Protein AF-A0A1H0EAB7-F1 (afdb_monomer_lite)

pLDDT: mean 71.05, std 22.45, range [26.47, 97.25]

Radius of gyration: 30.69 Å; chains: 1; bounding box: 93×68×78 Å

Foldseek 3Di:
DDPVVVVVVVVVVVPPDPPDDDPPVVVVVVVVVVVVVVVPPPPDDDDDDDDDDDDDPDDPPPPPPPPPQDADVPHPAQAAEADDDDDDAPWDKQKAAWAADNSHIDRQQATEHEYPQWHADPVQCWIDDPPDTGHHGFMKIFIWDKAAQPPDPCVRRPPSSVVRQVSLVVTPNRIYIYGDRVTIDRPPQQKDWVPLEEAQFDKIWIWGPDWAKAFQKKWKAAPVPRFIKIKGWCFVPVPDDIDMDGPPPDDDDQDIDTDTDGTIIGRHPPDDFHKIWMWGPRGPDIRTDIHTYHYDPPPPPPVPPPPDDDDDDDDDDDFDFDFDDDVPDDPDDTGWDWGWDAPDDFDIDIDTDDPDDDDPDWDWGDDPDDDTDTDDDDD

Sequence (379 aa):
MNHDEATRLFDDLGEMVPDRRPAMPDLLAAGKSAARRRSRRTLALSISAVLLVAGAVTAVGNVLTDGRADPVDGVASPVLTLPERDGPWPMALVRGVVSLRGGCLYVGDQAVVWPNGSTWDPAEQAVRYGSLVIPVGDYVRGGGGFYTVGTDSGGDFGDAWPAAEQCARRSAGGGVVVLLPEQVTPADPAMVATPARARPGDVVSLTFPTEQPRGVGFTLTARSDGTRYELTSNATQQDREPTGWTAGRMGWIDIGIMGPGPDEVLIPPPSAPGEYDLCTGNAVDELCVRLTVSAPLSTIGPTLAPSRPCPAIHFEDRRYVLTLRPEGAGPGVGRVLGTGRLIGCDTAVVTVYSVNEQPKGAAITVSDGESVWLYTVSD

Organism: NCBI:txid1005944

Structure (mmCIF, N/CA/C/O backbone):
data_AF-A0A1H0EAB7-F1
#
_entry.id   AF-A0A1H0EAB7-F1
#
loop_
_atom_site.group_PDB
_atom_site.id
_atom_site.type_symbol
_atom_site.label_atom_id
_atom_site.label_alt_id
_atom_site.label_comp_id
_atom_site.label_asym_id
_atom_site.label_entity_id
_atom_site.label_seq_id
_atom_site.pdbx_PDB_ins_code
_atom_site.Cartn_x
_atom_site.Cartn_y
_atom_site.Cartn_z
_atom_site.occupancy
_atom_site.B_iso_or_equiv
_atom_site.auth_seq_id
_atom_site.auth_comp_id
_atom_site.auth_asym_id
_atom_site.auth_atom_id
_atom_site.pdbx_PDB_model_num
ATOM 1 N N . MET A 1 1 ? 41.966 13.722 -0.953 1.00 62.56 1 MET A N 1
ATOM 2 C CA . MET A 1 1 ? 41.714 14.695 0.119 1.00 62.56 1 MET A CA 1
ATOM 3 C C . MET A 1 1 ? 41.992 13.997 1.431 1.00 62.56 1 MET A C 1
ATOM 5 O O . MET A 1 1 ? 41.346 12.990 1.708 1.00 62.56 1 MET A O 1
ATOM 9 N N . ASN A 1 2 ? 43.032 14.412 2.147 1.00 68.75 2 ASN A N 1
ATOM 10 C CA . ASN A 1 2 ? 43.357 13.807 3.441 1.00 68.75 2 ASN A CA 1
ATOM 11 C C . ASN A 1 2 ? 42.498 14.438 4.556 1.00 68.75 2 ASN A C 1
ATOM 13 O O . ASN A 1 2 ? 41.813 15.436 4.333 1.00 68.75 2 ASN A O 1
ATOM 17 N N . HIS A 1 3 ? 42.491 13.823 5.739 1.00 66.31 3 HIS A N 1
ATOM 18 C CA . HIS A 1 3 ? 41.668 14.263 6.872 1.00 66.31 3 HIS A CA 1
ATOM 19 C C . HIS A 1 3 ? 41.937 15.728 7.265 1.00 66.31 3 HIS A C 1
ATOM 21 O O . HIS A 1 3 ? 41.007 16.454 7.603 1.00 66.31 3 HIS A O 1
ATOM 27 N N . ASP A 1 4 ? 43.179 16.192 7.117 1.00 77.25 4 ASP A N 1
ATOM 28 C CA . ASP A 1 4 ? 43.571 17.563 7.455 1.00 77.25 4 ASP A CA 1
ATOM 29 C C . ASP A 1 4 ? 43.050 18.604 6.447 1.00 77.25 4 ASP A C 1
ATOM 31 O O . ASP A 1 4 ? 42.724 19.728 6.832 1.00 77.25 4 ASP A O 1
ATOM 35 N N . GLU A 1 5 ? 42.910 18.244 5.166 1.00 74.69 5 GLU A N 1
ATOM 36 C CA . GLU A 1 5 ? 42.271 19.099 4.153 1.00 74.69 5 GLU A CA 1
ATOM 37 C C . GLU A 1 5 ? 40.758 19.211 4.358 1.00 74.69 5 GLU A C 1
ATOM 39 O O . GLU A 1 5 ? 40.193 20.285 4.156 1.00 74.69 5 GLU A O 1
ATOM 44 N N . ALA A 1 6 ? 40.101 18.129 4.789 1.00 67.50 6 ALA A N 1
ATOM 45 C CA . ALA A 1 6 ? 38.665 18.147 5.055 1.00 67.50 6 ALA A CA 1
ATOM 46 C C . ALA A 1 6 ? 38.331 19.068 6.238 1.00 67.50 6 ALA A C 1
ATOM 48 O O . ALA A 1 6 ? 37.407 19.872 6.146 1.00 67.50 6 ALA A O 1
ATOM 49 N N . THR A 1 7 ? 39.115 19.010 7.317 1.00 78.00 7 THR A N 1
ATOM 50 C CA . THR A 1 7 ? 38.882 19.825 8.519 1.00 78.00 7 THR A CA 1
ATOM 51 C C . THR A 1 7 ? 39.060 21.321 8.246 1.00 78.00 7 THR A C 1
ATOM 53 O O . THR A 1 7 ? 38.223 22.115 8.665 1.00 78.00 7 THR A O 1
ATOM 56 N N . ARG A 1 8 ? 40.064 21.719 7.448 1.00 75.81 8 ARG A N 1
ATOM 57 C CA . ARG A 1 8 ? 40.243 23.133 7.058 1.00 75.81 8 ARG A CA 1
ATOM 58 C C . ARG A 1 8 ? 39.105 23.671 6.195 1.00 75.81 8 ARG A C 1
ATOM 60 O O . ARG A 1 8 ? 38.722 24.822 6.354 1.00 75.81 8 ARG A O 1
ATOM 67 N N . LEU A 1 9 ? 38.543 22.842 5.313 1.00 74.06 9 LEU A N 1
ATOM 68 C CA . LEU A 1 9 ? 37.409 23.251 4.484 1.00 74.06 9 LEU A CA 1
ATOM 69 C C . LEU A 1 9 ? 36.152 23.523 5.331 1.00 74.06 9 LEU A C 1
ATOM 71 O O . LEU A 1 9 ? 35.378 24.422 5.010 1.00 74.06 9 LEU A O 1
ATOM 75 N N . PHE A 1 10 ? 35.950 22.759 6.409 1.00 73.00 10 PHE A N 1
ATOM 76 C CA . PHE A 1 10 ? 34.822 22.961 7.321 1.00 73.00 10 PHE A CA 1
ATOM 77 C C . PHE A 1 10 ? 35.009 24.167 8.248 1.00 73.00 10 PHE A C 1
ATOM 79 O O . PHE A 1 10 ? 34.029 24.871 8.495 1.00 73.00 10 PHE A O 1
ATOM 86 N N . ASP A 1 11 ? 36.235 24.450 8.692 1.00 74.94 11 ASP A N 1
ATOM 87 C CA . ASP A 1 11 ? 36.525 25.654 9.482 1.00 74.94 11 ASP A CA 1
ATOM 88 C C . ASP A 1 11 ? 36.343 26.938 8.647 1.00 74.94 11 ASP A C 1
ATOM 90 O O . ASP A 1 11 ? 35.684 27.874 9.104 1.00 74.94 11 ASP A O 1
ATOM 94 N N . ASP A 1 12 ? 36.794 26.956 7.386 1.00 71.56 12 ASP A N 1
ATOM 95 C CA . ASP A 1 12 ? 36.624 28.114 6.488 1.00 71.56 12 ASP A CA 1
ATOM 96 C C . ASP A 1 12 ? 35.148 28.368 6.113 1.00 71.56 12 ASP A C 1
ATOM 98 O O . ASP A 1 12 ? 34.728 29.512 5.913 1.00 71.56 12 ASP A O 1
ATOM 102 N N . LEU A 1 13 ? 34.320 27.317 6.050 1.00 63.28 13 LEU A N 1
ATOM 103 C CA . LEU A 1 13 ? 32.874 27.452 5.827 1.00 63.28 13 LEU A CA 1
ATOM 104 C C . LEU A 1 13 ? 32.133 27.993 7.061 1.00 63.28 13 LEU A C 1
ATOM 106 O O . LEU A 1 13 ? 31.072 28.603 6.909 1.00 63.28 13 LEU A O 1
ATOM 110 N N . GLY A 1 14 ? 32.692 27.814 8.262 1.00 58.16 14 GLY A N 1
ATOM 111 C CA . GLY A 1 14 ? 32.137 28.334 9.511 1.00 58.16 14 GLY A CA 1
ATOM 112 C C . GLY A 1 14 ? 32.189 29.862 9.620 1.00 58.16 14 GLY A C 1
ATOM 113 O O . GLY A 1 14 ? 31.290 30.459 10.211 1.00 58.16 14 GLY A O 1
ATOM 114 N N . GLU A 1 15 ? 33.180 30.512 9.000 1.00 58.25 15 GLU A N 1
ATOM 115 C CA . GLU A 1 15 ? 33.339 31.976 9.045 1.00 58.25 15 GLU A CA 1
ATOM 116 C C . GLU A 1 15 ? 32.559 32.735 7.953 1.00 58.25 15 GLU A C 1
ATOM 118 O O . GLU A 1 15 ? 32.363 33.947 8.065 1.00 58.25 15 GLU A O 1
ATOM 123 N N . MET A 1 16 ? 32.050 32.057 6.915 1.00 49.75 16 MET A N 1
ATOM 124 C CA . MET A 1 16 ? 31.335 32.714 5.805 1.00 49.75 16 MET A CA 1
ATOM 125 C C . MET A 1 16 ? 29.813 32.828 5.981 1.00 49.75 16 MET A C 1
ATOM 127 O O . MET A 1 16 ? 29.129 33.298 5.068 1.00 49.75 16 MET A O 1
ATOM 131 N N . VAL A 1 17 ? 29.254 32.456 7.136 1.00 54.78 17 VAL A N 1
ATOM 132 C CA . VAL A 1 17 ? 27.819 32.634 7.408 1.00 54.78 17 VAL A CA 1
ATOM 133 C C . VAL A 1 17 ? 27.602 33.954 8.157 1.00 54.78 17 VAL A C 1
ATOM 135 O O . VAL A 1 17 ? 27.846 34.017 9.361 1.00 54.78 17 VAL A O 1
ATOM 138 N N . PRO A 1 18 ? 27.135 35.034 7.499 1.00 51.84 18 PRO A N 1
ATOM 139 C CA . PRO A 1 18 ? 26.811 36.262 8.209 1.00 51.84 18 PRO A CA 1
ATOM 140 C C . PRO A 1 18 ? 25.680 35.992 9.206 1.00 51.84 18 PRO A C 1
ATOM 142 O O . PRO A 1 18 ? 24.580 35.594 8.815 1.00 51.84 18 PRO A O 1
ATOM 145 N N . ASP A 1 19 ? 25.941 36.252 10.488 1.00 50.62 19 ASP A N 1
ATOM 146 C CA . ASP A 1 19 ? 24.970 36.168 11.583 1.00 50.62 19 ASP A CA 1
ATOM 147 C C . ASP A 1 19 ? 23.924 37.289 11.457 1.00 50.62 19 ASP A C 1
ATOM 149 O O . ASP A 1 19 ? 23.929 38.306 12.150 1.00 50.62 19 ASP A O 1
ATOM 153 N N . ARG A 1 20 ? 23.034 37.146 10.475 1.00 45.34 20 ARG A N 1
ATOM 154 C CA . ARG A 1 20 ? 21.856 37.991 10.295 1.00 45.34 20 ARG A CA 1
ATOM 155 C C . ARG A 1 20 ? 20.617 37.143 10.496 1.00 45.34 20 ARG A C 1
ATOM 157 O O . ARG A 1 20 ? 19.926 36.787 9.545 1.00 45.34 20 ARG A O 1
ATOM 164 N N . ARG A 1 21 ? 20.298 36.860 11.757 1.00 51.97 21 ARG A N 1
ATOM 165 C CA . ARG A 1 21 ? 18.929 36.487 12.122 1.00 51.97 21 ARG A CA 1
ATOM 166 C C . ARG A 1 21 ? 18.059 37.738 11.953 1.00 51.97 21 ARG A C 1
ATOM 168 O O . ARG A 1 21 ? 18.300 38.716 12.662 1.00 51.97 21 ARG A O 1
ATOM 175 N N . PRO A 1 22 ? 17.085 37.773 11.024 1.00 57.62 22 PRO A N 1
ATOM 176 C CA . PRO A 1 22 ? 16.148 38.886 10.980 1.00 57.62 22 PRO A CA 1
ATOM 177 C C . PRO A 1 22 ? 15.398 38.934 12.313 1.00 57.62 22 PRO A C 1
ATOM 179 O O . PRO A 1 22 ? 14.989 37.899 12.847 1.00 57.62 22 PRO A O 1
ATOM 182 N N . ALA A 1 23 ? 15.252 40.130 12.878 1.00 62.59 23 ALA A N 1
ATOM 183 C CA . ALA A 1 23 ? 14.541 40.292 14.132 1.00 62.59 23 ALA A CA 1
ATOM 184 C C . ALA A 1 23 ? 13.094 39.798 13.951 1.00 62.59 23 ALA A C 1
ATOM 186 O O . ALA A 1 23 ? 12.421 40.143 12.979 1.00 62.59 23 ALA A O 1
ATOM 187 N N . MET A 1 24 ? 12.596 39.006 14.906 1.00 59.38 24 MET A N 1
ATOM 188 C CA . MET A 1 24 ? 11.235 38.441 14.912 1.00 59.38 24 MET A CA 1
ATOM 189 C C . MET A 1 24 ? 10.103 39.441 14.542 1.00 59.38 24 MET A C 1
ATOM 191 O O . MET A 1 24 ? 9.129 39.022 13.909 1.00 59.38 24 MET A O 1
ATOM 195 N N . PRO A 1 25 ? 10.190 40.753 14.868 1.00 68.75 25 PRO A N 1
ATOM 196 C CA . PRO A 1 25 ? 9.195 41.738 14.439 1.00 68.75 25 PRO A CA 1
ATOM 197 C C . PRO A 1 25 ? 9.067 41.901 12.913 1.00 68.75 25 PRO A C 1
ATOM 199 O O . PRO A 1 25 ? 7.957 42.130 12.425 1.00 68.75 25 PRO A O 1
ATOM 202 N N . ASP A 1 26 ? 10.150 41.723 12.149 1.00 63.88 26 ASP A N 1
ATOM 203 C CA . ASP A 1 26 ? 10.164 41.938 10.693 1.00 63.88 26 ASP A CA 1
ATOM 204 C C . ASP A 1 26 ? 9.448 40.808 9.938 1.00 63.88 26 ASP A C 1
ATOM 206 O O . ASP A 1 26 ? 8.717 41.049 8.970 1.00 63.88 26 ASP A O 1
ATOM 210 N N . LEU A 1 27 ? 9.551 39.572 10.441 1.00 53.91 27 LEU A N 1
ATOM 211 C CA . LEU A 1 27 ? 8.821 38.415 9.908 1.00 53.91 27 LEU A CA 1
ATOM 212 C C . LEU A 1 27 ? 7.304 38.543 10.134 1.00 53.91 27 LEU A C 1
ATOM 214 O O . LEU A 1 27 ? 6.502 38.201 9.260 1.00 53.91 27 LEU A O 1
ATOM 218 N N . LEU A 1 28 ? 6.891 39.118 11.268 1.00 62.72 28 LEU A N 1
ATOM 219 C CA . LEU A 1 28 ? 5.478 39.360 11.574 1.00 62.72 28 LEU A CA 1
ATOM 220 C C . LEU A 1 28 ? 4.880 40.514 10.749 1.00 62.72 28 LEU A C 1
ATOM 222 O O . LEU A 1 28 ? 3.693 40.475 10.403 1.00 62.72 28 LEU A O 1
ATOM 226 N N . ALA A 1 29 ? 5.678 41.522 10.387 1.00 59.88 29 ALA A N 1
ATOM 227 C CA . ALA A 1 29 ? 5.251 42.609 9.505 1.00 59.88 29 ALA A CA 1
ATOM 228 C C . ALA A 1 29 ? 5.093 42.150 8.038 1.00 59.88 29 ALA A C 1
ATOM 230 O O . ALA A 1 29 ? 4.128 42.536 7.361 1.00 59.88 29 ALA A O 1
ATOM 231 N N . ALA A 1 30 ? 5.973 41.261 7.563 1.00 55.47 30 ALA A N 1
ATOM 232 C CA . ALA A 1 30 ? 5.878 40.662 6.231 1.00 55.47 30 ALA A CA 1
ATOM 233 C C . ALA A 1 30 ? 4.627 39.769 6.079 1.00 55.47 30 ALA A C 1
ATOM 235 O O . ALA A 1 30 ? 3.899 39.881 5.086 1.00 55.47 30 ALA A O 1
ATOM 236 N N . GLY A 1 31 ? 4.293 38.968 7.100 1.00 52.28 31 GLY A N 1
ATOM 237 C CA . GLY A 1 31 ? 3.104 38.102 7.093 1.00 52.28 31 GLY A CA 1
ATOM 238 C C . GLY A 1 31 ? 1.772 38.867 7.031 1.00 52.28 31 GLY A C 1
ATOM 239 O O . GLY A 1 31 ? 0.863 38.502 6.279 1.00 52.28 31 GLY A O 1
ATOM 240 N N . LYS A 1 32 ? 1.659 39.994 7.748 1.00 56.50 32 LYS A N 1
ATOM 241 C CA . LYS A 1 32 ? 0.433 40.820 7.756 1.00 56.50 32 LYS A CA 1
ATOM 242 C C . LYS A 1 32 ? 0.175 41.528 6.418 1.00 56.50 32 LYS A C 1
ATOM 244 O O . LYS A 1 32 ? -0.979 41.776 6.060 1.00 56.50 32 LYS A O 1
ATOM 249 N N . SER A 1 33 ? 1.229 41.803 5.653 1.00 50.62 33 SER A N 1
ATOM 250 C CA . SER A 1 33 ? 1.145 42.459 4.343 1.00 50.62 33 SER A CA 1
ATOM 251 C C . SER A 1 33 ? 0.664 41.505 3.238 1.00 50.62 33 SER A C 1
ATOM 253 O O . SER A 1 33 ? -0.091 41.911 2.350 1.00 50.62 33 SER A O 1
ATOM 255 N N . ALA A 1 34 ? 1.012 40.216 3.328 1.00 50.00 34 ALA A N 1
ATOM 256 C CA . ALA A 1 34 ? 0.551 39.181 2.400 1.00 50.00 34 ALA A CA 1
ATOM 257 C C . ALA A 1 34 ? -0.933 38.813 2.613 1.00 50.00 34 ALA A C 1
ATOM 259 O O . ALA A 1 34 ? -1.679 38.646 1.643 1.00 50.00 34 ALA A O 1
ATOM 260 N N . ALA A 1 35 ? -1.400 38.785 3.868 1.00 47.88 35 ALA A N 1
ATOM 261 C CA . ALA A 1 35 ? -2.794 38.473 4.200 1.00 47.88 35 ALA A CA 1
ATOM 262 C C . ALA A 1 35 ? -3.793 39.522 3.662 1.00 47.88 35 ALA A C 1
ATOM 264 O O . ALA A 1 35 ? -4.866 39.171 3.168 1.00 47.88 35 ALA A O 1
ATOM 265 N N . ARG A 1 36 ? -3.425 40.814 3.654 1.00 50.97 36 ARG A N 1
ATOM 266 C CA . ARG A 1 36 ? -4.289 41.887 3.117 1.00 50.97 36 ARG A CA 1
ATOM 267 C C . ARG A 1 36 ? -4.421 41.881 1.589 1.00 50.97 36 ARG A C 1
ATOM 269 O O . ARG A 1 36 ? -5.439 42.348 1.082 1.00 50.97 36 ARG A O 1
ATOM 276 N N . ARG A 1 37 ? -3.453 41.334 0.839 1.00 48.84 37 ARG A N 1
ATOM 277 C CA . ARG A 1 37 ? -3.548 41.240 -0.636 1.00 48.84 37 ARG A CA 1
ATOM 278 C C . ARG A 1 37 ? -4.463 40.112 -1.116 1.00 48.84 37 ARG A C 1
ATOM 280 O O . ARG A 1 37 ? -5.058 40.252 -2.181 1.00 48.84 37 ARG A O 1
ATOM 287 N N . ARG A 1 38 ? -4.629 39.033 -0.341 1.00 47.16 38 ARG A N 1
ATOM 288 C CA . ARG A 1 38 ? -5.475 37.888 -0.734 1.00 47.16 38 ARG A CA 1
ATOM 289 C C . ARG A 1 38 ? -6.975 38.140 -0.532 1.00 47.16 38 ARG A C 1
ATOM 291 O O . ARG A 1 38 ? -7.780 37.605 -1.280 1.00 47.16 38 ARG A O 1
ATOM 298 N N . SER A 1 39 ? -7.347 39.031 0.390 1.00 42.84 39 SER A N 1
ATOM 299 C CA . SER A 1 39 ? -8.749 39.351 0.715 1.00 42.84 39 SER A CA 1
ATOM 300 C C . SER A 1 39 ? -9.471 40.246 -0.309 1.00 42.84 39 SER A C 1
ATOM 302 O O . SER A 1 39 ? -10.690 40.363 -0.241 1.00 42.84 39 SER A O 1
ATOM 304 N N . ARG A 1 40 ? -8.768 40.873 -1.265 1.00 43.12 40 ARG A N 1
ATOM 305 C CA . ARG A 1 40 ? -9.388 41.774 -2.263 1.00 43.12 40 ARG A CA 1
ATOM 306 C C . ARG A 1 40 ? -9.688 41.129 -3.624 1.00 43.12 40 ARG A C 1
ATOM 308 O O . ARG A 1 40 ? -10.157 41.829 -4.511 1.00 43.12 40 ARG A O 1
ATOM 315 N N . ARG A 1 41 ? -9.425 39.829 -3.817 1.00 45.78 41 ARG A N 1
ATOM 316 C CA . ARG A 1 41 ? -9.599 39.150 -5.122 1.00 45.78 41 ARG A CA 1
ATOM 317 C C . ARG A 1 41 ? -10.804 38.202 -5.224 1.00 45.78 41 ARG A C 1
ATOM 319 O O . ARG A 1 41 ? -10.989 37.608 -6.276 1.00 45.78 41 ARG A O 1
ATOM 326 N N . THR A 1 42 ? -11.650 38.095 -4.200 1.00 40.56 42 THR A N 1
ATOM 327 C CA . THR A 1 42 ? -12.787 37.145 -4.157 1.00 40.56 42 THR A CA 1
ATOM 328 C C . THR A 1 42 ? -14.162 37.819 -4.068 1.00 40.56 42 THR A C 1
ATOM 330 O O . THR A 1 42 ? -15.076 37.310 -3.433 1.00 40.56 42 THR A O 1
ATOM 333 N N . LEU A 1 43 ? -14.329 38.974 -4.715 1.00 41.78 43 LEU A N 1
ATOM 334 C CA . LEU A 1 43 ? -15.606 39.700 -4.783 1.00 41.78 43 LEU A CA 1
ATOM 335 C C . LEU A 1 43 ? -15.838 40.256 -6.195 1.00 41.78 43 LEU A C 1
ATOM 337 O O . LEU A 1 43 ? -15.925 41.459 -6.398 1.00 41.78 43 LEU A O 1
ATOM 341 N N . ALA A 1 44 ? -15.865 39.371 -7.188 1.00 41.50 44 ALA A N 1
ATOM 342 C CA . ALA A 1 44 ? -16.458 39.625 -8.501 1.00 41.50 44 ALA A CA 1
ATOM 343 C C . ALA A 1 44 ? -16.488 38.306 -9.276 1.00 41.50 44 ALA A C 1
ATOM 345 O O . ALA A 1 44 ? -15.471 37.933 -9.847 1.00 41.50 44 ALA A O 1
ATOM 346 N N . LEU A 1 45 ? -17.613 37.587 -9.222 1.00 39.22 45 LEU A N 1
ATOM 347 C CA . LEU A 1 45 ? -18.134 36.682 -10.261 1.00 39.22 45 LEU A CA 1
ATOM 348 C C . LEU A 1 45 ? -19.355 35.955 -9.686 1.00 39.22 45 LEU A C 1
ATOM 350 O O . LEU A 1 45 ? -19.319 34.793 -9.296 1.00 39.22 45 LEU A O 1
ATOM 354 N N . SER A 1 46 ? -20.453 36.690 -9.608 1.00 37.78 46 SER A N 1
ATOM 355 C CA . SER A 1 46 ? -21.796 36.139 -9.521 1.00 37.78 46 SER A CA 1
ATOM 356 C C . SER A 1 46 ? -22.631 36.886 -10.552 1.00 37.78 46 SER A C 1
ATOM 358 O O . SER A 1 46 ? -22.630 38.113 -10.540 1.00 37.78 46 SER A O 1
ATOM 360 N N . ILE A 1 47 ? -23.252 36.131 -11.469 1.00 39.94 47 ILE A N 1
ATOM 361 C CA . ILE A 1 47 ? -24.482 36.394 -12.248 1.00 39.94 47 ILE A CA 1
ATOM 362 C C . ILE A 1 47 ? -24.403 35.637 -13.593 1.00 39.94 47 ILE A C 1
ATOM 364 O O . ILE A 1 47 ? -23.497 35.871 -14.389 1.00 39.94 47 ILE A O 1
ATOM 368 N N . SER A 1 48 ? -25.440 34.825 -13.854 1.00 35.88 48 SER A N 1
ATOM 369 C CA . SER A 1 48 ? -25.795 34.093 -15.097 1.00 35.88 48 SER A CA 1
ATOM 370 C C . SER A 1 48 ? -25.249 32.655 -15.181 1.00 35.88 48 SER A C 1
ATOM 372 O O . SER A 1 48 ? -24.054 32.454 -15.055 1.00 35.88 48 SER A O 1
ATOM 374 N N . ALA A 1 49 ? -26.026 31.591 -15.402 1.00 36.16 49 ALA A N 1
ATOM 375 C CA . ALA A 1 49 ? -27.394 31.487 -15.894 1.00 36.16 49 ALA A CA 1
ATOM 376 C C . ALA A 1 49 ? -28.086 30.225 -15.339 1.00 36.16 49 ALA A C 1
ATOM 378 O O . ALA A 1 49 ? -27.556 29.119 -15.393 1.00 36.16 49 ALA A O 1
ATOM 379 N N . VAL A 1 50 ? -29.299 30.433 -14.828 1.00 39.56 50 VAL A N 1
ATOM 380 C CA . VAL A 1 50 ? -30.350 29.429 -14.639 1.00 39.56 50 VAL A CA 1
ATOM 381 C C . VAL A 1 50 ? -31.122 29.345 -15.955 1.00 39.56 50 VAL A C 1
ATOM 383 O O . VAL A 1 50 ? -31.495 30.401 -16.459 1.00 39.56 50 VAL A O 1
ATOM 386 N N . LEU A 1 51 ? -31.364 28.121 -16.449 1.00 36.72 51 LEU A N 1
ATOM 387 C CA . LEU A 1 51 ? -32.344 27.664 -17.463 1.00 36.72 51 LEU A CA 1
ATOM 388 C C . LEU A 1 51 ? -31.687 26.811 -18.557 1.00 36.72 51 LEU A C 1
ATOM 390 O O . LEU A 1 51 ? -31.038 27.352 -19.444 1.00 36.72 51 LEU A O 1
ATOM 394 N N . LEU A 1 52 ? -31.934 25.494 -18.531 1.00 36.81 52 LEU A N 1
ATOM 395 C CA . LEU A 1 52 ? -32.614 24.757 -19.613 1.00 36.81 52 LEU A CA 1
ATOM 396 C C . LEU A 1 52 ? -32.717 23.248 -19.274 1.00 36.81 52 LEU A C 1
ATOM 398 O O . LEU A 1 52 ? -31.713 22.556 -19.183 1.00 36.81 52 LEU A O 1
ATOM 402 N N . VAL A 1 53 ? -33.978 22.792 -19.163 1.00 37.62 53 VAL A N 1
ATOM 403 C CA . VAL A 1 53 ? -34.541 21.541 -19.731 1.00 37.62 53 VAL A CA 1
ATOM 404 C C . VAL A 1 53 ? -34.053 20.228 -19.093 1.00 37.62 53 VAL A C 1
ATOM 406 O O . VAL A 1 53 ? -32.953 19.769 -19.345 1.00 37.62 53 VAL A O 1
ATOM 409 N N . ALA A 1 54 ? -34.793 19.566 -18.196 1.00 39.31 54 ALA A N 1
ATOM 410 C CA . ALA A 1 54 ? -36.119 18.951 -18.373 1.00 39.31 54 ALA A CA 1
ATOM 411 C C . ALA A 1 54 ? -36.237 18.072 -19.635 1.00 39.31 54 ALA A C 1
ATOM 413 O O . ALA A 1 54 ? -36.965 18.411 -20.561 1.00 39.31 54 ALA A O 1
ATOM 414 N N . GLY A 1 55 ? -35.552 16.923 -19.657 1.00 39.22 55 GLY A N 1
ATOM 415 C CA . GLY A 1 55 ? -35.859 15.864 -20.622 1.00 39.22 55 GLY A CA 1
ATOM 416 C C . GLY A 1 55 ? -34.777 14.801 -20.782 1.00 39.22 55 GLY A C 1
ATOM 417 O O . GLY A 1 55 ? -33.962 14.925 -21.683 1.00 39.22 55 GLY A O 1
ATOM 418 N N . ALA A 1 56 ? -34.802 13.757 -19.944 1.00 38.16 56 ALA A N 1
ATOM 419 C CA . ALA A 1 56 ? -34.347 12.397 -20.283 1.00 38.16 56 ALA A CA 1
ATOM 420 C C . ALA A 1 56 ? -34.606 11.440 -19.103 1.00 38.16 56 ALA A C 1
ATOM 422 O O . ALA A 1 56 ? -33.712 11.100 -18.333 1.00 38.16 56 ALA A O 1
ATOM 423 N N . VAL A 1 57 ? -35.859 11.003 -18.956 1.00 46.12 57 VAL A N 1
ATOM 424 C CA . VAL A 1 57 ? -36.179 9.750 -18.259 1.00 46.12 57 VAL A CA 1
ATOM 425 C C . VAL A 1 57 ? -36.086 8.648 -19.309 1.00 46.12 57 VAL A C 1
ATOM 427 O O . VAL A 1 57 ? -37.066 8.366 -19.986 1.00 46.12 57 VAL A O 1
ATOM 430 N N . THR A 1 58 ? -34.907 8.051 -19.470 1.00 43.28 58 THR A N 1
ATOM 431 C CA . THR A 1 58 ? -34.738 6.777 -20.183 1.00 43.28 58 THR A CA 1
ATOM 432 C C . THR A 1 58 ? -33.502 6.052 -19.656 1.00 43.28 58 THR A C 1
ATOM 434 O O . THR A 1 58 ? -32.388 6.538 -19.805 1.00 43.28 58 THR A O 1
ATOM 437 N N . ALA A 1 59 ? -33.744 4.870 -19.084 1.00 41.81 59 ALA A N 1
ATOM 438 C CA . ALA A 1 59 ? -32.791 3.789 -18.832 1.00 41.81 59 ALA A CA 1
ATOM 439 C C . ALA A 1 59 ? -31.642 4.063 -17.839 1.00 41.81 59 ALA A C 1
ATOM 441 O O . ALA A 1 59 ? -30.478 4.166 -18.213 1.00 41.81 59 ALA A O 1
ATOM 442 N N . VAL A 1 60 ? -31.955 3.994 -16.540 1.00 39.31 60 VAL A N 1
ATOM 443 C CA . VAL A 1 60 ? -30.984 3.528 -15.533 1.00 39.31 60 VAL A CA 1
ATOM 444 C C . VAL A 1 60 ? -30.858 2.011 -15.702 1.00 39.31 60 VAL A C 1
ATOM 446 O O . VAL A 1 60 ? -31.462 1.221 -14.980 1.00 39.31 60 VAL A O 1
ATOM 449 N N . GLY A 1 61 ? -30.148 1.597 -16.750 1.00 37.44 61 GLY A N 1
ATOM 450 C CA . GLY A 1 61 ? -29.549 0.274 -16.793 1.00 37.44 61 GLY A CA 1
ATOM 451 C C . GLY A 1 61 ? -28.359 0.302 -15.847 1.00 37.44 61 GLY A C 1
ATOM 452 O O . GLY A 1 61 ? -27.466 1.126 -16.026 1.00 37.44 61 GLY A O 1
ATOM 453 N N . ASN A 1 62 ? -28.378 -0.552 -14.826 1.00 41.62 62 ASN A N 1
ATOM 454 C CA . ASN A 1 62 ? -27.257 -0.791 -13.925 1.00 41.62 62 ASN A CA 1
ATOM 455 C C . ASN A 1 62 ? -26.029 -1.236 -14.733 1.00 41.62 62 ASN A C 1
ATOM 457 O O . ASN A 1 62 ? -25.797 -2.427 -14.923 1.00 41.62 62 ASN A O 1
ATOM 461 N N . VAL A 1 63 ? -25.241 -0.275 -15.204 1.00 39.03 63 VAL A N 1
ATOM 462 C CA . VAL A 1 63 ? -23.856 -0.500 -15.593 1.00 39.03 63 VAL A CA 1
ATOM 463 C C . VAL A 1 63 ? -23.069 -0.487 -14.290 1.00 39.03 63 VAL A C 1
ATOM 465 O O . VAL A 1 63 ? -22.520 0.528 -13.872 1.00 39.03 63 VAL A O 1
ATOM 468 N N . LEU A 1 64 ? -23.065 -1.630 -13.609 1.00 36.16 64 LEU A N 1
ATOM 469 C CA . LEU A 1 64 ? -21.927 -1.984 -12.778 1.00 36.16 64 LEU A CA 1
ATOM 470 C C . LEU A 1 64 ? -20.782 -2.192 -13.769 1.00 36.16 64 LEU A C 1
ATOM 472 O O . LEU A 1 64 ? -20.665 -3.250 -14.381 1.00 36.16 64 LEU A O 1
ATOM 476 N N . THR A 1 65 ? -20.012 -1.134 -14.024 1.00 39.59 65 THR A N 1
ATOM 477 C CA . THR A 1 65 ? -18.707 -1.271 -14.661 1.00 39.59 65 THR A CA 1
ATOM 478 C C . THR A 1 65 ? -17.873 -2.113 -13.708 1.00 39.59 65 THR A C 1
ATOM 480 O O . THR A 1 65 ? -17.320 -1.588 -12.739 1.00 39.59 65 THR A O 1
ATOM 483 N N . ASP A 1 66 ? -17.818 -3.424 -13.949 1.00 39.00 66 ASP A N 1
ATOM 484 C CA . ASP A 1 66 ? -16.681 -4.229 -13.521 1.00 39.00 66 ASP A CA 1
ATOM 485 C C . ASP A 1 66 ? -15.441 -3.409 -13.870 1.00 39.00 66 ASP A C 1
ATOM 487 O O . ASP A 1 66 ? -15.290 -2.986 -15.018 1.00 39.00 66 ASP A O 1
ATOM 491 N N . GLY A 1 67 ? -14.589 -3.126 -12.884 1.00 40.22 67 GLY A N 1
ATOM 492 C CA . GLY A 1 67 ? -13.339 -2.378 -13.039 1.00 40.22 67 GLY A CA 1
ATOM 493 C C . GLY A 1 67 ? -12.298 -3.129 -13.873 1.00 40.22 67 GLY A C 1
ATOM 494 O O . GLY A 1 67 ? -11.121 -3.167 -13.526 1.00 40.22 67 GLY A O 1
ATOM 495 N N . ARG A 1 68 ? -12.729 -3.772 -14.957 1.00 48.25 68 ARG A N 1
ATOM 496 C CA . ARG A 1 68 ? -11.897 -4.331 -16.002 1.00 48.25 68 ARG A CA 1
ATOM 497 C C . ARG A 1 68 ? -11.291 -3.130 -16.715 1.00 48.25 68 ARG A C 1
ATOM 499 O O . ARG A 1 68 ? -11.944 -2.481 -17.521 1.00 48.25 68 ARG A O 1
ATOM 506 N N . ALA A 1 69 ? -10.072 -2.772 -16.325 1.00 50.47 69 ALA A N 1
ATOM 507 C CA . ALA A 1 69 ? -9.312 -1.762 -17.037 1.00 50.47 69 ALA A CA 1
ATOM 508 C C . ALA A 1 69 ? -9.202 -2.211 -18.499 1.00 50.47 69 ALA A C 1
ATOM 510 O O . ALA A 1 69 ? -8.651 -3.283 -18.762 1.00 50.47 69 ALA A O 1
ATOM 511 N N . ASP A 1 70 ? -9.759 -1.424 -19.421 1.00 44.66 70 ASP A N 1
ATOM 512 C CA . ASP A 1 70 ? -9.558 -1.661 -20.845 1.00 44.66 70 ASP A CA 1
ATOM 513 C C . ASP A 1 70 ? -8.046 -1.699 -21.110 1.00 44.66 70 ASP A C 1
ATOM 515 O O . ASP A 1 70 ? -7.313 -0.832 -20.607 1.00 44.66 70 ASP A O 1
ATOM 519 N N . PRO A 1 71 ? -7.546 -2.724 -21.823 1.00 53.50 71 PRO A N 1
ATOM 520 C CA . PRO A 1 71 ? -6.138 -2.798 -22.162 1.00 53.50 71 PRO A CA 1
ATOM 521 C C . PRO A 1 71 ? -5.748 -1.522 -22.906 1.00 53.50 71 PRO A C 1
ATOM 523 O O . PRO A 1 71 ? -6.480 -1.031 -23.763 1.00 53.50 71 PRO A O 1
ATOM 526 N N . VAL A 1 72 ? -4.590 -0.965 -22.559 1.00 56.47 72 VAL A N 1
ATOM 527 C CA . VAL A 1 72 ? -3.985 0.109 -23.347 1.00 56.47 72 VAL A CA 1
ATOM 528 C C . VAL A 1 72 ? -3.836 -0.414 -24.775 1.00 56.47 72 VAL A C 1
ATOM 530 O O . VAL A 1 72 ? -3.290 -1.502 -24.947 1.00 56.47 72 VAL A O 1
ATOM 533 N N . ASP A 1 73 ? -4.347 0.314 -25.774 1.00 51.19 73 ASP A N 1
ATOM 534 C CA . ASP A 1 73 ? -4.321 -0.118 -27.177 1.00 51.19 73 ASP A CA 1
ATOM 535 C C . ASP A 1 73 ? -2.927 -0.642 -27.566 1.00 51.19 73 ASP A C 1
ATOM 537 O O . ASP A 1 73 ? -1.950 0.105 -27.597 1.00 51.19 73 ASP A O 1
ATOM 541 N N . GLY A 1 74 ? -2.839 -1.951 -27.825 1.00 56.44 74 GLY A N 1
ATOM 542 C CA . GLY A 1 74 ? -1.605 -2.639 -28.221 1.00 56.44 74 GLY A CA 1
ATOM 543 C C . GLY A 1 74 ? -0.766 -3.259 -27.094 1.00 56.44 74 GLY A C 1
ATOM 544 O O . GLY A 1 74 ? 0.168 -3.997 -27.397 1.00 56.44 74 GLY A O 1
ATOM 545 N N . VAL A 1 75 ? -1.095 -3.047 -25.817 1.00 58.78 75 VAL A N 1
ATOM 546 C CA . VAL A 1 75 ? -0.397 -3.664 -24.677 1.00 58.78 75 VAL A CA 1
ATOM 547 C C . VAL A 1 75 ? -1.219 -4.847 -24.160 1.00 58.78 75 VAL A C 1
ATOM 549 O O . VAL A 1 75 ? -2.195 -4.689 -23.431 1.00 58.78 75 VAL A O 1
ATOM 552 N N . ALA A 1 76 ? -0.825 -6.062 -24.544 1.00 70.50 76 ALA A N 1
ATOM 553 C CA . ALA A 1 76 ? -1.548 -7.290 -24.195 1.00 70.50 76 ALA A CA 1
ATOM 554 C C . ALA A 1 76 ? -1.458 -7.679 -22.701 1.00 70.50 76 ALA A C 1
ATOM 556 O O . ALA A 1 76 ? -2.185 -8.565 -22.255 1.00 70.50 76 ALA A O 1
ATOM 557 N N . SER A 1 77 ? -0.565 -7.049 -21.930 1.00 80.06 77 SER A N 1
ATOM 558 C CA . SER A 1 77 ? -0.273 -7.394 -20.536 1.00 80.06 77 SER A CA 1
ATOM 559 C C . SER A 1 77 ? 0.152 -6.157 -19.738 1.00 80.06 77 SER A C 1
ATOM 561 O O . SER A 1 77 ? 0.975 -5.391 -20.233 1.00 80.06 77 SER A O 1
ATOM 563 N N . PRO A 1 78 ? -0.315 -5.970 -18.490 1.00 79.88 78 PRO A N 1
ATOM 564 C CA . PRO A 1 78 ? 0.113 -4.850 -17.649 1.00 79.88 78 PRO A CA 1
ATOM 565 C C . PRO A 1 78 ? 1.572 -4.969 -17.172 1.00 79.88 78 PRO A C 1
ATOM 567 O O . PRO A 1 78 ? 2.118 -4.023 -16.600 1.00 79.88 78 PRO A O 1
ATOM 570 N N . VAL A 1 79 ? 2.205 -6.127 -17.388 1.00 84.38 79 VAL A N 1
ATOM 571 C CA . VAL A 1 79 ? 3.618 -6.373 -17.095 1.00 84.38 79 VAL A CA 1
ATOM 572 C C . VAL A 1 79 ? 4.450 -6.007 -18.320 1.00 84.38 79 VAL A C 1
ATOM 574 O O . VAL A 1 79 ? 4.398 -6.689 -19.342 1.00 84.38 79 VAL A O 1
ATOM 577 N N . LEU A 1 80 ? 5.239 -4.943 -18.185 1.00 84.12 80 LEU A N 1
ATOM 578 C CA . LEU A 1 80 ? 6.291 -4.577 -19.127 1.00 84.12 80 LEU A CA 1
ATOM 579 C C . LEU A 1 80 ? 7.587 -5.251 -18.693 1.00 84.12 80 LEU A C 1
ATOM 581 O O . LEU A 1 80 ? 7.943 -5.163 -17.520 1.00 84.12 80 LEU A O 1
ATOM 585 N N . THR A 1 81 ? 8.297 -5.890 -19.616 1.00 85.88 81 THR A N 1
ATOM 586 C CA . THR A 1 81 ? 9.586 -6.532 -19.337 1.00 85.88 81 THR A CA 1
ATOM 587 C C . THR A 1 81 ? 10.670 -6.009 -20.256 1.00 85.88 81 THR A C 1
ATOM 589 O O . THR A 1 81 ? 10.407 -5.675 -21.410 1.00 85.88 81 THR A O 1
ATOM 592 N N . LEU A 1 82 ? 11.900 -5.987 -19.757 1.00 81.38 82 LEU A N 1
ATOM 593 C CA . LEU A 1 82 ? 13.076 -5.666 -20.561 1.00 81.38 82 LEU A CA 1
ATOM 594 C C . LEU A 1 82 ? 13.606 -6.905 -21.281 1.00 81.38 82 LEU A C 1
ATOM 596 O O . LEU A 1 82 ? 13.501 -8.002 -20.730 1.00 81.38 82 LEU A O 1
ATOM 600 N N . PRO A 1 83 ? 14.216 -6.755 -22.469 1.00 78.94 83 PRO A N 1
ATOM 601 C CA . PRO A 1 83 ? 15.066 -7.806 -23.004 1.00 78.94 83 PRO A CA 1
ATOM 602 C C . PRO A 1 83 ? 16.234 -8.071 -22.045 1.00 78.94 83 PRO A C 1
ATOM 604 O O . PRO A 1 83 ? 16.686 -7.182 -21.318 1.00 78.94 83 PRO A O 1
ATOM 607 N N . GLU A 1 84 ? 16.726 -9.308 -22.044 1.00 77.12 84 GLU A N 1
ATOM 608 C CA . GLU A 1 84 ? 17.934 -9.661 -21.303 1.00 77.12 84 GLU A CA 1
ATOM 609 C C . GLU A 1 84 ? 19.114 -8.832 -21.824 1.00 77.12 84 GLU A C 1
ATOM 611 O O . GLU A 1 84 ? 19.284 -8.659 -23.034 1.00 77.12 84 GLU A O 1
ATOM 616 N N . ARG A 1 85 ? 19.896 -8.264 -20.904 1.00 72.62 85 ARG A N 1
ATOM 617 C CA . ARG A 1 85 ? 20.982 -7.346 -21.235 1.00 72.62 85 ARG A CA 1
ATOM 618 C C . ARG A 1 85 ? 22.252 -7.730 -20.501 1.00 72.62 85 ARG A C 1
ATOM 620 O O . ARG A 1 85 ? 22.247 -7.864 -19.280 1.00 72.62 85 ARG A O 1
ATOM 627 N N . ASP A 1 86 ? 23.350 -7.718 -21.245 1.00 66.31 86 ASP A N 1
ATOM 628 C CA . ASP A 1 86 ? 24.698 -7.726 -20.693 1.00 66.31 86 ASP A CA 1
ATOM 629 C C . ASP A 1 86 ? 25.103 -6.302 -20.280 1.00 66.31 86 ASP A C 1
ATOM 631 O O . ASP A 1 86 ? 25.287 -5.410 -21.114 1.00 66.31 86 ASP A O 1
ATOM 635 N N . GLY A 1 87 ? 25.219 -6.054 -18.975 1.00 70.00 87 GLY A N 1
ATOM 636 C CA . GLY A 1 87 ? 25.780 -4.811 -18.447 1.00 70.00 87 GLY A CA 1
ATOM 637 C C . GLY A 1 87 ? 25.189 -4.371 -17.107 1.00 70.00 87 GLY A C 1
ATOM 638 O O . GLY A 1 87 ? 24.095 -4.796 -16.737 1.00 70.00 87 GLY A O 1
ATOM 639 N N . PRO A 1 88 ? 25.906 -3.512 -16.362 1.00 70.25 88 PRO A N 1
ATOM 640 C CA . PRO A 1 88 ? 25.412 -2.990 -15.100 1.00 70.25 88 PRO A CA 1
ATOM 641 C C . PRO A 1 88 ? 24.249 -2.030 -15.355 1.00 70.25 88 PRO A C 1
ATOM 643 O O . PRO A 1 88 ? 24.388 -1.036 -16.069 1.00 70.25 88 PRO A O 1
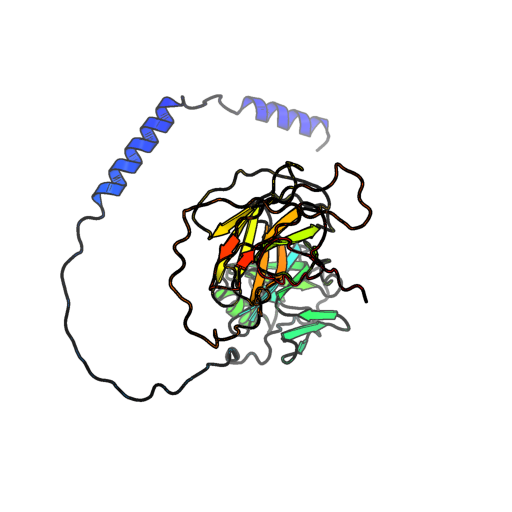ATOM 646 N N . TRP A 1 89 ? 23.106 -2.317 -14.743 1.00 71.31 89 TRP A N 1
ATOM 647 C CA . TRP A 1 89 ? 22.020 -1.352 -14.630 1.00 71.31 89 TRP A CA 1
ATOM 648 C C . TRP A 1 89 ? 22.410 -0.264 -13.622 1.00 71.31 89 TRP A C 1
ATOM 650 O O . TRP A 1 89 ? 23.153 -0.555 -12.675 1.00 71.31 89 TRP A O 1
ATOM 660 N N . PRO A 1 90 ? 21.935 0.987 -13.785 1.00 70.88 90 PRO A N 1
ATOM 661 C CA . PRO A 1 90 ? 22.038 1.968 -12.711 1.00 70.88 90 PRO A CA 1
ATOM 662 C C . PRO A 1 90 ? 21.469 1.338 -11.438 1.00 70.88 90 PRO A C 1
ATOM 664 O O . PRO A 1 90 ? 20.400 0.745 -11.489 1.00 70.88 90 PRO A O 1
ATOM 667 N N . MET A 1 91 ? 22.214 1.401 -10.331 1.00 78.12 91 MET A N 1
ATOM 668 C CA . MET A 1 91 ? 21.820 0.773 -9.069 1.00 78.12 91 MET A CA 1
ATOM 669 C C . MET A 1 91 ? 21.139 1.799 -8.167 1.00 78.12 91 MET A C 1
ATOM 671 O O . MET A 1 91 ? 21.791 2.608 -7.510 1.00 78.12 91 MET A O 1
ATOM 675 N N . ALA A 1 92 ? 19.819 1.744 -8.130 1.00 85.12 92 ALA A N 1
ATOM 676 C CA . ALA A 1 92 ? 18.951 2.465 -7.221 1.00 85.12 92 ALA A CA 1
ATOM 677 C C . ALA A 1 92 ? 18.072 1.467 -6.461 1.00 85.12 92 ALA A C 1
ATOM 679 O O . ALA A 1 92 ? 17.678 0.428 -6.988 1.00 85.12 92 ALA A O 1
ATOM 680 N N . LEU A 1 93 ? 17.755 1.788 -5.209 1.00 85.56 93 LEU A N 1
ATOM 681 C CA . LEU A 1 93 ? 16.754 1.049 -4.450 1.00 85.56 93 LEU A CA 1
ATOM 682 C C . LEU A 1 93 ? 15.361 1.445 -4.952 1.00 85.56 93 LEU A C 1
ATOM 684 O O . LEU A 1 93 ? 14.964 2.602 -4.825 1.00 85.56 93 LEU A O 1
ATOM 688 N N . VAL A 1 94 ? 14.610 0.477 -5.465 1.00 89.12 94 VAL A N 1
ATOM 689 C CA . VAL A 1 94 ? 13.200 0.617 -5.827 1.00 89.12 94 VAL A CA 1
ATOM 690 C C . VAL A 1 94 ? 12.369 -0.056 -4.741 1.00 89.12 94 VAL A C 1
ATOM 692 O O . VAL A 1 94 ? 12.564 -1.228 -4.413 1.00 89.12 94 VAL A O 1
ATOM 695 N N . ARG A 1 95 ? 11.443 0.694 -4.147 1.00 88.69 95 ARG A N 1
ATOM 696 C CA . ARG A 1 95 ? 10.543 0.180 -3.115 1.00 88.69 95 ARG A CA 1
ATOM 697 C C . ARG A 1 95 ? 9.199 0.891 -3.155 1.00 88.69 95 ARG A C 1
ATOM 699 O O . ARG A 1 95 ? 9.148 2.071 -3.496 1.00 88.69 95 ARG A O 1
ATOM 706 N N . GLY A 1 96 ? 8.134 0.192 -2.790 1.00 86.38 96 GLY A N 1
ATOM 707 C CA . GLY A 1 96 ? 6.795 0.770 -2.714 1.00 86.38 96 GLY A CA 1
ATOM 708 C C . GLY A 1 96 ? 5.694 -0.260 -2.918 1.00 86.38 96 GLY A C 1
ATOM 709 O O . GLY A 1 96 ? 5.955 -1.431 -3.180 1.00 86.38 96 GLY A O 1
ATOM 710 N N . VAL A 1 97 ? 4.449 0.196 -2.811 1.00 87.19 97 VAL A N 1
ATOM 711 C CA . VAL A 1 97 ? 3.270 -0.642 -3.043 1.00 87.19 97 VAL A CA 1
ATOM 712 C C . VAL A 1 97 ? 3.021 -0.792 -4.541 1.00 87.19 97 VAL A C 1
ATOM 714 O O . VAL A 1 97 ? 3.031 0.200 -5.278 1.00 87.19 97 VAL A O 1
ATOM 717 N N . VAL A 1 98 ? 2.772 -2.023 -4.981 1.00 92.75 98 VAL A N 1
ATOM 718 C CA . VAL A 1 98 ? 2.381 -2.328 -6.357 1.00 92.75 98 VAL A CA 1
ATOM 719 C C . VAL A 1 98 ? 0.930 -1.925 -6.567 1.00 92.75 98 VAL A C 1
ATOM 721 O O . VAL A 1 98 ? 0.048 -2.342 -5.825 1.00 92.75 98 VAL A O 1
ATOM 724 N N . SER A 1 99 ? 0.648 -1.131 -7.592 1.00 93.38 99 SER A N 1
ATOM 725 C CA . SER A 1 99 ? -0.723 -0.768 -7.962 1.00 93.38 99 SER A CA 1
ATOM 726 C C . SER A 1 99 ? -0.977 -0.993 -9.447 1.00 93.38 99 SER A C 1
ATOM 728 O O . SER A 1 99 ? -0.076 -0.828 -10.265 1.00 93.38 99 SER A O 1
ATOM 730 N N . LEU A 1 100 ? -2.211 -1.361 -9.800 1.00 94.88 100 LEU A N 1
ATOM 731 C CA . LEU A 1 100 ? -2.676 -1.465 -11.182 1.00 94.88 100 LEU A CA 1
ATOM 732 C C . LEU A 1 100 ? -3.615 -0.292 -11.475 1.00 94.88 100 LEU A C 1
ATOM 734 O O . LEU A 1 100 ? -4.663 -0.165 -10.844 1.00 94.88 100 LEU A O 1
ATOM 738 N N . ARG A 1 101 ? -3.247 0.581 -12.419 1.00 93.38 101 ARG A N 1
ATOM 739 C CA . ARG A 1 101 ? -4.066 1.741 -12.821 1.00 93.38 101 ARG A CA 1
ATOM 740 C C . ARG A 1 101 ? -4.058 1.902 -14.338 1.00 93.38 101 ARG A C 1
ATOM 742 O O . ARG A 1 101 ? -3.000 2.032 -14.947 1.00 93.38 101 ARG A O 1
ATOM 749 N N . GLY A 1 102 ? -5.240 1.904 -14.958 1.00 89.69 102 GLY A N 1
ATOM 750 C CA . GLY A 1 102 ? -5.383 2.124 -16.404 1.00 89.69 102 GLY A CA 1
ATOM 751 C C . GLY A 1 102 ? -4.562 1.155 -17.265 1.00 89.69 102 GLY A C 1
ATOM 752 O O . GLY A 1 102 ? -3.948 1.595 -18.234 1.00 89.69 102 GLY A O 1
ATOM 753 N N . GLY A 1 103 ? -4.498 -0.119 -16.858 1.00 92.88 103 GLY A N 1
ATOM 754 C CA . GLY A 1 103 ? -3.755 -1.176 -17.553 1.00 92.88 103 GLY A CA 1
ATOM 755 C C . GLY A 1 103 ? -2.241 -1.186 -17.312 1.00 92.88 103 GLY A C 1
ATOM 756 O O . GLY A 1 103 ? -1.555 -2.007 -17.904 1.00 92.88 103 GLY A O 1
ATOM 757 N N . CYS A 1 104 ? -1.717 -0.314 -16.448 1.00 96.00 104 CYS A N 1
ATOM 758 C CA . CYS A 1 104 ? -0.291 -0.221 -16.136 1.00 96.00 104 CYS A CA 1
ATOM 759 C C . CYS A 1 104 ? -0.020 -0.589 -14.677 1.00 96.00 104 CYS A C 1
ATOM 761 O O . CYS A 1 104 ? -0.801 -0.226 -13.789 1.00 96.00 104 CYS A O 1
ATOM 763 N N . LEU A 1 105 ? 1.106 -1.253 -14.425 1.00 96.25 105 LEU A N 1
ATOM 764 C CA . LEU A 1 105 ? 1.615 -1.461 -13.074 1.00 96.25 105 LEU A CA 1
ATOM 765 C C . LEU A 1 105 ? 2.500 -0.295 -12.636 1.00 96.25 105 LEU A C 1
ATOM 767 O O . LEU A 1 105 ? 3.273 0.258 -13.422 1.00 96.25 105 LEU A O 1
ATOM 771 N N . TYR A 1 106 ? 2.413 0.037 -11.353 1.00 95.44 106 TYR A N 1
ATOM 772 C CA . TYR A 1 106 ? 3.212 1.078 -10.718 1.00 95.44 106 TYR A CA 1
ATOM 773 C C . TYR A 1 106 ? 3.793 0.579 -9.404 1.00 95.44 106 TYR A C 1
ATOM 775 O O . TYR A 1 106 ? 3.155 -0.217 -8.719 1.00 95.44 106 TYR A O 1
ATOM 783 N N . VAL A 1 107 ? 4.953 1.112 -9.028 1.00 93.44 107 VAL A N 1
ATOM 784 C CA . VAL A 1 107 ? 5.483 1.049 -7.662 1.00 93.44 107 VAL A CA 1
ATOM 785 C C . VAL A 1 107 ? 5.460 2.472 -7.114 1.00 93.44 107 VAL A C 1
ATOM 787 O O . VAL A 1 107 ? 6.154 3.355 -7.624 1.00 93.44 107 VAL A O 1
ATOM 790 N N . GLY A 1 108 ? 4.592 2.720 -6.129 1.00 90.19 108 GLY A N 1
ATOM 791 C CA . GLY A 1 108 ? 4.220 4.089 -5.761 1.00 90.19 108 GLY A CA 1
ATOM 792 C C . GLY A 1 108 ? 3.596 4.823 -6.956 1.00 90.19 108 GLY A C 1
ATOM 793 O O . GLY A 1 108 ? 2.648 4.332 -7.571 1.00 90.19 108 GLY A O 1
ATOM 794 N N . ASP A 1 109 ? 4.157 5.977 -7.323 1.00 92.00 109 ASP A N 1
ATOM 795 C CA . ASP A 1 109 ? 3.698 6.787 -8.462 1.00 92.00 109 ASP A CA 1
ATOM 796 C C . ASP A 1 109 ? 4.555 6.663 -9.724 1.00 92.00 109 ASP A C 1
ATOM 798 O O . ASP A 1 109 ? 4.405 7.453 -10.656 1.00 92.00 109 ASP A O 1
ATOM 802 N N . GLN A 1 110 ? 5.432 5.664 -9.789 1.00 95.31 110 GLN A N 1
ATOM 803 C CA . GLN A 1 110 ? 6.301 5.429 -10.942 1.00 95.31 110 GLN A CA 1
ATOM 804 C C . GLN A 1 110 ? 5.843 4.191 -11.705 1.00 95.31 110 GLN A C 1
ATOM 806 O O . GLN A 1 110 ? 5.515 3.175 -11.089 1.00 95.31 110 GLN A O 1
ATOM 811 N N . ALA A 1 111 ? 5.793 4.269 -13.037 1.00 95.50 111 ALA A N 1
ATOM 812 C CA . ALA A 1 111 ? 5.483 3.100 -13.858 1.00 95.50 111 ALA A CA 1
ATOM 813 C C . ALA A 1 111 ? 6.607 2.073 -13.697 1.00 95.50 111 ALA A C 1
ATOM 815 O O . ALA A 1 111 ? 7.776 2.452 -13.719 1.00 95.50 111 ALA A O 1
ATOM 816 N N . VAL A 1 112 ? 6.276 0.796 -13.512 1.00 95.44 112 VAL A N 1
ATOM 817 C CA . VAL A 1 112 ? 7.292 -0.236 -13.267 1.00 95.44 112 VAL A CA 1
ATOM 818 C C . VAL A 1 112 ? 7.499 -1.129 -14.481 1.00 95.44 112 VAL A C 1
ATOM 820 O O . VAL A 1 112 ? 6.548 -1.622 -15.089 1.00 95.44 112 VAL A O 1
ATOM 823 N N . VAL A 1 113 ? 8.767 -1.357 -14.801 1.00 94.31 113 VAL A N 1
ATOM 824 C CA . VAL A 1 113 ? 9.215 -2.374 -15.743 1.00 94.31 113 VAL A CA 1
ATOM 825 C C . VAL A 1 113 ? 9.855 -3.508 -14.951 1.00 94.31 113 VAL A C 1
ATOM 827 O O . VAL A 1 113 ? 10.758 -3.303 -14.138 1.00 94.31 113 VAL A O 1
ATOM 830 N N . TRP A 1 114 ? 9.332 -4.705 -15.166 1.00 94.06 114 TRP A N 1
ATOM 831 C CA . TRP A 1 114 ? 9.672 -5.914 -14.440 1.00 94.06 114 TRP A CA 1
ATOM 832 C C . TRP A 1 114 ? 10.822 -6.673 -15.107 1.00 94.06 114 TRP A C 1
ATOM 834 O O . TRP A 1 114 ? 11.091 -6.483 -16.300 1.00 94.06 114 TRP A O 1
ATOM 844 N N . PRO A 1 115 ? 11.486 -7.574 -14.366 1.00 90.75 115 PRO A N 1
ATOM 845 C CA . PRO A 1 115 ? 12.491 -8.453 -14.941 1.00 90.75 115 PRO A CA 1
ATOM 846 C C . PRO A 1 115 ? 11.969 -9.265 -16.131 1.00 90.75 115 PRO A C 1
ATOM 848 O O . PRO A 1 115 ? 10.799 -9.664 -16.153 1.00 90.75 115 PRO A O 1
ATOM 851 N N . ASN A 1 116 ? 12.853 -9.564 -17.086 1.00 90.56 116 ASN A N 1
ATOM 852 C CA . ASN A 1 116 ? 12.550 -10.475 -18.191 1.00 90.56 116 ASN A CA 1
ATOM 853 C C . ASN A 1 116 ? 12.008 -11.815 -17.671 1.00 90.56 116 ASN A C 1
ATOM 855 O O . ASN A 1 116 ? 12.517 -12.336 -16.687 1.00 90.56 116 ASN A O 1
ATOM 859 N N . GLY A 1 117 ? 10.992 -12.378 -18.324 1.00 90.81 117 GLY A N 1
ATOM 860 C CA . GLY A 1 117 ? 10.330 -13.612 -17.880 1.00 90.81 117 GLY A CA 1
ATOM 861 C C . GLY A 1 117 ? 9.239 -13.412 -16.822 1.00 90.81 117 GLY A C 1
ATOM 862 O O . GLY A 1 117 ? 8.597 -14.384 -16.423 1.00 90.81 117 GLY A O 1
ATOM 863 N N . SER A 1 118 ? 8.988 -12.172 -16.387 1.00 94.50 118 SER A N 1
ATOM 864 C CA . SER A 1 118 ? 7.815 -11.862 -15.568 1.00 94.50 118 SER A CA 1
ATOM 865 C C . SER A 1 118 ? 6.525 -12.040 -16.373 1.00 94.50 118 SER A C 1
ATOM 867 O O . SER A 1 118 ? 6.457 -11.704 -17.554 1.00 94.50 118 SER A O 1
ATOM 869 N N . THR A 1 119 ? 5.478 -12.543 -15.726 1.00 95.81 119 THR A N 1
ATOM 870 C CA . THR A 1 119 ? 4.154 -12.752 -16.329 1.00 95.81 119 THR A CA 1
ATOM 871 C C . THR A 1 119 ? 3.062 -12.127 -15.468 1.00 95.81 119 THR A C 1
ATOM 873 O O . THR A 1 119 ? 3.249 -11.905 -14.272 1.00 95.81 119 THR A O 1
ATOM 876 N N . TRP A 1 120 ? 1.922 -11.813 -16.085 1.00 96.38 120 TRP A N 1
ATOM 877 C CA . TRP A 1 120 ? 0.740 -11.321 -15.382 1.00 96.38 120 TRP A CA 1
ATOM 878 C C . TRP A 1 120 ? -0.250 -12.457 -15.132 1.00 96.38 120 TRP A C 1
ATOM 880 O O . TRP A 1 120 ? -0.659 -13.136 -16.074 1.00 96.38 120 TRP A O 1
ATOM 890 N N . ASP A 1 121 ? -0.671 -12.620 -13.882 1.00 95.88 121 ASP A N 1
ATOM 891 C CA . ASP A 1 121 ? -1.781 -13.482 -13.496 1.00 95.88 121 ASP A CA 1
ATOM 892 C C . ASP A 1 121 ? -3.046 -12.631 -13.280 1.00 95.88 121 ASP A C 1
ATOM 894 O O . ASP A 1 121 ? -3.159 -11.929 -12.268 1.00 95.88 121 ASP A O 1
ATOM 898 N N . PRO A 1 122 ? -4.019 -12.662 -14.209 1.00 93.38 122 PRO A N 1
ATOM 899 C CA . PRO A 1 122 ? -5.220 -11.845 -14.092 1.00 93.38 122 PRO A CA 1
ATOM 900 C C . PRO A 1 122 ? -6.180 -12.323 -12.996 1.00 93.38 122 PRO A C 1
ATOM 902 O O . PRO A 1 122 ? -6.983 -11.511 -12.530 1.00 93.38 122 PRO A O 1
ATOM 905 N N . ALA A 1 123 ? -6.125 -13.602 -12.605 1.00 91.31 123 ALA A N 1
ATOM 906 C CA . ALA A 1 123 ? -7.016 -14.172 -11.598 1.00 91.31 123 ALA A CA 1
ATOM 907 C C . ALA A 1 123 ? -6.591 -13.752 -10.188 1.00 91.31 123 ALA A C 1
ATOM 909 O O . ALA A 1 123 ? -7.435 -13.378 -9.377 1.00 91.31 123 ALA A O 1
ATOM 910 N N . GLU A 1 124 ? -5.285 -13.757 -9.925 1.00 90.75 124 GLU A N 1
ATOM 911 C CA . GLU A 1 124 ? -4.716 -13.315 -8.646 1.00 90.75 124 GLU A CA 1
ATOM 912 C C . GLU A 1 124 ? -4.394 -11.814 -8.613 1.00 90.75 124 GLU A C 1
ATOM 914 O O . GLU A 1 124 ? -4.040 -11.292 -7.558 1.00 90.75 124 GLU A O 1
ATOM 919 N N . GLN A 1 125 ? -4.527 -11.112 -9.748 1.00 94.88 125 GLN A N 1
ATOM 920 C CA . GLN A 1 125 ? -4.076 -9.726 -9.912 1.00 94.88 125 GLN A CA 1
ATOM 921 C C . GLN A 1 125 ? -2.613 -9.577 -9.467 1.00 94.88 125 GLN A C 1
ATOM 923 O O . GLN A 1 125 ? -2.288 -8.711 -8.655 1.00 94.88 125 GLN A O 1
ATOM 928 N N . ALA A 1 126 ? -1.736 -10.451 -9.964 1.00 95.31 126 ALA A N 1
ATOM 929 C CA . ALA A 1 126 ? -0.370 -10.578 -9.468 1.00 95.31 126 ALA A CA 1
ATOM 930 C C . ALA A 1 126 ? 0.666 -10.675 -10.590 1.00 95.31 126 ALA A C 1
ATOM 932 O O . ALA A 1 126 ? 0.420 -11.248 -11.652 1.00 95.31 126 ALA A O 1
ATOM 933 N N . VAL A 1 127 ? 1.864 -10.154 -10.328 1.00 95.12 127 VAL A N 1
ATOM 934 C CA . VAL A 1 127 ? 3.047 -10.398 -11.159 1.00 95.12 127 VAL A CA 1
ATOM 935 C C . VAL A 1 127 ? 3.726 -11.675 -10.688 1.00 95.12 127 VAL A C 1
ATOM 937 O O . VAL A 1 127 ? 3.990 -11.834 -9.497 1.00 95.12 127 VAL A O 1
ATOM 940 N N . ARG A 1 128 ? 4.034 -12.581 -11.617 1.00 94.94 128 ARG A N 1
ATOM 941 C CA . ARG A 1 128 ? 4.785 -13.809 -11.343 1.00 94.94 128 ARG A CA 1
ATOM 942 C C . ARG A 1 128 ? 6.169 -13.739 -11.971 1.00 94.94 128 ARG A C 1
ATOM 944 O O . ARG A 1 128 ? 6.278 -13.441 -13.158 1.00 94.94 128 ARG A O 1
ATOM 951 N N . TYR A 1 129 ? 7.201 -14.074 -11.204 1.00 92.62 129 TYR A N 1
ATOM 952 C CA . TYR A 1 129 ? 8.580 -14.181 -11.682 1.00 92.62 129 TYR A CA 1
ATOM 953 C C . TYR A 1 129 ? 9.258 -15.413 -11.062 1.00 92.62 129 TYR A C 1
ATOM 955 O O . TYR A 1 129 ? 9.590 -15.433 -9.879 1.00 92.62 129 TYR A O 1
ATOM 963 N N . GLY A 1 130 ? 9.420 -16.489 -11.836 1.00 91.12 130 GLY A N 1
ATOM 964 C CA . GLY A 1 130 ? 9.832 -17.781 -11.276 1.00 91.12 130 GLY A CA 1
ATOM 965 C C . GLY A 1 130 ? 8.827 -18.280 -10.227 1.00 91.12 130 GLY A C 1
ATOM 966 O O . GLY A 1 130 ? 7.647 -18.438 -10.531 1.00 91.12 130 GLY A O 1
ATOM 967 N N . SER A 1 131 ? 9.280 -18.516 -8.991 1.00 90.25 131 SER A N 1
ATOM 968 C CA . SER A 1 131 ? 8.415 -18.869 -7.850 1.00 90.25 131 SER A CA 1
ATOM 969 C C . SER A 1 131 ? 7.860 -17.660 -7.090 1.00 90.25 131 SER A C 1
ATOM 971 O O . SER A 1 131 ? 7.066 -17.833 -6.168 1.00 90.25 131 SER A O 1
ATOM 973 N N . LEU A 1 132 ? 8.307 -16.448 -7.424 1.00 89.81 132 LEU A N 1
ATOM 974 C CA . LEU A 1 132 ? 7.874 -15.221 -6.775 1.00 89.81 132 LEU A CA 1
ATOM 975 C C . LEU A 1 132 ? 6.495 -14.810 -7.295 1.00 89.81 132 LEU A C 1
ATOM 977 O O . LEU A 1 132 ? 6.261 -14.794 -8.505 1.00 89.81 132 LEU A O 1
ATOM 981 N N . VAL A 1 133 ? 5.605 -14.445 -6.375 1.00 92.19 133 VAL A N 1
ATOM 982 C CA . VAL A 1 133 ? 4.269 -13.918 -6.669 1.00 92.19 133 VAL A CA 1
ATOM 983 C C . VAL A 1 133 ? 4.124 -12.587 -5.951 1.00 92.19 133 VAL A C 1
ATOM 985 O O . VAL A 1 133 ? 4.350 -12.516 -4.746 1.00 92.19 133 VAL A O 1
ATOM 988 N N . ILE A 1 134 ? 3.774 -11.542 -6.696 1.00 92.31 134 ILE A N 1
ATOM 989 C CA . ILE A 1 134 ? 3.633 -10.176 -6.193 1.00 92.31 134 ILE A CA 1
ATOM 990 C C . ILE A 1 134 ? 2.231 -9.670 -6.541 1.00 92.31 134 ILE A C 1
ATOM 992 O O . ILE A 1 134 ? 2.009 -9.170 -7.650 1.00 92.31 134 ILE A O 1
ATOM 996 N N . PRO A 1 135 ? 1.273 -9.819 -5.619 1.00 93.06 135 PRO A N 1
ATOM 997 C CA . PRO A 1 135 ? -0.068 -9.272 -5.756 1.00 93.06 135 PRO A CA 1
ATOM 998 C C . PRO A 1 135 ? -0.088 -7.746 -5.886 1.00 93.06 135 PRO A C 1
ATOM 1000 O O . PRO A 1 135 ? 0.725 -7.021 -5.309 1.00 93.06 135 PRO A O 1
ATOM 1003 N N . VAL A 1 136 ? -1.093 -7.228 -6.589 1.00 90.94 136 VAL A N 1
ATOM 1004 C CA . VAL A 1 136 ? -1.452 -5.812 -6.508 1.00 90.94 136 VAL A CA 1
ATOM 1005 C C . VAL A 1 136 ? -1.839 -5.465 -5.067 1.00 90.94 136 VAL A C 1
ATOM 1007 O O . VAL A 1 136 ? -2.683 -6.098 -4.433 1.00 90.94 136 VAL A O 1
ATOM 1010 N N . GLY A 1 137 ? -1.241 -4.390 -4.568 1.00 85.62 137 GLY A N 1
ATOM 1011 C CA . GLY A 1 137 ? -1.383 -3.892 -3.209 1.00 85.62 137 GLY A CA 1
ATOM 1012 C C . GLY A 1 137 ? -0.315 -4.399 -2.243 1.00 85.62 137 GLY A C 1
ATOM 1013 O O . GLY A 1 137 ? -0.314 -3.927 -1.107 1.00 85.62 137 GLY A O 1
ATOM 1014 N N . ASP A 1 138 ? 0.580 -5.288 -2.676 1.00 86.38 138 ASP A N 1
ATOM 1015 C CA . ASP A 1 138 ? 1.723 -5.717 -1.873 1.00 86.38 138 ASP A CA 1
ATOM 1016 C C . ASP A 1 138 ? 2.899 -4.755 -2.023 1.00 86.38 138 ASP A C 1
ATOM 1018 O O . ASP A 1 138 ? 3.047 -4.046 -3.024 1.00 86.38 138 ASP A O 1
ATOM 1022 N N . TYR A 1 139 ? 3.747 -4.725 -0.998 1.00 84.19 139 TYR A N 1
ATOM 1023 C CA . TYR A 1 139 ? 4.960 -3.924 -0.994 1.00 84.19 139 TYR A CA 1
ATOM 1024 C C . TYR A 1 139 ? 6.112 -4.710 -1.617 1.00 84.19 139 TYR A C 1
ATOM 1026 O O . TYR A 1 139 ? 6.429 -5.825 -1.199 1.00 84.19 139 TYR A O 1
ATOM 1034 N N . VAL A 1 140 ? 6.784 -4.100 -2.587 1.00 89.50 140 VAL A N 1
ATOM 1035 C CA . VAL A 1 140 ? 7.984 -4.662 -3.206 1.00 89.50 140 VAL A CA 1
ATOM 1036 C C . VAL A 1 140 ? 9.213 -3.885 -2.805 1.00 89.50 140 VAL A C 1
ATOM 1038 O O . VAL A 1 140 ? 9.167 -2.675 -2.571 1.00 89.50 140 VAL A O 1
ATOM 1041 N N . ARG A 1 141 ? 10.336 -4.593 -2.774 1.00 87.19 141 ARG A N 1
ATOM 1042 C CA . ARG A 1 141 ? 11.662 -4.013 -2.636 1.00 87.19 141 ARG A CA 1
ATOM 1043 C C . ARG A 1 141 ? 12.612 -4.753 -3.563 1.00 87.19 141 ARG A C 1
ATOM 1045 O O . ARG A 1 141 ? 12.597 -5.977 -3.610 1.00 87.19 141 ARG A O 1
ATOM 1052 N N . GLY A 1 142 ? 13.456 -4.000 -4.251 1.00 87.69 142 GLY A N 1
ATOM 1053 C CA . GLY A 1 142 ? 14.601 -4.534 -4.969 1.00 87.69 142 GLY A CA 1
ATOM 1054 C C . GLY A 1 142 ? 15.499 -3.433 -5.486 1.00 87.69 142 GLY A C 1
ATOM 1055 O O . GLY A 1 142 ? 15.174 -2.254 -5.358 1.00 87.69 142 GLY A O 1
ATOM 1056 N N . GLY A 1 143 ? 16.659 -3.784 -6.025 1.00 86.50 143 GLY A N 1
ATOM 1057 C CA . GLY A 1 143 ? 17.421 -2.814 -6.798 1.00 86.50 143 GLY A CA 1
ATOM 1058 C C . GLY A 1 143 ? 16.964 -2.773 -8.243 1.00 86.50 143 GLY A C 1
ATOM 1059 O O . GLY A 1 143 ? 16.166 -3.591 -8.714 1.00 86.50 143 GLY A O 1
ATOM 1060 N N . GLY A 1 144 ? 17.431 -1.739 -8.918 1.00 88.00 144 GLY A N 1
ATOM 1061 C CA . GLY A 1 144 ? 16.748 -1.249 -10.089 1.00 88.00 144 GLY A CA 1
ATOM 1062 C C . GLY A 1 144 ? 17.279 0.079 -10.573 1.00 88.00 144 GLY A C 1
ATOM 1063 O O . GLY A 1 144 ? 18.208 0.616 -9.992 1.00 88.00 144 GLY A O 1
ATOM 1064 N N . GLY A 1 145 ? 16.645 0.633 -11.598 1.00 88.56 145 GLY A N 1
ATOM 1065 C CA . GLY A 1 145 ? 16.949 1.960 -12.131 1.00 88.56 145 GLY A CA 1
ATOM 1066 C C . GLY A 1 145 ? 15.754 2.900 -12.027 1.00 88.56 145 GLY A C 1
ATOM 1067 O O . GLY A 1 145 ? 14.615 2.447 -11.922 1.00 88.56 145 GLY A O 1
ATOM 1068 N N . PHE A 1 146 ? 16.011 4.204 -12.095 1.00 90.94 146 PHE A N 1
ATOM 1069 C CA . PHE A 1 146 ? 14.983 5.228 -12.276 1.00 90.94 146 PHE A CA 1
ATOM 1070 C C . PHE A 1 146 ? 15.295 6.033 -13.533 1.00 90.94 146 PHE A C 1
ATOM 1072 O O . PHE A 1 146 ? 16.432 6.464 -13.717 1.00 90.94 146 PHE A O 1
ATOM 1079 N N . TYR A 1 147 ? 14.277 6.236 -14.362 1.00 91.19 147 TYR A N 1
ATOM 1080 C CA . TYR A 1 147 ? 14.356 6.979 -15.610 1.00 91.19 147 TYR A CA 1
ATOM 1081 C C . TYR A 1 147 ? 13.258 8.038 -15.633 1.00 91.19 147 TYR A C 1
ATOM 1083 O O . TYR A 1 147 ? 12.093 7.761 -15.341 1.00 91.19 147 TYR A O 1
ATOM 1091 N N . THR A 1 148 ? 13.622 9.259 -15.994 1.00 90.44 148 THR A N 1
ATOM 1092 C CA . THR A 1 148 ? 12.698 10.384 -16.114 1.00 90.44 148 THR A CA 1
ATOM 1093 C C . THR A 1 148 ? 12.223 10.503 -17.558 1.00 90.44 148 THR A C 1
ATOM 1095 O O . THR A 1 148 ? 13.020 10.648 -18.490 1.00 90.44 148 THR A O 1
ATOM 1098 N N . VAL A 1 149 ? 10.903 10.465 -17.761 1.00 89.62 149 VAL A N 1
ATOM 1099 C CA . VAL A 1 149 ? 10.325 10.603 -19.101 1.00 89.62 149 VAL A CA 1
ATOM 1100 C C . VAL A 1 149 ? 10.639 11.982 -19.676 1.00 89.62 149 VAL A C 1
ATOM 1102 O O . VAL A 1 149 ? 10.390 13.011 -19.051 1.00 89.62 149 VAL A O 1
ATOM 1105 N N . GLY A 1 150 ? 11.146 12.004 -20.909 1.00 87.56 150 GLY A N 1
ATOM 1106 C CA . GLY A 1 150 ? 11.440 13.225 -21.660 1.00 87.56 150 GLY A CA 1
ATOM 1107 C C . GLY A 1 150 ? 12.866 13.752 -21.493 1.00 87.56 150 GLY A C 1
ATOM 1108 O O . GLY A 1 150 ? 13.304 14.522 -22.345 1.00 87.56 150 GLY A O 1
ATOM 1109 N N . THR A 1 151 ? 13.600 13.328 -20.461 1.00 85.50 151 THR A N 1
ATOM 1110 C CA . THR A 1 151 ? 15.042 13.608 -20.336 1.00 85.50 151 THR A CA 1
ATOM 1111 C C . THR A 1 151 ? 15.886 12.409 -20.738 1.00 85.50 151 THR A C 1
ATOM 1113 O O . THR A 1 151 ? 16.907 12.585 -21.399 1.00 85.50 151 THR A O 1
ATOM 1116 N N . ASP A 1 152 ? 15.447 11.200 -20.383 1.00 83.38 152 ASP A N 1
ATOM 1117 C CA . ASP A 1 152 ? 16.149 9.971 -20.731 1.00 83.38 152 ASP A CA 1
ATOM 1118 C C . ASP A 1 152 ? 15.649 9.427 -22.069 1.00 83.38 152 ASP A C 1
ATOM 1120 O O . ASP A 1 152 ? 14.457 9.463 -22.377 1.00 83.38 152 ASP A O 1
ATOM 1124 N N . SER A 1 153 ? 16.575 8.921 -22.886 1.00 75.62 153 SER A N 1
ATOM 1125 C CA . SER A 1 153 ? 16.275 8.471 -24.249 1.00 75.62 153 SER A CA 1
ATOM 1126 C C . SER A 1 153 ? 15.626 7.089 -24.318 1.00 75.62 153 SER A C 1
ATOM 1128 O O . SER A 1 153 ? 15.292 6.644 -25.413 1.00 75.62 153 SER A O 1
ATOM 1130 N N . GLY A 1 154 ? 15.478 6.389 -23.187 1.00 77.44 154 GLY A N 1
ATOM 1131 C CA . GLY A 1 154 ? 14.823 5.082 -23.131 1.00 77.44 154 GLY A CA 1
ATOM 1132 C C . GLY A 1 154 ? 15.491 3.978 -23.950 1.00 77.44 154 GLY A C 1
ATOM 1133 O O . GLY A 1 154 ? 14.959 2.876 -24.016 1.00 77.44 154 GLY A O 1
ATOM 1134 N N . GLY A 1 155 ? 16.643 4.241 -24.581 1.00 82.31 155 GLY A N 1
ATOM 1135 C CA . GLY A 1 155 ? 17.260 3.326 -25.548 1.00 82.31 155 GLY A CA 1
ATOM 1136 C C . GLY A 1 155 ? 17.561 1.947 -24.962 1.00 82.31 155 GLY A C 1
ATOM 1137 O O . GLY A 1 155 ? 17.482 0.943 -25.662 1.00 82.31 155 GLY A O 1
ATOM 1138 N N . ASP A 1 156 ? 17.807 1.896 -23.654 1.00 81.56 156 ASP A N 1
ATOM 1139 C CA . ASP A 1 156 ? 18.047 0.672 -22.892 1.00 81.56 156 ASP A CA 1
ATOM 1140 C C . ASP A 1 156 ? 16.821 -0.254 -22.794 1.00 81.56 156 ASP A C 1
ATOM 1142 O O . ASP A 1 156 ? 16.971 -1.426 -22.455 1.00 81.56 156 ASP A O 1
ATOM 1146 N N . PHE A 1 157 ? 15.620 0.255 -23.082 1.00 81.75 157 PHE A N 1
ATOM 1147 C CA . PHE A 1 157 ? 14.355 -0.467 -22.939 1.00 81.75 157 PHE A CA 1
ATOM 1148 C C . PHE A 1 157 ? 13.871 -1.123 -24.235 1.00 81.75 157 PHE A C 1
ATOM 1150 O O . PHE A 1 157 ? 12.931 -1.921 -24.197 1.00 81.75 157 PHE A O 1
ATOM 1157 N N . GLY A 1 158 ? 14.486 -0.796 -25.376 1.00 87.38 158 GLY A N 1
ATOM 1158 C CA . GLY A 1 158 ? 14.052 -1.281 -26.685 1.00 87.38 158 GLY A CA 1
ATOM 1159 C C . GLY A 1 158 ? 12.549 -1.074 -26.906 1.00 87.38 158 GLY A C 1
ATOM 1160 O O . GLY A 1 158 ? 12.008 0.002 -26.644 1.00 87.38 158 GLY A O 1
ATOM 1161 N N . ASP A 1 159 ? 11.864 -2.134 -27.333 1.00 87.06 159 ASP A N 1
ATOM 1162 C CA . ASP A 1 159 ? 10.435 -2.104 -27.667 1.00 87.06 159 ASP A CA 1
ATOM 1163 C C . ASP A 1 159 ? 9.513 -1.884 -26.454 1.00 87.06 159 ASP A C 1
ATOM 1165 O O . ASP A 1 159 ? 8.345 -1.534 -26.625 1.00 87.06 159 ASP A O 1
ATOM 1169 N N . ALA A 1 160 ? 10.012 -2.045 -25.222 1.00 88.12 160 ALA A N 1
ATOM 1170 C CA . ALA A 1 160 ? 9.227 -1.785 -24.017 1.00 88.12 160 ALA A CA 1
ATOM 1171 C C . ALA A 1 160 ? 9.090 -0.282 -23.713 1.00 88.12 160 ALA A C 1
ATOM 1173 O O . ALA A 1 160 ? 8.167 0.112 -22.993 1.00 88.12 160 ALA A O 1
ATOM 1174 N N . TRP A 1 161 ? 9.977 0.567 -24.257 1.00 92.12 161 TRP A N 1
ATOM 1175 C CA . TRP A 1 161 ? 10.006 1.993 -23.920 1.00 92.12 161 TRP A CA 1
ATOM 1176 C C . TRP A 1 161 ? 8.702 2.732 -24.233 1.00 92.12 161 TRP A C 1
ATOM 1178 O O . TRP A 1 161 ? 8.200 3.401 -23.332 1.00 92.12 161 TRP A O 1
ATOM 1188 N N . PRO A 1 162 ? 8.094 2.616 -25.433 1.00 92.31 162 PRO A N 1
ATOM 1189 C CA . PRO A 1 162 ? 6.894 3.390 -25.752 1.00 92.31 162 PRO A CA 1
ATOM 1190 C C . PRO A 1 162 ? 5.732 3.104 -24.792 1.00 92.31 162 PRO A C 1
ATOM 1192 O O . PRO A 1 162 ? 5.015 4.022 -24.392 1.00 92.31 162 PRO A O 1
ATOM 1195 N N . ALA A 1 163 ? 5.576 1.844 -24.375 1.00 92.38 163 ALA A N 1
ATOM 1196 C CA . ALA A 1 163 ? 4.558 1.449 -23.408 1.00 92.38 163 ALA A CA 1
ATOM 1197 C C . ALA A 1 163 ? 4.890 1.952 -21.992 1.00 92.38 163 ALA A C 1
ATOM 1199 O O . ALA A 1 163 ? 4.020 2.506 -21.317 1.00 92.38 163 ALA A O 1
ATOM 1200 N N . ALA A 1 164 ? 6.150 1.827 -21.555 1.00 92.31 164 ALA A N 1
ATOM 1201 C CA . ALA A 1 164 ? 6.597 2.329 -20.254 1.00 92.31 164 ALA A CA 1
ATOM 1202 C C . ALA A 1 164 ? 6.431 3.851 -20.150 1.00 92.31 164 ALA A C 1
ATOM 1204 O O . ALA A 1 164 ? 5.893 4.358 -19.165 1.00 92.31 164 ALA A O 1
ATOM 1205 N N . GLU A 1 165 ? 6.813 4.571 -21.202 1.00 93.50 165 GLU A N 1
ATOM 1206 C CA . GLU A 1 165 ? 6.655 6.014 -21.321 1.00 93.50 165 GLU A CA 1
ATOM 1207 C C . GLU A 1 165 ? 5.177 6.416 -21.266 1.00 93.50 165 GLU A C 1
ATOM 1209 O O . GLU A 1 165 ? 4.809 7.350 -20.551 1.00 93.50 165 GLU A O 1
ATOM 1214 N N . GLN A 1 166 ? 4.303 5.695 -21.972 1.00 93.75 166 GLN A N 1
ATOM 1215 C CA . GLN A 1 166 ? 2.868 5.957 -21.938 1.00 93.75 166 GLN A CA 1
ATOM 1216 C C . GLN A 1 166 ? 2.278 5.759 -20.535 1.00 93.75 166 GLN A C 1
ATOM 1218 O O . GLN A 1 166 ? 1.472 6.584 -20.098 1.00 93.75 166 GLN A O 1
ATOM 1223 N N . CYS A 1 167 ? 2.682 4.706 -19.821 1.00 94.88 167 CYS A N 1
ATOM 1224 C CA . CYS A 1 167 ? 2.279 4.480 -18.434 1.00 94.88 167 CYS A CA 1
ATOM 1225 C C . CYS A 1 167 ? 2.796 5.593 -17.509 1.00 94.88 167 CYS A C 1
ATOM 1227 O O . CYS A 1 167 ? 2.029 6.168 -16.738 1.00 94.88 167 CYS A O 1
ATOM 1229 N N . ALA A 1 168 ? 4.070 5.964 -17.624 1.00 94.44 168 ALA A N 1
ATOM 1230 C CA . ALA A 1 168 ? 4.674 7.017 -16.813 1.00 94.44 168 ALA A CA 1
ATOM 1231 C C . ALA A 1 168 ? 4.043 8.398 -17.064 1.00 94.44 168 ALA A C 1
ATOM 1233 O O . ALA A 1 168 ? 3.817 9.148 -16.121 1.00 94.44 168 ALA A O 1
ATOM 1234 N N . ARG A 1 169 ? 3.649 8.722 -18.304 1.00 93.75 169 ARG A N 1
ATOM 1235 C CA . ARG A 1 169 ? 2.921 9.968 -18.623 1.00 93.75 169 ARG A CA 1
ATOM 1236 C C . ARG A 1 169 ? 1.538 10.060 -17.970 1.00 93.75 169 ARG A C 1
ATOM 1238 O O . ARG A 1 169 ? 1.004 11.159 -17.848 1.00 93.75 169 ARG A O 1
ATOM 1245 N N . ARG A 1 170 ? 0.945 8.927 -17.583 1.00 91.75 170 ARG A N 1
ATOM 1246 C CA . ARG A 1 170 ? -0.327 8.869 -16.841 1.00 91.75 170 ARG A CA 1
ATOM 1247 C C . ARG A 1 170 ? -0.123 8.908 -15.327 1.00 91.75 170 ARG A C 1
ATOM 1249 O O . ARG A 1 170 ? -1.099 9.058 -14.594 1.00 91.75 170 ARG A O 1
ATOM 1256 N N . SER A 1 171 ? 1.110 8.742 -14.859 1.00 90.19 171 SER A N 1
ATOM 1257 C CA . SER A 1 171 ? 1.443 8.740 -13.442 1.00 90.19 171 SER A CA 1
ATOM 1258 C C . SER A 1 171 ? 1.675 10.164 -12.935 1.00 90.19 171 SER A C 1
ATOM 1260 O O . SER A 1 171 ? 2.070 11.056 -13.684 1.00 90.19 171 SER A O 1
ATOM 1262 N N . ALA A 1 172 ? 1.446 10.390 -11.640 1.00 85.94 172 ALA A N 1
ATOM 1263 C CA . ALA A 1 172 ? 1.788 11.665 -11.009 1.00 85.94 172 ALA A CA 1
ATOM 1264 C C . ALA A 1 172 ? 3.312 11.871 -10.902 1.00 85.94 172 ALA A C 1
ATOM 1266 O O . ALA A 1 172 ? 3.779 13.005 -10.834 1.00 85.94 172 ALA A O 1
ATOM 1267 N N . GLY A 1 173 ? 4.076 10.773 -10.887 1.00 84.88 173 GLY A N 1
ATOM 1268 C CA . GLY A 1 173 ? 5.526 10.772 -10.722 1.00 84.88 173 GLY A CA 1
ATOM 1269 C C . GLY A 1 173 ? 6.320 11.041 -12.002 1.00 84.88 173 GLY A C 1
ATOM 1270 O O . GLY A 1 173 ? 7.465 11.473 -11.904 1.00 84.88 173 GLY A O 1
ATOM 1271 N N . GLY A 1 174 ? 5.736 10.804 -13.183 1.00 88.38 174 GLY A N 1
ATOM 1272 C CA . GLY A 1 174 ? 6.347 11.109 -14.483 1.00 88.38 174 GLY A CA 1
ATOM 1273 C C . GLY A 1 174 ? 7.594 10.289 -14.842 1.00 88.38 174 GLY A C 1
ATOM 1274 O O . GLY A 1 174 ? 8.292 10.637 -15.795 1.00 88.38 174 GLY A O 1
ATOM 1275 N N . GLY A 1 175 ? 7.901 9.223 -14.103 1.00 92.56 175 GLY A N 1
ATOM 1276 C CA . GLY A 1 175 ? 9.082 8.392 -14.306 1.00 92.56 175 GLY A CA 1
ATOM 1277 C C . GLY A 1 175 ? 8.774 6.901 -14.428 1.00 92.56 175 GLY A C 1
ATOM 1278 O O . GLY A 1 175 ? 7.660 6.423 -14.183 1.00 92.56 175 GLY A O 1
ATOM 1279 N N . VAL A 1 176 ? 9.809 6.172 -14.836 1.00 92.31 176 VAL A N 1
ATOM 1280 C CA . VAL A 1 176 ? 9.831 4.720 -14.995 1.00 92.31 176 VAL A CA 1
ATOM 1281 C C . VAL A 1 176 ? 10.856 4.148 -14.024 1.00 92.31 176 VAL A C 1
ATOM 1283 O O . VAL A 1 176 ? 12.006 4.587 -13.996 1.00 92.31 176 VAL A O 1
ATOM 1286 N N . VAL A 1 177 ? 10.456 3.153 -13.240 1.00 93.06 177 VAL A N 1
ATOM 1287 C CA . VAL A 1 177 ? 11.366 2.347 -12.424 1.00 93.06 177 VAL A CA 1
ATOM 1288 C C . VAL A 1 177 ? 11.563 0.977 -13.057 1.00 93.06 177 VAL A C 1
ATOM 1290 O O . VAL A 1 177 ? 10.624 0.381 -13.577 1.00 93.06 177 VAL A O 1
ATOM 1293 N N . VAL A 1 178 ? 12.786 0.467 -13.001 1.00 91.12 178 VAL A N 1
ATOM 1294 C CA . VAL A 1 178 ? 13.134 -0.889 -13.447 1.00 91.12 178 VAL A CA 1
ATOM 1295 C C . VAL A 1 178 ? 13.416 -1.727 -12.218 1.00 91.12 178 VAL A C 1
ATOM 1297 O O . VAL A 1 178 ? 14.196 -1.284 -11.388 1.00 91.12 178 VAL A O 1
ATOM 1300 N N . LEU A 1 179 ? 12.835 -2.918 -12.099 1.00 89.81 179 LEU A N 1
ATOM 1301 C CA . LEU A 1 179 ? 13.193 -3.888 -11.061 1.00 89.81 179 LEU A CA 1
ATOM 1302 C C . LEU A 1 179 ? 14.126 -4.962 -11.629 1.00 89.81 179 LEU A C 1
ATOM 1304 O O . LEU A 1 179 ? 13.868 -5.495 -12.707 1.00 89.81 179 LEU A O 1
ATOM 1308 N N . LEU A 1 180 ? 15.192 -5.297 -10.896 1.00 85.31 180 LEU A N 1
ATOM 1309 C CA . LEU A 1 180 ? 16.146 -6.337 -11.288 1.00 85.31 180 LEU A CA 1
ATOM 1310 C C . LEU A 1 180 ? 15.811 -7.695 -10.657 1.00 85.31 180 LEU A C 1
ATOM 1312 O O . LEU A 1 180 ? 15.530 -7.756 -9.459 1.00 85.31 180 LEU A O 1
ATOM 1316 N N . PRO A 1 181 ? 15.906 -8.793 -11.429 1.00 74.00 181 PRO A N 1
ATOM 1317 C CA . PRO A 1 181 ? 15.398 -10.113 -11.049 1.00 74.00 181 PRO A CA 1
ATOM 1318 C C . PRO A 1 181 ? 15.983 -10.670 -9.755 1.00 74.00 181 PRO A C 1
ATOM 1320 O O . PRO A 1 181 ? 15.264 -11.268 -8.963 1.00 74.00 181 PRO A O 1
ATOM 1323 N N . GLU A 1 182 ? 17.278 -10.462 -9.529 1.00 73.62 182 GLU A N 1
ATOM 1324 C CA . GLU A 1 182 ? 18.007 -11.032 -8.389 1.00 73.62 182 GLU A CA 1
ATOM 1325 C C . GLU A 1 182 ? 17.739 -10.297 -7.072 1.00 73.62 182 GLU A C 1
ATOM 1327 O O . GLU A 1 182 ? 18.207 -10.713 -6.015 1.00 73.62 182 GLU A O 1
ATOM 1332 N N . GLN A 1 183 ? 17.009 -9.182 -7.129 1.00 72.25 183 GLN A N 1
ATOM 1333 C CA . GLN A 1 183 ? 16.808 -8.306 -5.983 1.00 72.25 183 GLN A CA 1
ATOM 1334 C C . GLN A 1 183 ? 15.336 -8.067 -5.675 1.00 72.25 183 GLN A C 1
ATOM 1336 O O . GLN A 1 183 ? 15.054 -7.405 -4.684 1.00 72.25 183 GLN A O 1
ATOM 1341 N N . VAL A 1 184 ? 14.400 -8.604 -6.468 1.00 74.06 184 VAL A N 1
ATOM 1342 C CA . VAL A 1 184 ? 12.981 -8.530 -6.117 1.00 74.06 184 VAL A CA 1
ATOM 1343 C C . VAL A 1 184 ? 12.688 -9.576 -5.055 1.00 74.06 184 VAL A C 1
ATOM 1345 O O . VAL A 1 184 ? 12.610 -10.770 -5.335 1.00 74.06 184 VAL A O 1
ATOM 1348 N N . THR A 1 185 ? 12.495 -9.126 -3.825 1.00 69.81 185 THR A N 1
ATOM 1349 C CA . THR A 1 185 ? 11.899 -9.948 -2.775 1.00 69.81 185 THR A CA 1
ATOM 1350 C C . THR A 1 185 ? 10.529 -9.369 -2.434 1.00 69.81 185 THR A C 1
ATOM 1352 O O . THR A 1 185 ? 10.357 -8.143 -2.510 1.00 69.81 185 THR A O 1
ATOM 1355 N N . PRO A 1 186 ? 9.547 -10.193 -2.016 1.00 65.06 186 PRO A N 1
ATOM 1356 C CA . PRO A 1 186 ? 8.461 -9.656 -1.210 1.00 65.06 186 PRO A CA 1
ATOM 1357 C C . PRO A 1 186 ? 9.149 -8.927 -0.061 1.00 65.06 186 PRO A C 1
ATOM 1359 O O . PRO A 1 186 ? 10.044 -9.495 0.575 1.00 65.06 186 PRO A O 1
ATOM 1362 N N . ALA A 1 187 ? 8.857 -7.646 0.137 1.00 65.19 187 ALA A N 1
ATOM 1363 C CA . ALA A 1 187 ? 9.408 -7.013 1.317 1.00 65.19 187 ALA A CA 1
ATOM 1364 C C . ALA A 1 187 ? 8.757 -7.688 2.522 1.00 65.19 187 ALA A C 1
ATOM 1366 O O . ALA A 1 187 ? 7.539 -7.888 2.520 1.00 65.19 187 ALA A O 1
ATOM 1367 N N . ASP A 1 188 ? 9.546 -8.002 3.551 1.00 74.31 188 ASP A N 1
ATOM 1368 C CA . ASP A 1 188 ? 8.951 -8.191 4.867 1.00 74.31 188 ASP A CA 1
ATOM 1369 C C . ASP A 1 188 ? 8.033 -6.987 5.117 1.00 74.31 188 ASP A C 1
ATOM 1371 O O . ASP A 1 188 ? 8.440 -5.847 4.836 1.00 74.31 188 ASP A O 1
ATOM 1375 N N . PRO A 1 189 ? 6.785 -7.209 5.558 1.00 79.06 189 PRO A N 1
ATOM 1376 C CA . PRO A 1 189 ? 5.847 -6.120 5.750 1.00 79.06 189 PRO A CA 1
ATOM 1377 C C . PRO A 1 189 ? 6.496 -5.081 6.662 1.00 79.06 189 PRO A C 1
ATOM 1379 O O . PRO A 1 189 ? 6.898 -5.387 7.783 1.00 79.06 189 PRO A O 1
ATOM 1382 N N . ALA A 1 190 ? 6.621 -3.844 6.175 1.00 84.69 190 ALA A N 1
ATOM 1383 C CA . ALA A 1 190 ? 7.247 -2.771 6.947 1.00 84.69 190 ALA A CA 1
ATOM 1384 C C . ALA A 1 190 ? 6.474 -2.474 8.245 1.00 84.69 190 ALA A C 1
ATOM 1386 O O . ALA A 1 190 ? 7.038 -1.939 9.197 1.00 84.69 190 ALA A O 1
ATOM 1387 N N . MET A 1 191 ? 5.194 -2.855 8.273 1.00 92.06 191 MET A N 1
ATOM 1388 C CA . MET A 1 191 ? 4.304 -2.794 9.418 1.00 92.06 191 MET A CA 1
ATOM 1389 C C . MET A 1 191 ? 3.368 -4.009 9.414 1.00 92.06 191 MET A C 1
ATOM 1391 O O . MET A 1 191 ? 2.830 -4.380 8.371 1.00 92.06 191 MET A O 1
ATOM 1395 N N . VAL A 1 192 ? 3.150 -4.614 10.580 1.00 94.00 192 VAL A N 1
ATOM 1396 C CA . VAL A 1 192 ? 2.262 -5.769 10.777 1.00 94.00 192 VAL A CA 1
ATOM 1397 C C . VAL A 1 192 ? 1.191 -5.420 11.801 1.00 94.00 192 VAL A C 1
ATOM 1399 O O . VAL A 1 192 ? 1.521 -4.991 12.904 1.00 94.00 192 VAL A O 1
ATOM 1402 N N . ALA A 1 193 ? -0.078 -5.652 11.457 1.00 96.19 193 ALA A N 1
ATOM 1403 C CA . ALA A 1 193 ? -1.227 -5.463 12.340 1.00 96.19 193 ALA A CA 1
ATOM 1404 C C . ALA A 1 193 ? -1.688 -6.788 12.961 1.00 96.19 193 ALA A C 1
ATOM 1406 O O . ALA A 1 193 ? -1.970 -7.754 12.250 1.00 96.19 193 ALA A O 1
ATOM 1407 N N . THR A 1 194 ? -1.811 -6.813 14.289 1.00 97.12 194 THR A N 1
ATOM 1408 C CA . THR A 1 194 ? -2.319 -7.957 15.053 1.00 97.12 194 THR A CA 1
ATOM 1409 C C . THR A 1 194 ? -3.460 -7.519 15.981 1.00 97.12 194 THR A C 1
ATOM 1411 O O . THR A 1 194 ? -3.221 -6.741 16.903 1.00 97.12 194 THR A O 1
ATOM 1414 N N . PRO A 1 195 ? -4.692 -8.023 15.788 1.00 97.25 195 PRO A N 1
ATOM 1415 C CA . PRO A 1 195 ? -5.115 -8.888 14.685 1.00 97.25 195 PRO A CA 1
ATOM 1416 C C . PRO A 1 195 ? -5.198 -8.127 13.347 1.00 97.25 195 PRO A C 1
ATOM 1418 O O . PRO A 1 195 ? -5.497 -6.938 13.318 1.00 97.25 195 PRO A O 1
ATOM 1421 N N . ALA A 1 196 ? -5.027 -8.830 12.221 1.00 95.56 196 ALA A N 1
ATOM 1422 C CA . ALA A 1 196 ? -5.245 -8.270 10.875 1.00 95.56 196 ALA A CA 1
ATOM 1423 C C . ALA A 1 196 ? -6.741 -8.075 10.530 1.00 95.56 196 ALA A C 1
ATOM 1425 O O . ALA A 1 196 ? -7.097 -7.509 9.495 1.00 95.56 196 ALA A O 1
ATOM 1426 N N . ARG A 1 197 ? -7.632 -8.560 11.404 1.00 96.44 197 ARG A N 1
ATOM 1427 C CA . ARG A 1 197 ? -9.078 -8.366 11.336 1.00 96.44 197 ARG A CA 1
ATOM 1428 C C . ARG A 1 197 ? -9.579 -7.858 12.680 1.00 96.44 197 ARG A C 1
ATOM 1430 O O . ARG A 1 197 ? -9.390 -8.530 13.689 1.00 96.44 197 ARG A O 1
ATOM 1437 N N . ALA A 1 198 ? -10.255 -6.719 12.668 1.00 96.69 198 ALA A N 1
ATOM 1438 C CA . ALA A 1 198 ? -10.731 -6.031 13.864 1.00 96.69 198 ALA A CA 1
ATOM 1439 C C . ALA A 1 198 ? -12.170 -5.532 13.669 1.00 96.69 198 ALA A C 1
ATOM 1441 O O . ALA A 1 198 ? -12.711 -5.570 12.564 1.00 96.69 198 ALA A O 1
ATOM 1442 N N . ARG A 1 199 ? -12.816 -5.075 14.735 1.00 95.81 199 ARG A N 1
ATOM 1443 C CA . ARG A 1 199 ? -14.122 -4.402 14.722 1.00 95.81 199 ARG A CA 1
ATOM 1444 C C . ARG A 1 199 ? -13.968 -2.950 15.174 1.00 95.81 199 ARG A C 1
ATOM 1446 O O . ARG A 1 199 ? -12.978 -2.612 15.819 1.00 95.81 199 ARG A O 1
ATOM 1453 N N . PRO A 1 200 ? -14.952 -2.080 14.895 1.00 95.25 200 PRO A N 1
ATOM 1454 C CA . PRO A 1 200 ? -15.003 -0.769 15.530 1.00 95.25 200 PRO A CA 1
ATOM 1455 C C . PRO A 1 200 ? -14.979 -0.905 17.059 1.00 95.25 200 PRO A C 1
ATOM 1457 O O . PRO A 1 200 ? -15.800 -1.625 17.626 1.00 95.25 200 PRO A O 1
ATOM 1460 N N . GLY A 1 201 ? -14.052 -0.205 17.707 1.00 93.69 201 GLY A N 1
ATOM 1461 C CA . GLY A 1 201 ? -13.787 -0.268 19.145 1.00 93.69 201 GLY A CA 1
ATOM 1462 C C . GLY A 1 201 ? -12.681 -1.244 19.558 1.00 93.69 201 GLY A C 1
ATOM 1463 O O . GLY A 1 201 ? -12.244 -1.175 20.703 1.00 93.69 201 GLY A O 1
ATOM 1464 N N . ASP A 1 202 ? -12.203 -2.112 18.664 1.00 95.44 202 ASP A N 1
ATOM 1465 C CA . ASP A 1 202 ? -11.080 -3.002 18.972 1.00 95.44 202 ASP A CA 1
ATOM 1466 C C . ASP A 1 202 ? -9.749 -2.235 18.956 1.00 95.44 202 ASP A C 1
ATOM 1468 O O . ASP A 1 202 ? -9.572 -1.263 18.213 1.00 95.44 202 ASP A O 1
ATOM 1472 N N . VAL A 1 203 ? -8.792 -2.718 19.749 1.00 95.88 203 VAL A N 1
ATOM 1473 C CA . VAL A 1 203 ? -7.395 -2.276 19.714 1.00 95.88 203 VAL A CA 1
ATOM 1474 C C . VAL A 1 203 ? -6.593 -3.214 18.813 1.00 95.88 203 VAL A C 1
ATOM 1476 O O . VAL A 1 203 ? -6.686 -4.436 18.931 1.00 95.88 203 VAL A O 1
ATOM 1479 N N . VAL A 1 204 ? -5.799 -2.638 17.915 1.00 97.12 204 VAL A N 1
ATOM 1480 C CA . VAL A 1 204 ? -4.877 -3.346 17.024 1.00 97.12 204 VAL A CA 1
ATOM 1481 C C . VAL A 1 204 ? -3.448 -3.013 17.427 1.00 97.12 204 VAL A C 1
ATOM 1483 O O . VAL A 1 204 ? -3.092 -1.847 17.574 1.00 97.12 204 VAL A O 1
ATOM 1486 N N . SER A 1 205 ? -2.625 -4.046 17.582 1.00 97.06 205 SER A N 1
ATOM 1487 C CA . SER A 1 205 ? -1.197 -3.937 17.862 1.00 97.06 205 SER A CA 1
ATOM 1488 C C . SER A 1 205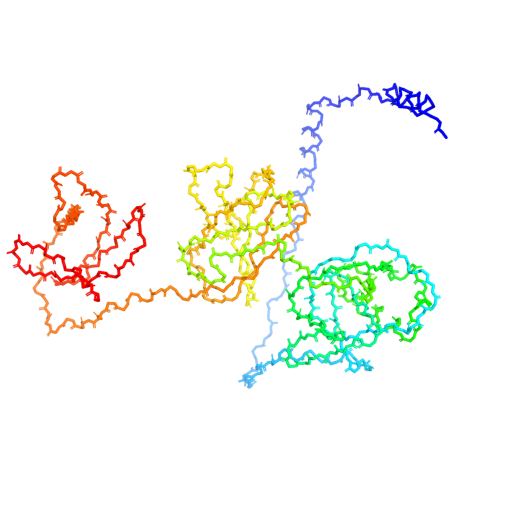 ? -0.405 -3.861 16.557 1.00 97.06 205 SER A C 1
ATOM 1490 O O . SER A 1 205 ? -0.542 -4.736 15.698 1.00 97.06 205 SER A O 1
ATOM 1492 N N . LEU A 1 206 ? 0.413 -2.822 16.396 1.00 96.12 206 LEU A N 1
ATOM 1493 C CA . LEU A 1 206 ? 1.259 -2.598 15.226 1.00 96.12 206 LEU A CA 1
ATOM 1494 C C . LEU A 1 206 ? 2.719 -2.871 15.567 1.00 96.12 206 LEU A C 1
ATOM 1496 O O . LEU A 1 206 ? 3.260 -2.301 16.512 1.00 96.12 206 LEU A O 1
ATOM 1500 N N . THR A 1 207 ? 3.371 -3.720 14.780 1.00 95.19 207 THR A N 1
ATOM 1501 C CA . THR A 1 207 ? 4.805 -4.015 14.918 1.00 95.19 207 THR A CA 1
ATOM 1502 C C . THR A 1 207 ? 5.557 -3.685 13.637 1.00 95.19 207 THR A C 1
ATOM 1504 O O . THR A 1 207 ? 4.985 -3.713 12.548 1.00 95.19 207 THR A O 1
ATOM 1507 N N . PHE A 1 208 ? 6.841 -3.359 13.775 1.00 92.75 208 PHE A N 1
ATOM 1508 C CA . PHE A 1 208 ? 7.706 -2.851 12.710 1.00 92.75 208 PHE A CA 1
ATOM 1509 C C . PHE A 1 208 ? 8.954 -3.737 12.631 1.00 92.75 208 PHE A C 1
ATOM 1511 O O . PHE A 1 208 ? 9.915 -3.502 13.366 1.00 92.75 208 PHE A O 1
ATOM 1518 N N . PRO A 1 209 ? 8.945 -4.792 11.791 1.00 85.25 209 PRO A N 1
ATOM 1519 C CA . PRO A 1 209 ? 10.018 -5.791 11.759 1.00 85.25 209 PRO A CA 1
ATOM 1520 C C . PRO A 1 209 ? 11.394 -5.203 11.445 1.00 85.25 209 PRO A C 1
ATOM 1522 O O . PRO A 1 209 ? 12.412 -5.672 11.944 1.00 85.25 209 PRO A O 1
ATOM 1525 N N . THR A 1 210 ? 11.423 -4.155 10.623 1.00 81.44 210 THR A N 1
ATOM 1526 C CA . THR A 1 210 ? 12.617 -3.335 10.430 1.00 81.44 210 THR A CA 1
ATOM 1527 C C . THR A 1 210 ? 12.498 -2.112 11.329 1.00 81.44 210 THR A C 1
ATOM 1529 O O . THR A 1 210 ? 11.494 -1.404 11.249 1.00 81.44 210 THR A O 1
ATOM 1532 N N . GLU A 1 211 ? 13.512 -1.837 12.152 1.00 79.31 211 GLU A N 1
ATOM 1533 C CA . GLU A 1 211 ? 13.555 -0.608 12.946 1.00 79.31 211 GLU A CA 1
ATOM 1534 C C . GLU A 1 211 ? 13.533 0.608 12.017 1.00 79.31 211 GLU A C 1
ATOM 1536 O O . GLU A 1 211 ? 14.518 0.921 11.346 1.00 79.31 211 GLU A O 1
ATOM 1541 N N . GLN A 1 212 ? 12.387 1.280 11.956 1.00 81.12 212 GLN A N 1
ATOM 1542 C CA . GLN A 1 212 ? 12.196 2.470 11.139 1.00 81.12 212 GLN A CA 1
ATOM 1543 C C . GLN A 1 212 ? 11.676 3.618 12.007 1.00 81.12 212 GLN A C 1
ATOM 1545 O O . GLN A 1 212 ? 10.812 3.389 12.864 1.00 81.12 212 GLN A O 1
ATOM 1550 N N . PRO A 1 213 ? 12.188 4.846 11.796 1.00 86.81 213 PRO A N 1
ATOM 1551 C CA . PRO A 1 213 ? 11.621 6.027 12.419 1.00 86.81 213 PRO A CA 1
ATOM 1552 C C . PRO A 1 213 ? 10.190 6.197 11.931 1.00 86.81 213 PRO A C 1
ATOM 1554 O O . PRO A 1 213 ? 9.917 6.248 10.733 1.00 86.81 213 PRO A O 1
ATOM 1557 N N . ARG A 1 214 ? 9.276 6.306 12.882 1.00 91.50 214 ARG A N 1
ATOM 1558 C CA . ARG A 1 214 ? 7.868 6.616 12.640 1.00 91.50 214 ARG A CA 1
ATOM 1559 C C . ARG A 1 214 ? 7.414 7.600 13.694 1.00 91.50 214 ARG A C 1
ATOM 1561 O O . ARG A 1 214 ? 8.160 7.880 14.629 1.00 91.50 214 ARG A O 1
ATOM 1568 N N . GLY A 1 215 ? 6.190 8.082 13.590 1.00 91.69 215 GLY A N 1
ATOM 1569 C CA . GLY A 1 215 ? 5.591 8.778 14.710 1.00 91.69 215 GLY A CA 1
ATOM 1570 C C . GLY A 1 215 ? 4.391 8.070 15.301 1.00 91.69 215 GLY A C 1
ATOM 1571 O O . GLY A 1 215 ? 4.053 6.953 14.923 1.00 91.69 215 GLY A O 1
ATOM 1572 N N . VAL A 1 216 ? 3.776 8.735 16.275 1.00 93.25 216 VAL A N 1
ATOM 1573 C CA . VAL A 1 216 ? 2.618 8.215 17.018 1.00 93.25 216 VAL A CA 1
ATOM 1574 C C . VAL A 1 216 ? 1.289 8.395 16.289 1.00 93.25 216 VAL A C 1
ATOM 1576 O O . VAL A 1 216 ? 0.257 7.951 16.791 1.00 93.25 216 VAL A O 1
ATOM 1579 N N . GLY A 1 217 ? 1.288 9.097 15.155 1.00 93.56 217 GLY A N 1
ATOM 1580 C CA . GLY A 1 217 ? 0.097 9.336 14.359 1.00 93.56 217 GLY A CA 1
ATOM 1581 C C . GLY A 1 217 ? -0.069 8.301 13.263 1.00 93.56 217 GLY A C 1
ATOM 1582 O O . GLY A 1 217 ? 0.887 7.935 12.585 1.00 93.56 217 GLY A O 1
ATOM 1583 N N . PHE A 1 218 ? -1.307 7.874 13.059 1.00 94.94 218 PHE A N 1
ATOM 1584 C CA . PHE A 1 218 ? -1.708 6.885 12.070 1.00 94.94 218 PHE A CA 1
ATOM 1585 C C . PHE A 1 218 ? -2.964 7.343 11.335 1.00 94.94 218 PHE A C 1
ATOM 1587 O O . PHE A 1 218 ? -3.740 8.176 11.810 1.00 94.94 218 PHE A O 1
ATOM 1594 N N . THR A 1 219 ? -3.169 6.790 10.150 1.00 95.12 219 THR A N 1
ATOM 1595 C CA . THR A 1 219 ? -4.333 7.026 9.308 1.00 95.12 219 THR A CA 1
ATOM 1596 C C . THR A 1 219 ? -4.979 5.690 8.994 1.00 95.12 219 THR A C 1
ATOM 1598 O O . THR A 1 219 ? -4.297 4.704 8.754 1.00 95.12 219 THR A O 1
ATOM 1601 N N . LEU A 1 220 ? -6.304 5.644 9.007 1.00 96.31 220 LEU A N 1
ATOM 1602 C CA . LEU A 1 220 ? -7.064 4.465 8.607 1.00 96.31 220 LEU A CA 1
ATOM 1603 C C . LEU A 1 220 ? -7.985 4.885 7.468 1.00 96.31 220 LEU A C 1
ATOM 1605 O O . LEU A 1 220 ? -8.900 5.678 7.687 1.00 96.31 220 LEU A O 1
ATOM 1609 N N . THR A 1 221 ? -7.724 4.402 6.256 1.00 95.44 221 THR A N 1
ATOM 1610 C CA . THR A 1 221 ? -8.431 4.839 5.043 1.00 95.44 221 THR A CA 1
ATOM 1611 C C . THR A 1 221 ? -9.208 3.682 4.432 1.00 95.44 221 THR A C 1
ATOM 1613 O O . THR A 1 221 ? -8.631 2.652 4.092 1.00 95.44 221 THR A O 1
ATOM 1616 N N . ALA A 1 222 ? -10.523 3.842 4.301 1.00 95.12 222 ALA A N 1
ATOM 1617 C CA . ALA A 1 222 ? -11.398 2.867 3.667 1.00 95.12 222 ALA A CA 1
ATOM 1618 C C . ALA A 1 222 ? -11.086 2.783 2.172 1.00 95.12 222 ALA A C 1
ATOM 1620 O O . ALA A 1 222 ? -11.090 3.794 1.468 1.00 95.12 222 ALA A O 1
ATOM 1621 N N . ARG A 1 223 ? -10.870 1.572 1.658 1.00 93.12 223 ARG A N 1
ATOM 1622 C CA . ARG A 1 223 ? -10.541 1.368 0.238 1.00 93.12 223 ARG A CA 1
ATOM 1623 C C . ARG A 1 223 ? -11.743 1.520 -0.690 1.00 93.12 223 ARG A C 1
ATOM 1625 O O . ARG A 1 223 ? -11.565 1.733 -1.884 1.00 93.12 223 ARG A O 1
ATOM 1632 N N . SER A 1 224 ? -12.954 1.385 -0.157 1.00 92.00 224 SER A N 1
ATOM 1633 C CA . SER A 1 224 ? -14.196 1.471 -0.927 1.00 92.00 224 SER A CA 1
ATOM 1634 C C . SER A 1 224 ? -14.525 2.893 -1.373 1.00 92.00 224 SER A C 1
ATOM 1636 O O . SER A 1 224 ? -14.982 3.087 -2.494 1.00 92.00 224 SER A O 1
ATOM 1638 N N . ASP A 1 225 ? -14.332 3.876 -0.493 1.00 92.75 225 ASP A N 1
ATOM 1639 C CA . ASP A 1 225 ? -14.799 5.252 -0.698 1.00 92.75 225 ASP A CA 1
ATOM 1640 C C . ASP A 1 225 ? -13.784 6.329 -0.277 1.00 92.75 225 ASP A C 1
ATOM 1642 O O . ASP A 1 225 ? -14.059 7.521 -0.412 1.00 92.75 225 ASP A O 1
ATOM 1646 N N . GLY A 1 226 ? -12.606 5.934 0.216 1.00 92.44 226 GLY A N 1
ATOM 1647 C CA . GLY A 1 226 ? -11.573 6.858 0.676 1.00 92.44 226 GLY A CA 1
ATOM 1648 C C . GLY A 1 226 ? -11.874 7.518 2.024 1.00 92.44 226 GLY A C 1
ATOM 1649 O O . GLY A 1 226 ? -11.153 8.441 2.409 1.00 92.44 226 GLY A O 1
ATOM 1650 N N . THR A 1 227 ? -12.909 7.083 2.755 1.00 93.62 227 THR A N 1
ATOM 1651 C CA . THR A 1 227 ? -13.204 7.598 4.098 1.00 93.62 227 THR A CA 1
ATOM 1652 C C . THR A 1 227 ? -11.986 7.425 4.996 1.00 93.62 227 THR A C 1
ATOM 1654 O O . THR A 1 227 ? -11.497 6.313 5.183 1.00 93.62 227 THR A O 1
ATOM 1657 N N . ARG A 1 228 ? -11.502 8.527 5.574 1.00 94.75 228 ARG A N 1
ATOM 1658 C CA . ARG A 1 228 ? -10.253 8.565 6.339 1.00 94.75 228 ARG A CA 1
ATOM 1659 C C . ARG A 1 228 ? -10.490 8.893 7.809 1.00 94.75 228 ARG A C 1
ATOM 1661 O O . ARG A 1 228 ? -11.198 9.845 8.152 1.00 94.75 228 ARG A O 1
ATOM 1668 N N . TYR A 1 229 ? -9.811 8.146 8.667 1.00 94.62 229 TYR A N 1
ATOM 1669 C CA . TYR A 1 229 ? -9.704 8.384 10.098 1.00 94.62 229 TYR A CA 1
ATOM 1670 C C . TYR A 1 229 ? -8.253 8.674 10.485 1.00 94.62 229 TYR A C 1
ATOM 1672 O O . TYR A 1 229 ? -7.312 8.302 9.786 1.00 94.62 229 TYR A O 1
ATOM 1680 N N . GLU A 1 230 ? -8.098 9.361 11.603 1.00 94.12 230 GLU A N 1
ATOM 1681 C CA . GLU A 1 230 ? -6.849 9.789 12.222 1.00 94.12 230 GLU A CA 1
ATOM 1682 C C . GLU A 1 230 ? -6.749 9.097 13.592 1.00 94.12 230 GLU A C 1
ATOM 1684 O O . GLU A 1 230 ? -7.682 9.220 14.387 1.00 94.12 230 GLU A O 1
ATOM 1689 N N . LEU A 1 231 ? -5.678 8.329 13.850 1.00 93.94 231 LEU A N 1
ATOM 1690 C CA . LEU A 1 231 ? -5.494 7.495 15.054 1.00 93.94 231 LEU A CA 1
ATOM 1691 C C . LEU A 1 231 ? -4.169 7.786 15.769 1.00 93.94 231 LEU A C 1
ATOM 1693 O O . LEU A 1 231 ? -3.138 7.902 15.117 1.00 93.94 231 LEU A O 1
ATOM 1697 N N . THR A 1 232 ? -4.170 7.904 17.095 1.00 93.38 232 THR A N 1
ATOM 1698 C CA . THR A 1 232 ? -2.940 8.073 17.892 1.00 93.38 232 THR A CA 1
ATOM 1699 C C . THR A 1 232 ? -2.616 6.778 18.619 1.00 93.38 232 THR A C 1
ATOM 1701 O O . THR A 1 232 ? -3.519 6.214 19.244 1.00 93.38 232 THR A O 1
ATOM 1704 N N . SER A 1 233 ? -1.353 6.346 18.591 1.00 94.00 233 SER A N 1
ATOM 1705 C CA . SER A 1 233 ? -0.897 5.207 19.390 1.00 94.00 233 SER A CA 1
ATOM 1706 C C . SER A 1 233 ? -0.491 5.583 20.816 1.00 94.00 233 SER A C 1
ATOM 1708 O O . SER A 1 233 ? -0.246 6.749 21.138 1.00 94.00 233 SER A O 1
ATOM 1710 N N . ASN A 1 234 ? -0.376 4.575 21.679 1.00 91.31 234 ASN A N 1
ATOM 1711 C CA . ASN A 1 234 ? 0.121 4.708 23.053 1.00 91.31 234 ASN A CA 1
ATOM 1712 C C . ASN A 1 234 ? 1.657 4.623 23.185 1.00 91.31 234 ASN A C 1
ATOM 1714 O O . ASN A 1 234 ? 2.188 4.657 24.293 1.00 91.31 234 ASN A O 1
ATOM 1718 N N . ALA A 1 235 ? 2.399 4.563 22.075 1.00 87.56 235 ALA A N 1
ATOM 1719 C CA . ALA A 1 235 ? 3.829 4.236 22.075 1.00 87.56 235 ALA A CA 1
ATOM 1720 C C . ALA A 1 235 ? 4.730 5.207 22.871 1.00 87.56 235 ALA A C 1
ATOM 1722 O O . ALA A 1 235 ? 5.812 4.829 23.313 1.00 87.56 235 ALA A O 1
ATOM 1723 N N . THR A 1 236 ? 4.308 6.461 23.074 1.00 81.62 236 THR A N 1
ATOM 1724 C CA . THR A 1 236 ? 5.091 7.465 23.832 1.00 81.62 236 THR A CA 1
ATOM 1725 C C . THR A 1 236 ? 4.644 7.641 25.279 1.00 81.62 236 THR A C 1
ATOM 1727 O O . THR A 1 236 ? 5.358 8.266 26.062 1.00 81.62 236 THR A O 1
ATOM 1730 N N . GLN A 1 237 ? 3.467 7.132 25.646 1.00 77.94 237 GLN A N 1
ATOM 1731 C CA . GLN A 1 237 ? 2.882 7.279 26.977 1.00 77.94 237 GLN A CA 1
ATOM 1732 C C . GLN A 1 237 ? 2.060 6.026 27.273 1.00 77.94 237 GLN A C 1
ATOM 1734 O O . GLN A 1 237 ? 0.905 5.949 26.862 1.00 77.94 237 GLN A O 1
ATOM 1739 N N . GLN A 1 238 ? 2.650 5.067 27.993 1.00 63.19 238 GLN A N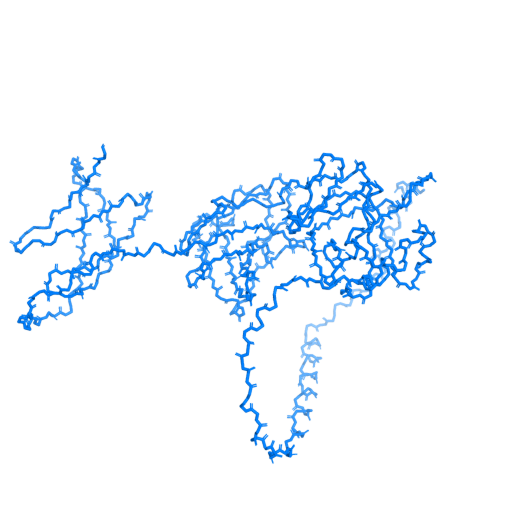 1
ATOM 1740 C CA . GLN A 1 238 ? 1.999 3.786 28.313 1.00 63.19 238 GLN A CA 1
ATOM 1741 C C . GLN A 1 238 ? 0.633 3.958 29.006 1.00 63.19 238 GLN A C 1
ATOM 1743 O O . GLN A 1 238 ? -0.239 3.116 28.833 1.00 63.19 238 GLN A O 1
ATOM 1748 N N . ASP A 1 239 ? 0.417 5.074 29.711 1.00 67.56 239 ASP A N 1
ATOM 1749 C CA . ASP A 1 239 ? -0.839 5.368 30.417 1.00 67.56 239 ASP A CA 1
ATOM 1750 C C . ASP A 1 239 ? -1.900 6.071 29.551 1.00 67.56 239 ASP A C 1
ATOM 1752 O O . ASP A 1 239 ? -3.004 6.355 30.024 1.00 67.56 239 ASP A O 1
ATOM 1756 N N . ARG A 1 240 ? -1.585 6.419 28.297 1.00 79.75 240 ARG A N 1
ATOM 1757 C CA . ARG A 1 240 ? -2.518 7.124 27.418 1.00 79.75 240 ARG A CA 1
ATOM 1758 C C . ARG A 1 240 ? -3.246 6.126 26.530 1.00 79.75 240 ARG A C 1
ATOM 1760 O O . ARG A 1 240 ? -2.633 5.463 25.701 1.00 79.75 240 ARG A O 1
ATOM 1767 N N . GLU A 1 241 ? -4.566 6.070 26.672 1.00 85.88 241 GLU A N 1
ATOM 1768 C CA . GLU A 1 241 ? -5.410 5.250 25.803 1.00 85.88 241 GLU A CA 1
ATOM 1769 C C . GLU A 1 241 ? -5.256 5.679 24.330 1.00 85.88 241 GLU A C 1
ATOM 1771 O O . GLU A 1 241 ? -5.229 6.886 24.039 1.00 85.88 241 GLU A O 1
ATOM 1776 N N . PRO A 1 242 ? -5.163 4.723 23.387 1.00 85.56 242 PRO A N 1
ATOM 1777 C CA . PRO A 1 242 ? -5.177 5.042 21.970 1.00 85.56 242 PRO A CA 1
ATOM 1778 C C . PRO A 1 242 ? -6.507 5.695 21.594 1.00 85.56 242 PRO A C 1
ATOM 1780 O O . PRO A 1 242 ? -7.575 5.338 22.089 1.00 85.56 242 PRO A O 1
ATOM 1783 N N . THR A 1 243 ? -6.452 6.676 20.699 1.00 88.25 243 THR A N 1
ATOM 1784 C CA . THR A 1 243 ? -7.630 7.468 20.310 1.00 88.25 243 THR A CA 1
ATOM 1785 C C . THR A 1 243 ? -7.764 7.516 18.799 1.00 88.25 243 THR A C 1
ATOM 1787 O O . THR A 1 243 ? -6.767 7.436 18.088 1.00 88.25 243 THR A O 1
ATOM 1790 N N . GLY A 1 244 ? -8.994 7.659 18.304 1.00 86.31 244 GLY A N 1
ATOM 1791 C CA . GLY A 1 244 ? -9.270 7.779 16.875 1.00 86.31 244 GLY A CA 1
ATOM 1792 C C . GLY A 1 244 ? -10.436 8.722 16.589 1.00 86.31 244 GLY A C 1
ATOM 1793 O O . GLY A 1 244 ? -11.394 8.789 17.360 1.00 86.31 244 GLY A O 1
ATOM 1794 N N . TRP A 1 245 ? -10.359 9.467 15.488 1.00 89.31 245 TRP A N 1
ATOM 1795 C CA . TRP A 1 245 ? -11.404 10.393 15.040 1.00 89.31 245 TRP A CA 1
ATOM 1796 C C . TRP A 1 245 ? -11.453 10.502 13.510 1.00 89.31 245 TRP A C 1
ATOM 1798 O O . TRP A 1 245 ? -10.574 10.028 12.799 1.00 89.31 245 TRP A O 1
ATOM 1808 N N . THR A 1 246 ? -12.509 11.114 12.973 1.00 88.50 246 THR A N 1
ATOM 1809 C CA . THR A 1 246 ? -12.642 11.376 11.529 1.00 88.50 246 THR A CA 1
ATOM 1810 C C . THR A 1 246 ? -11.665 12.463 11.087 1.00 88.50 246 THR A C 1
ATOM 1812 O O . THR A 1 246 ? -11.580 13.499 11.751 1.00 88.50 246 THR A O 1
ATOM 1815 N N . ALA A 1 247 ? -10.965 12.244 9.970 1.00 85.38 247 ALA A N 1
ATOM 1816 C CA . ALA A 1 247 ? -9.909 13.133 9.493 1.00 85.38 247 ALA A CA 1
ATOM 1817 C C . ALA A 1 247 ? -10.364 14.591 9.286 1.00 85.38 247 ALA A C 1
ATOM 1819 O O . ALA A 1 247 ? -11.540 14.871 9.036 1.00 85.38 247 ALA A O 1
ATOM 1820 N N . GLY A 1 248 ? -9.411 15.527 9.376 1.00 81.62 248 GLY A N 1
ATOM 1821 C CA . GLY A 1 248 ? -9.650 16.960 9.146 1.00 81.62 248 GLY A CA 1
ATOM 1822 C C . GLY A 1 248 ? -10.105 17.752 10.377 1.00 81.62 248 GLY A C 1
ATOM 1823 O O . GLY A 1 248 ? -10.501 18.911 10.247 1.00 81.62 248 GLY A O 1
ATOM 1824 N N . ARG A 1 249 ? -10.051 17.154 11.574 1.00 69.81 249 ARG A N 1
ATOM 1825 C CA . ARG A 1 249 ? -10.401 17.835 12.832 1.00 69.81 249 ARG A CA 1
ATOM 1826 C C . ARG A 1 249 ? -9.202 18.396 13.591 1.00 69.81 249 ARG A C 1
ATOM 1828 O O . ARG A 1 249 ? -9.375 19.404 14.274 1.00 69.81 249 ARG A O 1
ATOM 1835 N N . MET A 1 250 ? -8.021 17.778 13.506 1.00 68.94 250 MET A N 1
ATOM 1836 C CA . MET A 1 250 ? -6.854 18.169 14.304 1.00 68.94 250 MET A CA 1
ATOM 1837 C C . MET A 1 250 ? -5.538 17.952 13.548 1.00 68.94 250 MET A C 1
ATOM 1839 O O . MET A 1 250 ? -5.436 17.085 12.690 1.00 68.94 250 MET A O 1
ATOM 1843 N N . GLY A 1 251 ? -4.531 18.770 13.860 1.00 69.75 251 GLY A N 1
ATOM 1844 C CA . GLY A 1 251 ? -3.148 18.519 13.452 1.00 69.75 251 GLY A CA 1
ATOM 1845 C C . GLY A 1 251 ? -2.444 17.596 14.448 1.00 69.75 251 GLY A C 1
ATOM 1846 O O . GLY A 1 251 ? -2.822 17.538 15.618 1.00 69.75 251 GLY A O 1
ATOM 1847 N N . TRP A 1 252 ? -1.409 16.901 13.987 1.00 72.00 252 TRP A N 1
ATOM 1848 C CA . TRP A 1 252 ? -0.594 16.005 14.806 1.00 72.00 252 TRP A CA 1
ATOM 1849 C C . TRP A 1 252 ? 0.559 16.756 15.462 1.00 72.00 252 TRP A C 1
ATOM 1851 O O . TRP A 1 252 ? 1.153 17.646 14.851 1.00 72.00 252 TRP A O 1
ATOM 1861 N N . ILE A 1 253 ? 0.908 16.371 16.690 1.00 71.19 253 ILE A N 1
ATOM 1862 C CA . ILE A 1 253 ? 2.240 16.678 17.213 1.00 71.19 253 ILE A CA 1
ATOM 1863 C C . ILE A 1 253 ? 3.176 15.641 16.605 1.00 71.19 253 ILE A C 1
ATOM 1865 O O . ILE A 1 253 ? 2.965 14.441 16.777 1.00 71.19 253 ILE A O 1
ATOM 1869 N N . ASP A 1 254 ? 4.184 16.118 15.885 1.00 79.81 254 ASP A N 1
ATOM 1870 C CA . ASP A 1 254 ? 5.184 15.260 15.271 1.00 79.81 254 ASP A CA 1
ATOM 1871 C C . ASP A 1 254 ? 6.152 14.740 16.341 1.00 79.81 254 ASP A C 1
ATOM 1873 O O . ASP A 1 254 ? 7.101 15.419 16.736 1.00 79.81 254 ASP A O 1
ATOM 1877 N N . ILE A 1 255 ? 5.841 13.564 16.889 1.00 87.06 255 ILE A N 1
ATOM 1878 C CA . ILE A 1 255 ? 6.686 12.872 17.863 1.00 87.06 255 ILE A CA 1
ATOM 1879 C C . ILE A 1 255 ? 7.234 11.623 17.194 1.00 87.06 255 ILE A C 1
ATOM 1881 O O . ILE A 1 255 ? 6.475 10.689 16.936 1.00 87.06 255 ILE A O 1
ATOM 1885 N N . GLY A 1 256 ? 8.541 11.624 16.936 1.00 88.88 256 GLY A N 1
ATOM 1886 C CA . GLY A 1 256 ? 9.265 10.479 16.401 1.00 88.88 256 GLY A CA 1
ATOM 1887 C C . GLY A 1 256 ? 9.550 9.424 17.471 1.00 88.88 256 GLY A C 1
ATOM 1888 O O . GLY A 1 256 ? 9.968 9.747 18.583 1.00 88.88 256 GLY A O 1
ATOM 1889 N N . ILE A 1 257 ? 9.355 8.162 17.111 1.00 91.19 257 ILE A N 1
ATOM 1890 C CA . ILE A 1 257 ? 9.674 6.972 17.897 1.00 91.19 257 ILE A CA 1
ATOM 1891 C C . ILE A 1 257 ? 10.461 5.975 17.043 1.00 91.19 257 ILE A C 1
ATOM 1893 O O . ILE A 1 257 ? 10.379 5.969 15.813 1.00 91.19 257 ILE A O 1
ATOM 1897 N N . MET A 1 258 ? 11.233 5.130 17.720 1.00 90.06 258 MET A N 1
ATOM 1898 C CA . MET A 1 258 ? 12.082 4.096 17.130 1.00 90.06 258 MET A CA 1
ATOM 1899 C C . MET A 1 258 ? 11.807 2.751 17.805 1.00 90.06 258 MET A C 1
ATOM 1901 O O . MET A 1 258 ? 11.311 2.703 18.930 1.00 90.06 258 MET A O 1
ATOM 1905 N N . GLY A 1 259 ? 12.183 1.664 17.133 1.00 90.69 259 GLY A N 1
ATOM 1906 C CA . GLY A 1 259 ? 12.080 0.300 17.653 1.00 90.69 259 GLY A CA 1
ATOM 1907 C C . GLY A 1 259 ? 10.896 -0.482 17.077 1.00 90.69 259 GLY A C 1
ATOM 1908 O O . GLY A 1 259 ? 10.107 0.062 16.304 1.00 90.69 259 GLY A O 1
ATOM 1909 N N . PRO A 1 260 ? 10.751 -1.763 17.439 1.00 93.31 260 PRO A N 1
ATOM 1910 C CA . PRO A 1 260 ? 9.850 -2.687 16.748 1.00 93.31 260 PRO A CA 1
ATOM 1911 C C . PRO A 1 260 ? 8.365 -2.560 17.134 1.00 93.31 260 PRO A C 1
ATOM 1913 O O . PRO A 1 260 ? 7.533 -3.251 16.547 1.00 93.31 260 PRO A O 1
ATOM 1916 N N . GLY A 1 261 ? 8.014 -1.702 18.100 1.00 91.50 261 GLY A N 1
ATOM 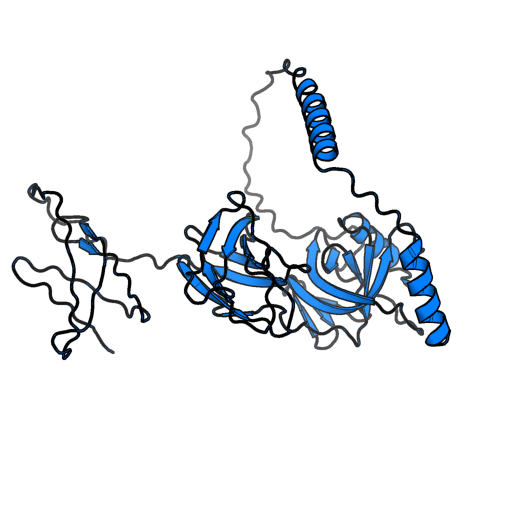1917 C CA . GLY A 1 261 ? 6.676 -1.658 18.711 1.00 91.50 261 GLY A CA 1
ATOM 1918 C C . GLY A 1 261 ? 6.563 -2.595 19.932 1.00 91.50 261 GLY A C 1
ATOM 1919 O O . GLY A 1 261 ? 7.597 -2.956 20.502 1.00 91.50 261 GLY A O 1
ATOM 1920 N N . PRO A 1 262 ? 5.346 -2.999 20.349 1.00 94.75 262 PRO A N 1
ATOM 1921 C CA . PRO A 1 262 ? 4.076 -2.720 19.686 1.00 94.75 262 PRO A CA 1
ATOM 1922 C C . PRO A 1 262 ? 3.580 -1.285 19.893 1.00 94.75 262 PRO A C 1
ATOM 1924 O O . PRO A 1 262 ? 3.728 -0.717 20.972 1.00 94.75 262 PRO A O 1
ATOM 1927 N N . ASP A 1 263 ? 2.917 -0.754 18.872 1.00 94.88 263 ASP A N 1
ATOM 1928 C CA . ASP A 1 263 ? 2.122 0.466 18.957 1.00 94.88 263 ASP A CA 1
ATOM 1929 C C . ASP A 1 263 ? 0.647 0.074 18.924 1.00 94.88 263 ASP A C 1
ATOM 1931 O O . ASP A 1 263 ? 0.186 -0.522 17.951 1.00 94.88 263 ASP A O 1
ATOM 1935 N N . GLU A 1 264 ? -0.113 0.389 19.966 1.00 96.44 264 GLU A N 1
ATOM 1936 C CA . GLU A 1 264 ? -1.536 0.053 19.995 1.00 96.44 264 GLU A CA 1
ATOM 1937 C C . GLU A 1 264 ? -2.367 1.193 19.417 1.00 96.44 264 GLU A C 1
ATOM 1939 O O . GLU A 1 264 ? -2.190 2.346 19.804 1.00 96.44 264 GLU A O 1
ATOM 1944 N N . VAL A 1 265 ? -3.291 0.882 18.507 1.00 95.81 265 VAL A N 1
ATOM 1945 C CA . VAL A 1 265 ? -4.228 1.846 17.911 1.00 95.81 265 VAL A CA 1
ATOM 1946 C C . VAL A 1 265 ? -5.670 1.368 18.057 1.00 95.81 265 VAL A C 1
ATOM 1948 O O . VAL A 1 265 ? -5.954 0.179 17.952 1.00 95.81 265 VAL A O 1
ATOM 1951 N N . LEU A 1 266 ? -6.599 2.298 18.283 1.00 95.75 266 LEU A N 1
ATOM 1952 C CA . LEU A 1 266 ? -8.028 2.011 18.429 1.00 95.75 266 LEU A CA 1
ATOM 1953 C C . LEU A 1 266 ? -8.741 2.170 17.082 1.00 95.75 266 LEU A C 1
ATOM 1955 O O . LEU A 1 266 ? -8.667 3.238 16.473 1.00 95.75 266 LEU A O 1
ATOM 1959 N N . ILE A 1 267 ? -9.493 1.159 16.645 1.00 96.50 267 ILE A N 1
ATOM 1960 C CA . ILE A 1 267 ? -10.338 1.270 15.450 1.00 96.50 267 ILE A CA 1
ATOM 1961 C C . ILE A 1 267 ? -11.567 2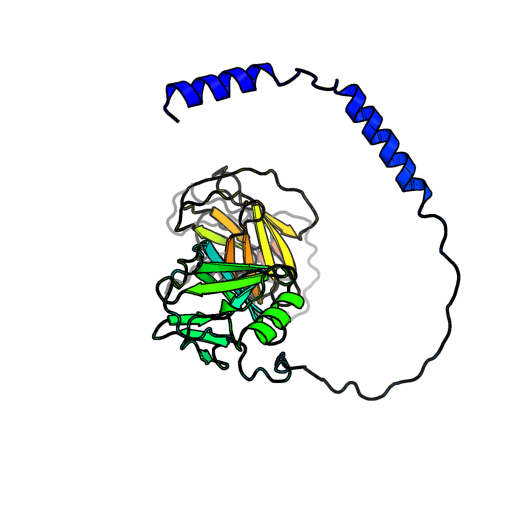.127 15.789 1.00 96.50 267 ILE A C 1
ATOM 1963 O O . ILE A 1 267 ? -12.387 1.727 16.617 1.00 96.50 267 ILE A O 1
ATOM 1967 N N . PRO A 1 268 ? -11.746 3.310 15.182 1.00 92.44 268 PRO A N 1
ATOM 1968 C CA . PRO A 1 268 ? -12.734 4.270 15.650 1.00 92.44 268 PRO A CA 1
ATOM 1969 C C . PRO A 1 268 ? -14.162 3.835 15.283 1.00 92.44 268 PRO A C 1
ATOM 1971 O O . PRO A 1 268 ? -14.419 3.444 14.142 1.00 92.44 268 PRO A O 1
ATOM 1974 N N . PRO A 1 269 ? -15.150 3.959 16.182 1.00 91.12 269 PRO A N 1
ATOM 1975 C CA . PRO A 1 269 ? -16.556 3.999 15.791 1.00 91.12 269 PRO A CA 1
ATOM 1976 C C . PRO A 1 269 ? -16.873 5.371 15.153 1.00 91.12 269 PRO A C 1
ATOM 1978 O O . PRO A 1 269 ? -16.455 6.389 15.706 1.00 91.12 269 PRO A O 1
ATOM 1981 N N . PRO A 1 270 ? -17.623 5.464 14.034 1.00 82.38 270 PRO A N 1
ATOM 1982 C CA . PRO A 1 270 ? -18.368 4.411 13.341 1.00 82.38 270 PRO A CA 1
ATOM 1983 C C . PRO A 1 270 ? -17.673 3.928 12.050 1.00 82.38 270 PRO A C 1
ATOM 1985 O O . PRO A 1 270 ? -18.176 4.176 10.955 1.00 82.38 270 PRO A O 1
ATOM 1988 N N . SER A 1 271 ? -16.526 3.248 12.140 1.00 88.44 271 SER A N 1
ATOM 1989 C CA . SER A 1 271 ? -15.924 2.627 10.947 1.00 88.44 271 SER A CA 1
ATOM 1990 C C . SER A 1 271 ? -16.878 1.597 10.340 1.00 88.44 271 SER A C 1
ATOM 1992 O O . SER A 1 271 ? -17.382 0.715 11.040 1.00 88.44 271 SER A O 1
ATOM 1994 N N . ALA A 1 272 ? -17.157 1.732 9.045 1.00 94.31 272 ALA A N 1
ATOM 1995 C CA . ALA A 1 272 ? -17.956 0.765 8.310 1.00 94.31 272 ALA A CA 1
ATOM 1996 C C . ALA A 1 272 ? -17.184 -0.562 8.151 1.00 94.31 272 ALA A C 1
ATOM 1998 O O . ALA A 1 272 ? -15.955 -0.577 8.206 1.00 94.31 272 ALA A O 1
ATOM 1999 N N . PRO A 1 273 ? -17.870 -1.697 7.948 1.00 96.44 273 PRO A N 1
ATOM 2000 C CA . PRO A 1 273 ? -17.195 -2.936 7.584 1.00 96.44 273 PRO A CA 1
ATOM 2001 C C . PRO A 1 273 ? -16.532 -2.802 6.206 1.00 96.44 273 PRO A C 1
ATOM 2003 O O . PRO A 1 273 ? -17.149 -2.268 5.285 1.00 96.44 273 PRO A O 1
ATOM 2006 N N . GLY A 1 274 ? -15.320 -3.326 6.038 1.00 96.06 274 GLY A N 1
ATOM 2007 C CA . GLY A 1 274 ? -14.612 -3.295 4.761 1.00 96.06 274 GLY A CA 1
ATOM 2008 C C . GLY A 1 274 ? -13.103 -3.475 4.883 1.00 96.06 274 GLY A C 1
ATOM 2009 O O . GLY A 1 274 ? -12.576 -3.782 5.950 1.00 96.06 274 GLY A O 1
ATOM 2010 N N . GLU A 1 275 ? -12.416 -3.274 3.763 1.00 96.25 275 GLU A N 1
ATOM 2011 C CA . GLU A 1 275 ? -10.956 -3.283 3.684 1.00 96.25 275 GLU A CA 1
ATOM 2012 C C . GLU A 1 275 ? -10.407 -1.869 3.866 1.00 96.25 275 GLU A C 1
ATOM 2014 O O . GLU A 1 275 ? -10.879 -0.915 3.236 1.00 96.25 275 GLU A O 1
ATOM 2019 N N . TYR A 1 276 ? -9.388 -1.755 4.707 1.00 96.44 276 TYR A N 1
ATOM 2020 C CA . TYR A 1 276 ? -8.743 -0.501 5.053 1.00 96.44 276 TYR A CA 1
ATOM 2021 C C . TYR A 1 276 ? -7.235 -0.591 4.849 1.00 96.44 276 TYR A C 1
ATOM 2023 O O . TYR A 1 276 ? -6.623 -1.631 5.097 1.00 96.44 276 TYR A O 1
ATOM 2031 N N . ASP A 1 277 ? -6.644 0.532 4.456 1.00 95.12 277 ASP A N 1
ATOM 2032 C CA . ASP A 1 277 ? -5.206 0.750 4.551 1.00 95.12 277 ASP A CA 1
ATOM 2033 C C . ASP A 1 277 ? -4.939 1.534 5.848 1.00 95.12 277 ASP A C 1
ATOM 2035 O O . ASP A 1 277 ? -5.442 2.648 6.034 1.00 95.12 277 ASP A O 1
ATOM 2039 N N . LEU A 1 278 ? -4.210 0.915 6.780 1.00 95.88 278 LEU A N 1
ATOM 2040 C CA . LEU A 1 278 ? -3.755 1.522 8.029 1.00 95.88 278 LEU A CA 1
ATOM 2041 C C . LEU A 1 278 ? -2.304 1.954 7.839 1.00 95.88 278 LEU A C 1
ATOM 2043 O O . LEU A 1 278 ? -1.449 1.094 7.644 1.00 95.88 278 LEU A O 1
ATOM 2047 N N . CYS A 1 279 ? -2.031 3.256 7.881 1.00 94.62 279 CYS A N 1
ATOM 2048 C CA . CYS A 1 279 ? -0.724 3.818 7.558 1.00 94.62 279 CYS A CA 1
ATOM 2049 C C . CYS A 1 279 ? -0.175 4.724 8.665 1.00 94.62 279 CYS A C 1
ATOM 2051 O O . CYS A 1 279 ? -0.930 5.294 9.449 1.00 94.62 279 CYS A O 1
ATOM 2053 N N . THR A 1 280 ? 1.144 4.896 8.734 1.00 93.81 280 THR A N 1
ATOM 2054 C CA . THR A 1 280 ? 1.776 5.928 9.572 1.00 93.81 280 THR A CA 1
ATOM 2055 C C . THR A 1 280 ? 1.440 7.321 9.031 1.00 93.81 280 THR A C 1
ATOM 2057 O O . THR A 1 280 ? 1.713 7.614 7.873 1.00 93.81 280 THR A O 1
ATOM 2060 N N . GLY A 1 281 ? 0.890 8.206 9.857 1.00 89.81 281 GLY A N 1
ATOM 2061 C CA . GLY A 1 281 ? 0.441 9.543 9.456 1.00 89.81 281 GLY A CA 1
ATOM 2062 C C . GLY A 1 281 ? 1.506 10.642 9.526 1.00 89.81 281 GLY A C 1
ATOM 2063 O O . GLY A 1 281 ? 1.301 11.709 8.949 1.00 89.81 281 GLY A O 1
ATOM 2064 N N . ASN A 1 282 ? 2.619 10.413 10.231 1.00 80.50 282 ASN A N 1
ATOM 2065 C CA . ASN A 1 282 ? 3.694 11.397 10.419 1.00 80.50 282 ASN A CA 1
ATOM 2066 C C . ASN A 1 282 ? 5.109 10.800 10.299 1.00 80.50 282 ASN A C 1
ATOM 2068 O O . ASN A 1 282 ? 6.024 11.197 11.011 1.00 80.50 282 ASN A O 1
ATOM 2072 N N . ALA A 1 283 ? 5.291 9.824 9.414 1.00 73.88 283 ALA A N 1
ATOM 2073 C CA . ALA A 1 283 ? 6.610 9.292 9.084 1.00 73.88 283 ALA A CA 1
ATOM 2074 C C . ALA A 1 283 ? 7.153 9.933 7.794 1.00 73.88 283 ALA A C 1
ATOM 2076 O O . ALA A 1 283 ? 6.383 10.414 6.963 1.00 73.88 283 ALA A O 1
ATOM 2077 N N . VAL A 1 284 ? 8.483 9.936 7.632 1.00 70.62 284 VAL A N 1
ATOM 2078 C CA . VAL A 1 284 ? 9.139 10.389 6.387 1.00 70.62 284 VAL A CA 1
ATOM 2079 C C . VAL A 1 284 ? 8.687 9.528 5.206 1.00 70.62 284 VAL A C 1
ATOM 2081 O O . VAL A 1 284 ? 8.393 10.055 4.136 1.00 70.62 284 VAL A O 1
ATOM 2084 N N . ASP A 1 285 ? 8.594 8.218 5.435 1.00 79.62 285 ASP A N 1
ATOM 2085 C CA . ASP A 1 285 ? 8.010 7.248 4.517 1.00 79.62 285 ASP A CA 1
ATOM 2086 C C . ASP A 1 285 ? 6.683 6.754 5.102 1.00 79.62 285 ASP A C 1
ATOM 2088 O O . ASP A 1 285 ? 6.644 6.295 6.244 1.00 79.62 285 ASP A O 1
ATOM 2092 N N . GLU A 1 286 ? 5.596 6.816 4.333 1.00 85.44 286 GLU A N 1
ATOM 2093 C CA . GLU A 1 286 ? 4.312 6.259 4.762 1.00 85.44 286 GLU A CA 1
ATOM 2094 C C . GLU A 1 286 ? 4.378 4.723 4.726 1.00 85.44 286 GLU A C 1
ATOM 2096 O O . GLU A 1 286 ? 4.476 4.105 3.663 1.00 85.44 286 GLU A O 1
ATOM 2101 N N . LEU A 1 287 ? 4.361 4.098 5.905 1.00 89.50 287 LEU A N 1
ATOM 2102 C CA . LEU A 1 287 ? 4.308 2.646 6.055 1.00 89.50 287 LEU A CA 1
ATOM 2103 C C . LEU A 1 287 ? 2.855 2.228 6.235 1.00 89.50 287 LEU A C 1
ATOM 2105 O O . LEU A 1 287 ? 2.192 2.739 7.133 1.00 89.50 287 LEU A O 1
ATOM 2109 N N . CYS A 1 288 ? 2.380 1.286 5.422 1.00 91.69 288 CYS A N 1
ATOM 2110 C CA . CYS A 1 288 ? 0.992 0.833 5.433 1.00 91.69 288 CYS A CA 1
ATOM 2111 C C . CYS A 1 288 ? 0.876 -0.676 5.661 1.00 91.69 288 CYS A C 1
ATOM 2113 O O . CYS A 1 288 ? 1.732 -1.451 5.234 1.00 91.69 288 CYS A O 1
ATOM 2115 N N . VAL A 1 289 ? -0.233 -1.089 6.273 1.00 92.94 289 VAL A N 1
ATOM 2116 C CA . VAL A 1 289 ? -0.676 -2.482 6.385 1.00 92.94 289 VAL A CA 1
ATOM 2117 C C . VAL A 1 289 ? -2.166 -2.572 6.066 1.00 92.94 289 VAL A C 1
ATOM 2119 O O . VAL A 1 289 ? -2.930 -1.649 6.354 1.00 92.94 289 VAL A O 1
ATOM 2122 N N . ARG A 1 290 ? -2.594 -3.686 5.466 1.00 93.81 290 ARG A N 1
ATOM 2123 C CA . ARG A 1 290 ? -4.013 -3.940 5.200 1.00 93.81 290 ARG A CA 1
ATOM 2124 C C . ARG A 1 290 ? -4.707 -4.444 6.462 1.00 93.81 290 ARG A C 1
ATOM 2126 O O . ARG A 1 290 ? -4.182 -5.316 7.153 1.00 93.81 290 ARG A O 1
ATOM 2133 N N . LEU A 1 291 ? -5.898 -3.918 6.729 1.00 96.19 291 LEU A N 1
ATOM 2134 C CA . LEU A 1 291 ? -6.744 -4.313 7.849 1.00 96.19 291 LEU A CA 1
ATOM 2135 C C . LEU A 1 291 ? -8.175 -4.565 7.361 1.00 96.19 291 LEU A C 1
ATOM 2137 O O . LEU A 1 291 ? -8.783 -3.698 6.734 1.00 96.19 291 LEU A O 1
ATOM 2141 N N . THR A 1 292 ? -8.750 -5.714 7.714 1.00 97.00 292 THR A N 1
ATOM 2142 C CA . THR A 1 292 ? -10.181 -5.970 7.498 1.00 97.00 292 THR A CA 1
ATOM 2143 C C . THR A 1 292 ? -10.975 -5.511 8.720 1.00 97.00 292 THR A C 1
ATOM 2145 O O . THR A 1 292 ? -10.871 -6.107 9.796 1.00 97.00 292 THR A O 1
ATOM 2148 N N . VAL A 1 293 ? -11.834 -4.507 8.564 1.00 97.06 293 VAL A N 1
ATOM 2149 C CA . VAL A 1 293 ? -12.798 -4.115 9.598 1.00 97.06 293 VAL A CA 1
ATOM 2150 C C . VAL A 1 293 ? -14.084 -4.910 9.397 1.00 97.06 293 VAL A C 1
ATOM 2152 O O . VAL A 1 293 ? -14.735 -4.841 8.359 1.00 97.06 293 VAL A O 1
ATOM 2155 N N . SER A 1 294 ? -14.458 -5.712 10.388 1.00 96.56 294 SER A N 1
ATOM 2156 C CA . SER A 1 294 ? -15.704 -6.481 10.382 1.00 96.56 294 SER A CA 1
ATOM 2157 C C . SER A 1 294 ? -16.851 -5.669 10.968 1.00 96.56 294 SER A C 1
ATOM 2159 O O . SER A 1 294 ? -16.638 -4.726 11.730 1.00 96.56 294 SER A O 1
ATOM 2161 N N . ALA A 1 295 ? -18.087 -6.073 10.664 1.00 91.19 295 ALA A N 1
ATOM 2162 C CA . ALA A 1 295 ? -19.246 -5.497 11.328 1.00 91.19 295 ALA A CA 1
ATOM 2163 C C . ALA A 1 295 ? -19.116 -5.609 12.853 1.00 91.19 295 ALA A C 1
ATOM 2165 O O . ALA A 1 295 ? -18.622 -6.635 13.348 1.00 91.19 295 ALA A O 1
ATOM 2166 N N . PRO A 1 296 ? -19.556 -4.577 13.602 1.00 85.31 296 PRO A N 1
ATOM 2167 C CA . PRO A 1 296 ? -19.711 -4.725 15.037 1.00 85.31 296 PRO A CA 1
ATOM 2168 C C . PRO A 1 296 ? -20.589 -5.950 15.279 1.00 85.31 296 PRO A C 1
ATOM 2170 O O . PRO A 1 296 ? -21.498 -6.226 14.485 1.00 85.31 296 PRO A O 1
ATOM 2173 N N . LEU A 1 297 ? -20.309 -6.703 16.348 1.00 79.69 297 LEU A N 1
ATOM 2174 C CA . LEU A 1 297 ? -21.236 -7.747 16.766 1.00 79.69 297 LEU A CA 1
ATOM 2175 C C . LEU A 1 297 ? -22.590 -7.074 16.892 1.00 79.69 297 LEU A C 1
ATOM 2177 O O . LEU A 1 297 ? -22.773 -6.190 17.728 1.00 79.69 297 LEU A O 1
ATOM 2181 N N . SER A 1 298 ? -23.516 -7.454 16.015 1.00 73.38 298 SER A N 1
ATOM 2182 C CA . SER A 1 298 ? -24.904 -7.120 16.249 1.00 73.38 298 SER A CA 1
ATOM 2183 C C . SER A 1 298 ? -25.188 -7.705 17.615 1.00 73.38 298 SER A C 1
ATOM 2185 O O . SER A 1 298 ? -25.009 -8.908 17.816 1.00 73.38 298 SER A O 1
ATOM 2187 N N . THR A 1 299 ? -25.534 -6.859 18.577 1.00 59.66 299 THR A N 1
ATOM 2188 C CA . THR A 1 299 ? -26.082 -7.331 19.835 1.00 59.66 299 THR A CA 1
ATOM 2189 C C . THR A 1 299 ? -27.406 -7.975 19.453 1.00 59.66 299 THR A C 1
ATOM 2191 O O . THR A 1 299 ? -28.444 -7.320 19.433 1.00 59.66 299 THR A O 1
ATOM 2194 N N . ILE A 1 300 ? -27.369 -9.246 19.046 1.00 48.94 300 ILE A N 1
ATOM 2195 C CA . ILE A 1 300 ? -28.552 -10.074 18.858 1.00 48.94 300 ILE A CA 1
ATOM 2196 C C . ILE A 1 300 ? -29.017 -10.399 20.276 1.00 48.94 300 ILE A C 1
ATOM 2198 O O . ILE A 1 300 ? -28.895 -11.514 20.767 1.00 48.94 300 ILE A O 1
ATOM 2202 N N . GLY A 1 301 ? -29.495 -9.376 20.980 1.00 54.16 301 GLY A N 1
ATOM 2203 C CA . GLY A 1 301 ? -30.493 -9.603 21.998 1.00 54.16 301 GLY A CA 1
ATOM 2204 C C . GLY A 1 301 ? -31.737 -10.063 21.244 1.00 54.16 301 GLY A C 1
ATOM 2205 O O . GLY A 1 301 ? -32.087 -9.431 20.239 1.00 54.16 301 GLY A O 1
ATOM 2206 N N . PRO A 1 302 ? -32.396 -11.159 21.652 1.00 48.94 302 PRO A N 1
ATOM 2207 C CA . PRO A 1 302 ? -33.689 -11.489 21.087 1.00 48.94 302 PRO A CA 1
ATOM 2208 C C . PRO A 1 302 ? -34.567 -10.256 21.277 1.00 48.94 302 PRO A C 1
ATOM 2210 O O . PRO A 1 302 ? -34.844 -9.841 22.402 1.00 48.94 302 PRO A O 1
ATOM 2213 N N . THR A 1 303 ? -34.970 -9.629 20.174 1.00 48.97 303 THR A N 1
ATOM 2214 C CA . THR A 1 303 ? -36.044 -8.643 20.219 1.00 48.97 303 THR A CA 1
ATOM 2215 C C . THR A 1 303 ? -37.311 -9.453 20.454 1.00 48.97 303 THR A C 1
ATOM 2217 O O . THR A 1 303 ? -38.041 -9.779 19.522 1.00 48.97 303 THR A O 1
ATOM 2220 N N . LEU A 1 304 ? -37.518 -9.896 21.695 1.00 49.84 304 LEU A N 1
ATOM 2221 C CA . LEU A 1 304 ? -38.803 -10.407 22.129 1.00 49.84 304 LEU A CA 1
ATOM 2222 C C . LEU A 1 304 ? -39.751 -9.225 21.984 1.00 49.84 304 LEU A C 1
ATOM 2224 O O . LEU A 1 304 ? -39.687 -8.265 22.750 1.00 49.84 304 LEU A O 1
ATOM 2228 N N . ALA A 1 305 ? -40.581 -9.262 20.943 1.00 51.09 305 ALA A N 1
ATOM 2229 C CA . ALA A 1 305 ? -41.709 -8.359 20.847 1.00 51.09 305 ALA A CA 1
ATOM 2230 C C . ALA A 1 305 ? -42.477 -8.481 22.175 1.00 51.09 305 ALA A C 1
ATOM 2232 O O . ALA A 1 305 ? -42.837 -9.607 22.540 1.00 51.09 305 ALA A O 1
ATOM 2233 N N . PRO A 1 306 ? -42.683 -7.385 22.927 1.00 48.16 306 PRO A N 1
ATOM 2234 C CA . PRO A 1 306 ? -43.400 -7.459 24.188 1.00 48.16 306 PRO A CA 1
ATOM 2235 C C . PRO A 1 306 ? -44.795 -8.004 23.886 1.00 48.16 306 PRO A C 1
ATOM 2237 O O . PRO A 1 306 ? -45.598 -7.365 23.208 1.00 48.16 306 PRO A O 1
ATOM 2240 N N . SER A 1 307 ? -45.074 -9.225 24.340 1.00 50.97 307 SER A N 1
ATOM 2241 C CA . SER A 1 307 ? -46.328 -9.925 24.044 1.00 50.97 307 SER A CA 1
ATOM 2242 C C . SER A 1 307 ? -47.517 -9.350 24.821 1.00 50.97 307 SER A C 1
ATOM 2244 O O . SER A 1 307 ? -48.646 -9.813 24.651 1.00 50.97 307 SER A O 1
ATOM 2246 N N . ARG A 1 308 ? -47.296 -8.323 25.657 1.00 51.97 308 ARG A N 1
ATOM 2247 C CA . ARG A 1 308 ? -48.335 -7.611 26.405 1.00 51.97 308 ARG A CA 1
ATOM 2248 C C . ARG A 1 308 ? -48.040 -6.106 26.506 1.00 51.97 308 ARG A C 1
ATOM 2250 O O . ARG A 1 308 ? -46.891 -5.735 26.739 1.00 51.97 308 ARG A O 1
ATOM 2257 N N . PRO A 1 309 ? -49.060 -5.233 26.367 1.00 50.16 309 PRO A N 1
ATOM 2258 C CA . PRO A 1 309 ? -48.926 -3.812 26.668 1.00 50.16 309 PRO A CA 1
ATOM 2259 C C . PRO A 1 309 ? -48.689 -3.642 28.169 1.00 50.16 309 PRO A C 1
ATOM 2261 O O . PRO A 1 309 ? -49.474 -4.122 28.988 1.00 50.16 309 PRO A O 1
ATOM 2264 N N . CYS A 1 310 ? -47.602 -2.977 28.537 1.00 45.94 310 CYS A N 1
ATOM 2265 C CA . CYS A 1 310 ? -47.298 -2.752 29.939 1.00 45.94 310 CYS A CA 1
ATOM 2266 C C . CYS A 1 310 ? -48.157 -1.633 30.532 1.00 45.94 310 CYS A C 1
ATOM 2268 O O . CYS A 1 310 ? -48.391 -0.625 29.857 1.00 45.94 310 CYS A O 1
ATOM 2270 N N . PRO A 1 311 ? -48.567 -1.743 31.806 1.00 46.34 311 PRO A N 1
ATOM 2271 C CA . PRO A 1 311 ? -49.031 -0.582 32.547 1.00 46.34 311 PRO A CA 1
ATOM 2272 C C . PRO A 1 311 ? -47.897 0.450 32.627 1.00 46.34 311 PRO A C 1
ATOM 2274 O O . PRO A 1 311 ? -46.730 0.094 32.777 1.00 46.34 311 PRO A O 1
ATOM 2277 N N . ALA A 1 312 ? -48.234 1.732 32.490 1.00 40.88 312 ALA A N 1
ATOM 2278 C CA . ALA A 1 312 ? -47.277 2.828 32.567 1.00 40.88 312 ALA A CA 1
ATOM 2279 C C . ALA A 1 312 ? -46.640 2.877 33.965 1.00 40.88 312 ALA A C 1
ATOM 2281 O O . ALA A 1 312 ? -47.228 3.407 34.906 1.00 40.88 312 ALA A O 1
ATOM 2282 N N . ILE A 1 313 ? -45.443 2.312 34.110 1.00 43.97 313 ILE A N 1
ATOM 2283 C CA . ILE A 1 313 ? -44.635 2.479 35.316 1.00 43.97 313 ILE A CA 1
ATOM 2284 C C . ILE A 1 313 ? -43.805 3.751 35.122 1.00 43.97 313 ILE A C 1
ATOM 2286 O O . ILE A 1 313 ? -42.924 3.816 34.266 1.00 43.97 313 ILE A O 1
ATOM 2290 N N . HIS A 1 314 ? -44.124 4.789 35.895 1.00 38.53 314 HIS A N 1
ATOM 2291 C CA . HIS A 1 314 ? -43.301 5.990 36.007 1.00 38.53 314 HIS A CA 1
ATOM 2292 C C . HIS A 1 314 ? -42.032 5.643 36.793 1.00 38.53 314 HIS A C 1
ATOM 2294 O O . HIS A 1 314 ? -42.103 5.366 37.988 1.00 38.53 314 HIS A O 1
ATOM 2300 N N . PHE A 1 315 ? -40.875 5.682 36.136 1.00 43.00 315 PHE A N 1
ATOM 2301 C CA . PHE A 1 315 ? -39.583 5.607 36.811 1.00 43.00 315 PHE A CA 1
ATOM 2302 C C . PHE A 1 315 ? -38.990 7.015 36.922 1.00 43.00 315 PHE A C 1
ATOM 2304 O O . PHE A 1 315 ? -38.868 7.727 35.927 1.00 43.00 315 PHE A O 1
ATOM 2311 N N . GLU A 1 316 ? -38.648 7.425 38.141 1.00 38.72 316 GLU A N 1
ATOM 2312 C CA . GLU A 1 316 ? -37.822 8.609 38.395 1.00 38.72 316 GLU A CA 1
ATOM 2313 C C . GLU A 1 316 ? -36.383 8.344 37.918 1.00 38.72 316 GLU A C 1
ATOM 2315 O O . GLU A 1 316 ? -35.888 7.227 38.073 1.00 38.72 316 GLU A O 1
ATOM 2320 N N . ASP A 1 317 ? -35.703 9.362 37.377 1.00 41.03 317 ASP A N 1
ATOM 2321 C CA . ASP A 1 317 ? -34.292 9.332 36.952 1.00 41.03 317 ASP A CA 1
ATOM 2322 C C . ASP A 1 317 ? -33.358 8.859 38.086 1.00 41.03 317 ASP A C 1
ATOM 2324 O O . ASP A 1 317 ? -32.809 9.652 38.856 1.00 41.03 317 ASP A O 1
ATOM 2328 N N . ARG A 1 318 ? -33.147 7.546 38.209 1.00 40.72 318 ARG A N 1
ATOM 2329 C CA . ARG A 1 318 ? -32.195 6.962 39.160 1.00 40.72 318 ARG A CA 1
ATOM 2330 C C . ARG A 1 318 ? -31.033 6.328 38.411 1.00 40.72 318 ARG A C 1
ATOM 2332 O O . ARG A 1 318 ? -31.207 5.530 37.495 1.00 40.72 318 ARG A O 1
ATOM 2339 N N . ARG A 1 319 ? -29.815 6.687 38.822 1.00 42.06 319 ARG A N 1
ATOM 2340 C CA . ARG A 1 319 ? -28.585 6.002 38.410 1.00 42.06 319 ARG A CA 1
ATOM 2341 C C . ARG A 1 319 ? -28.476 4.697 39.190 1.00 42.06 319 ARG A C 1
ATOM 2343 O O . ARG A 1 319 ? -28.504 4.720 40.418 1.00 42.06 319 ARG A O 1
ATOM 2350 N N . TYR A 1 320 ? -28.304 3.587 38.487 1.00 43.62 320 TYR A N 1
ATOM 2351 C CA . TYR A 1 320 ? -28.024 2.289 39.096 1.00 43.62 320 TYR A CA 1
ATOM 2352 C C . TYR A 1 320 ? -26.519 2.017 39.046 1.00 43.62 320 TYR A C 1
ATOM 2354 O O . TYR A 1 320 ? -25.863 2.322 38.052 1.00 43.62 320 TYR A O 1
ATOM 2362 N N . VAL A 1 321 ? -25.972 1.447 40.120 1.00 43.09 321 VAL A N 1
ATOM 2363 C CA . VAL A 1 321 ? -24.600 0.927 40.167 1.00 43.09 321 VAL A CA 1
ATOM 2364 C C . VAL A 1 321 ? -24.712 -0.591 40.227 1.00 43.09 321 VAL A C 1
ATOM 2366 O O . VAL A 1 321 ? -25.246 -1.121 41.199 1.00 43.09 321 VAL A O 1
ATOM 2369 N N . LEU A 1 322 ? -24.251 -1.287 39.186 1.00 44.47 322 LEU A N 1
ATOM 2370 C CA . LEU A 1 322 ? -24.169 -2.748 39.187 1.00 44.47 322 LEU A CA 1
ATOM 2371 C C . LEU A 1 322 ? -22.829 -3.184 39.784 1.00 44.47 322 LEU A C 1
ATOM 2373 O O . LEU A 1 322 ? -21.772 -2.803 39.288 1.00 44.47 322 LEU A O 1
ATOM 2377 N N . THR A 1 323 ? -22.876 -4.025 40.814 1.00 43.06 323 THR A N 1
ATOM 2378 C CA . THR A 1 323 ? -21.686 -4.668 41.383 1.00 43.06 323 THR A CA 1
ATOM 2379 C C . THR A 1 323 ? -21.747 -6.152 41.052 1.00 43.06 323 THR A C 1
ATOM 2381 O O . THR A 1 323 ? -22.632 -6.851 41.540 1.00 43.06 323 THR A O 1
ATOM 2384 N N . LEU A 1 324 ? -20.823 -6.639 40.223 1.00 43.25 324 LEU A N 1
ATOM 2385 C CA . LEU A 1 324 ? -20.672 -8.071 39.967 1.00 43.25 324 LEU A CA 1
ATOM 2386 C C . LEU A 1 324 ? -19.766 -8.673 41.044 1.00 43.25 324 LEU A C 1
ATOM 2388 O O . LEU A 1 324 ? -18.668 -8.171 41.275 1.00 43.25 324 LEU A O 1
ATOM 2392 N N . ARG A 1 325 ? -20.222 -9.747 41.692 1.00 43.91 325 ARG A N 1
ATOM 2393 C CA . ARG A 1 325 ? -19.388 -10.580 42.564 1.00 43.91 325 ARG A CA 1
ATOM 2394 C C . ARG A 1 325 ? -19.095 -11.894 41.844 1.00 43.91 325 ARG A C 1
ATOM 2396 O O . ARG A 1 325 ? -20.047 -12.619 41.565 1.00 43.91 325 ARG A O 1
ATOM 2403 N N . PRO A 1 326 ? -17.825 -12.218 41.561 1.00 45.56 326 PRO A N 1
ATOM 2404 C CA . PRO A 1 326 ? -17.463 -13.562 41.141 1.00 45.56 326 PRO A CA 1
ATOM 2405 C C . PRO A 1 326 ? -17.838 -14.566 42.236 1.00 45.56 326 PRO A C 1
ATOM 2407 O O . PRO A 1 326 ? -17.672 -14.285 43.429 1.00 45.56 326 PRO A O 1
ATOM 2410 N N . GLU A 1 327 ? -18.323 -15.736 41.838 1.00 39.12 327 GLU A N 1
ATOM 2411 C CA . GLU A 1 327 ? -18.584 -16.833 42.765 1.00 39.12 327 GLU A CA 1
ATOM 2412 C C . GLU A 1 327 ? -17.262 -17.241 43.446 1.00 39.12 327 GLU A C 1
ATOM 2414 O O . GLU A 1 327 ? -16.256 -17.486 42.785 1.00 39.12 327 GLU A O 1
ATOM 2419 N N . GLY A 1 328 ? -17.227 -17.221 44.782 1.00 44.06 328 GLY A N 1
ATOM 2420 C CA . GLY A 1 328 ? -16.020 -17.519 45.568 1.00 44.06 328 GLY A CA 1
ATOM 2421 C C . GLY A 1 328 ? -15.073 -16.339 45.841 1.00 44.06 328 GLY A C 1
ATOM 2422 O O . GLY A 1 328 ? -14.103 -16.511 46.580 1.00 44.06 328 GLY A O 1
ATOM 2423 N N . ALA A 1 329 ? -15.341 -15.132 45.331 1.00 48.91 329 ALA A N 1
ATOM 2424 C CA . ALA A 1 329 ? -14.536 -13.959 45.675 1.00 48.91 329 ALA A CA 1
ATOM 2425 C C . ALA A 1 329 ? -14.865 -13.449 47.091 1.00 48.91 329 ALA A C 1
ATOM 2427 O O . ALA A 1 329 ? -16.009 -13.108 47.407 1.00 48.91 329 ALA A O 1
ATOM 2428 N N . GLY A 1 330 ? -13.842 -13.359 47.947 1.00 46.72 330 GLY A N 1
ATOM 2429 C CA . GLY A 1 330 ? -13.945 -12.709 49.254 1.00 46.72 330 GLY A CA 1
ATOM 2430 C C . GLY A 1 330 ? -14.372 -11.233 49.145 1.00 46.72 330 GLY A C 1
ATOM 2431 O O . GLY A 1 330 ? -14.314 -10.634 48.067 1.00 46.72 330 GLY A O 1
ATOM 2432 N N . PRO A 1 331 ? -14.821 -10.607 50.248 1.00 40.12 331 PRO A N 1
ATOM 2433 C CA . PRO A 1 331 ? -15.244 -9.210 50.237 1.00 40.12 331 PRO A CA 1
ATOM 2434 C C . PRO A 1 331 ? -14.078 -8.296 49.818 1.00 40.12 331 PRO A C 1
ATOM 2436 O O . PRO A 1 331 ? -13.164 -8.075 50.603 1.00 40.12 331 PRO A O 1
ATOM 2439 N N . GLY A 1 332 ? -14.111 -7.761 48.589 1.00 40.72 332 GLY A N 1
ATOM 2440 C CA . GLY A 1 332 ? -13.150 -6.737 48.153 1.00 40.72 332 GLY A CA 1
ATOM 2441 C C . GLY A 1 332 ? -12.803 -6.648 46.663 1.00 40.72 332 GLY A C 1
ATOM 2442 O O . GLY A 1 332 ? -12.119 -5.699 46.295 1.00 40.72 332 GLY A O 1
ATOM 2443 N N . VAL A 1 333 ? -13.246 -7.564 45.791 1.00 39.88 333 VAL A N 1
ATOM 2444 C CA . VAL A 1 333 ? -12.782 -7.584 44.387 1.00 39.88 333 VAL A CA 1
ATOM 2445 C C . VAL A 1 333 ? -13.920 -7.323 43.397 1.00 39.88 333 VAL A C 1
ATOM 2447 O O . VAL A 1 333 ? -14.886 -8.078 43.345 1.00 39.88 333 VAL A O 1
ATOM 2450 N N . GLY A 1 334 ? -13.761 -6.256 42.602 1.00 39.06 334 GLY A N 1
ATOM 2451 C CA . GLY A 1 334 ? -14.548 -5.955 41.402 1.00 39.06 334 GLY A CA 1
ATOM 2452 C C . GLY A 1 334 ? -15.442 -4.719 41.521 1.00 39.06 334 GLY A C 1
ATOM 2453 O O . GLY A 1 334 ? -16.518 -4.771 42.110 1.00 39.06 334 GLY A O 1
ATOM 2454 N N . ARG A 1 335 ? -15.026 -3.600 40.912 1.00 39.22 335 ARG A N 1
ATOM 2455 C CA . ARG A 1 335 ? -15.888 -2.432 40.680 1.00 39.22 335 ARG A CA 1
ATOM 2456 C C . ARG A 1 335 ? -16.120 -2.318 39.178 1.00 39.22 335 ARG A C 1
ATOM 2458 O O . ARG A 1 335 ? -15.196 -2.005 38.438 1.00 39.22 335 ARG A O 1
ATOM 2465 N N . VAL A 1 336 ? -17.341 -2.599 38.741 1.00 46.41 336 VAL A N 1
ATOM 2466 C CA . VAL A 1 336 ? -17.770 -2.424 37.350 1.00 46.41 336 VAL A CA 1
ATOM 2467 C C . VAL A 1 336 ? -18.583 -1.137 37.287 1.00 46.41 336 VAL A C 1
ATOM 2469 O O . VAL A 1 336 ? -19.494 -0.935 38.087 1.00 46.41 336 VAL A O 1
ATOM 2472 N N . LEU A 1 337 ? -18.229 -0.234 36.376 1.00 41.22 337 LEU A N 1
ATOM 2473 C CA . LEU A 1 337 ? -18.979 0.994 36.127 1.00 41.22 337 LEU A CA 1
ATOM 2474 C C . LEU A 1 337 ? -19.621 0.871 34.746 1.00 41.22 337 LEU A C 1
ATOM 2476 O O . LEU A 1 337 ? -18.930 0.848 33.733 1.00 41.22 337 LEU A O 1
ATOM 2480 N N . GLY A 1 338 ? -20.945 0.769 34.716 1.00 44.75 338 GLY A N 1
ATOM 2481 C CA . GLY A 1 338 ? -21.731 0.767 33.487 1.00 44.75 338 GLY A CA 1
ATOM 2482 C C . GLY A 1 338 ? -22.901 1.734 33.605 1.00 44.75 338 GLY A C 1
ATOM 2483 O O . GLY A 1 338 ? -23.396 2.000 34.702 1.00 44.75 338 GLY A O 1
ATOM 2484 N N . THR A 1 339 ? -23.346 2.264 32.472 1.00 39.84 339 THR A N 1
ATOM 2485 C CA . THR A 1 339 ? -24.616 2.980 32.349 1.00 39.84 339 THR A CA 1
ATOM 2486 C C . THR A 1 339 ? -25.556 2.119 31.511 1.00 39.84 339 THR A C 1
ATOM 2488 O O . THR A 1 339 ? -25.176 1.583 30.472 1.00 39.84 339 THR A O 1
ATOM 2491 N N . GLY A 1 340 ? -26.779 1.924 31.997 1.00 43.91 340 GLY A N 1
ATOM 2492 C CA . GLY A 1 340 ? -27.812 1.158 31.304 1.00 43.91 340 GLY A CA 1
ATOM 2493 C C . GLY A 1 340 ? -29.008 2.038 30.971 1.00 43.91 340 GLY A C 1
ATOM 2494 O O . GLY A 1 340 ? -29.275 3.021 31.664 1.00 43.91 340 GLY A O 1
ATOM 2495 N N . ARG A 1 341 ? -29.743 1.666 29.922 1.00 41.44 341 ARG A N 1
ATOM 2496 C CA . ARG A 1 341 ? -31.057 2.231 29.599 1.00 41.44 341 ARG A CA 1
ATOM 2497 C C . ARG A 1 341 ? -32.042 1.075 29.458 1.00 41.44 341 ARG A C 1
ATOM 2499 O O . ARG A 1 341 ? -31.777 0.110 28.745 1.00 41.44 341 ARG A O 1
ATOM 2506 N N . LEU A 1 342 ? -33.170 1.161 30.157 1.00 45.50 342 LEU A N 1
ATOM 2507 C CA . LEU A 1 342 ? -34.254 0.189 30.023 1.00 45.50 342 LEU A CA 1
ATOM 2508 C C . LEU A 1 342 ? -34.934 0.361 28.660 1.00 45.50 342 LEU A C 1
ATOM 2510 O O . LEU A 1 342 ? -35.257 1.483 28.261 1.00 45.50 342 LEU A O 1
ATOM 2514 N N . ILE A 1 343 ? -35.132 -0.750 27.951 1.00 44.38 343 ILE A N 1
ATOM 2515 C CA . ILE A 1 343 ? -35.833 -0.807 26.664 1.00 44.38 343 ILE A CA 1
ATOM 2516 C C . ILE A 1 343 ? -37.023 -1.752 26.845 1.00 44.38 343 ILE A C 1
ATOM 2518 O O . ILE A 1 343 ? -37.047 -2.862 26.328 1.00 44.38 343 ILE A O 1
ATOM 2522 N N . GLY A 1 344 ? -37.996 -1.324 27.646 1.00 46.78 344 GLY A N 1
ATOM 2523 C CA . GLY A 1 344 ? -39.193 -2.106 27.956 1.00 46.78 344 GLY A CA 1
ATOM 2524 C C . GLY A 1 344 ? -39.328 -2.433 29.439 1.00 46.78 344 GLY A C 1
ATOM 2525 O O . GLY A 1 344 ? -38.546 -1.975 30.269 1.00 46.78 344 GLY A O 1
ATOM 2526 N N . CYS A 1 345 ? -40.373 -3.190 29.758 1.00 45.06 345 CYS A N 1
ATOM 2527 C CA . CYS A 1 345 ? -40.838 -3.409 31.132 1.00 45.06 345 CYS A CA 1
ATOM 2528 C C . CYS A 1 345 ? -40.043 -4.494 31.852 1.00 45.06 345 CYS A C 1
ATOM 2530 O O . CYS A 1 345 ? -39.900 -4.436 33.067 1.00 45.06 345 CYS A O 1
ATOM 2532 N N . ASP A 1 346 ? -39.442 -5.396 31.072 1.00 44.50 346 ASP A N 1
ATOM 2533 C CA . ASP A 1 346 ? -38.784 -6.596 31.585 1.00 44.50 346 ASP A CA 1
ATOM 2534 C C . ASP A 1 346 ? -37.339 -6.707 31.050 1.00 44.50 346 ASP A C 1
ATOM 2536 O O . ASP A 1 346 ? -36.655 -7.707 31.252 1.00 44.50 346 ASP A O 1
ATOM 2540 N N . THR A 1 347 ? -36.856 -5.703 30.301 1.00 41.81 347 THR A N 1
ATOM 2541 C CA . THR A 1 347 ? -35.575 -5.782 29.578 1.00 41.81 347 THR A CA 1
ATOM 2542 C C . THR A 1 347 ? -34.737 -4.521 29.764 1.00 41.81 347 THR A C 1
ATOM 2544 O O . THR A 1 347 ? -35.030 -3.448 29.230 1.00 41.81 347 THR A O 1
ATOM 2547 N N . ALA A 1 348 ? -33.644 -4.662 30.513 1.00 47.16 348 ALA A N 1
ATOM 2548 C CA . ALA A 1 348 ? -32.589 -3.662 30.598 1.00 47.16 348 ALA A CA 1
ATOM 2549 C C . ALA A 1 348 ? -31.485 -3.997 29.597 1.00 47.16 348 ALA A C 1
ATOM 2551 O O . ALA A 1 348 ? -30.950 -5.103 29.617 1.00 47.16 348 ALA A O 1
ATOM 2552 N N . VAL A 1 349 ? -31.100 -3.029 28.763 1.00 44.06 349 VAL A N 1
ATOM 2553 C CA . VAL A 1 349 ? -29.831 -3.118 28.040 1.00 44.06 349 VAL A CA 1
ATOM 2554 C C . VAL A 1 349 ? -28.781 -2.445 28.909 1.00 44.06 349 VAL A C 1
ATOM 2556 O O . VAL A 1 349 ? -28.804 -1.230 29.124 1.00 44.06 349 VAL A O 1
ATOM 2559 N N . VAL A 1 350 ? -27.886 -3.260 29.459 1.00 44.56 350 VAL A N 1
ATOM 2560 C CA . VAL A 1 350 ? -26.743 -2.798 30.245 1.00 44.56 350 VAL A CA 1
ATOM 2561 C C . VAL A 1 350 ? -25.498 -2.984 29.395 1.00 44.56 350 VAL A C 1
ATOM 2563 O O . VAL A 1 350 ? -25.146 -4.109 29.048 1.00 44.56 350 VAL A O 1
ATOM 2566 N N . THR A 1 351 ? -24.822 -1.886 29.071 1.00 42.41 351 THR A N 1
ATOM 2567 C CA . THR A 1 351 ? -23.491 -1.960 28.472 1.00 42.41 351 THR A CA 1
ATOM 2568 C C . THR A 1 351 ? -22.482 -2.122 29.601 1.00 42.41 351 THR A C 1
ATOM 2570 O O . THR A 1 351 ? -22.323 -1.231 30.438 1.00 42.41 351 THR A O 1
ATOM 2573 N N . VAL A 1 352 ? -21.836 -3.285 29.655 1.00 42.41 352 VAL A N 1
ATOM 2574 C CA . VAL A 1 352 ? -20.810 -3.597 30.651 1.00 42.41 352 VAL A CA 1
ATOM 2575 C C . VAL A 1 352 ? -19.442 -3.434 30.002 1.00 42.41 352 VAL A C 1
ATOM 2577 O O . VAL A 1 352 ? -19.140 -4.110 29.024 1.00 42.41 352 VAL A O 1
ATOM 2580 N N . TYR A 1 353 ? -18.613 -2.556 30.561 1.00 40.59 353 TYR A N 1
ATOM 2581 C CA . TYR A 1 353 ? -17.209 -2.426 30.180 1.00 40.59 353 TYR A CA 1
ATOM 2582 C C . TYR A 1 353 ? -16.363 -3.187 31.209 1.00 40.59 353 TYR A C 1
ATOM 2584 O O . TYR A 1 353 ? -16.421 -2.893 32.405 1.00 40.59 353 TYR A O 1
ATOM 2592 N N . SER A 1 354 ? -15.624 -4.204 30.759 1.00 40.06 354 SER A N 1
ATOM 2593 C CA . SER A 1 354 ? -14.598 -4.876 31.567 1.00 40.06 354 SER A CA 1
ATOM 2594 C C . SER A 1 354 ? -13.312 -4.067 31.468 1.00 40.06 354 SER A C 1
ATOM 2596 O O . SER A 1 354 ? -12.900 -3.716 30.367 1.00 40.06 354 SER A O 1
ATOM 2598 N N . VAL A 1 355 ? -12.689 -3.763 32.607 1.00 39.69 355 VAL A N 1
ATOM 2599 C CA . VAL A 1 355 ? -11.479 -2.929 32.641 1.00 39.69 355 VAL A CA 1
ATOM 2600 C C . VAL A 1 355 ? -10.208 -3.763 32.436 1.00 39.69 355 VAL A C 1
ATOM 2602 O O . VAL A 1 355 ? -9.163 -3.164 32.272 1.00 39.69 355 VAL A O 1
ATOM 2605 N N . ASN A 1 356 ? -10.250 -5.109 32.423 1.00 37.59 356 ASN A N 1
ATOM 2606 C CA . ASN A 1 356 ? -9.003 -5.898 32.364 1.00 37.59 356 ASN A CA 1
ATOM 2607 C C . ASN A 1 356 ? -9.039 -7.302 31.728 1.00 37.59 356 ASN A C 1
ATOM 2609 O O . ASN A 1 356 ? -7.983 -7.914 31.640 1.00 37.59 356 ASN A O 1
ATOM 2613 N N . GLU A 1 357 ? -10.163 -7.838 31.244 1.00 39.72 357 GLU A N 1
ATOM 2614 C CA . GLU A 1 357 ? -10.160 -9.151 30.563 1.00 39.72 357 GLU A CA 1
ATOM 2615 C C . GLU A 1 357 ? -11.235 -9.232 29.471 1.00 39.72 357 GLU A C 1
ATOM 2617 O O . GLU A 1 357 ? -12.306 -8.628 29.608 1.00 39.72 357 GLU A O 1
ATOM 2622 N N . GLN A 1 358 ? -10.942 -9.981 28.395 1.00 34.78 358 GLN A N 1
ATOM 2623 C CA . GLN A 1 358 ? -11.845 -10.193 27.259 1.00 34.78 358 GLN A CA 1
ATOM 2624 C C . GLN A 1 358 ? -13.232 -10.669 27.732 1.00 34.78 358 GLN A C 1
ATOM 2626 O O . GLN A 1 358 ? -13.318 -11.640 28.489 1.00 34.78 358 GLN A O 1
ATOM 2631 N N . PRO A 1 359 ? -14.332 -10.043 27.275 1.00 42.09 359 PRO A N 1
ATOM 2632 C CA . PRO A 1 359 ? -15.667 -10.454 27.675 1.00 42.09 359 PRO A CA 1
ATOM 2633 C C . PRO A 1 359 ? -15.999 -11.825 27.074 1.00 42.09 359 PRO A C 1
ATOM 2635 O O . PRO A 1 359 ? -16.264 -11.953 25.879 1.00 42.09 359 PRO A O 1
ATOM 2638 N N . LYS A 1 360 ? -16.030 -12.861 27.918 1.00 35.97 360 LYS A N 1
ATOM 2639 C CA . LYS A 1 360 ? -16.783 -14.087 27.629 1.00 35.97 360 LYS A CA 1
ATOM 2640 C C . LYS A 1 360 ? -18.265 -13.750 27.804 1.00 35.97 360 LYS A C 1
ATOM 2642 O O . LYS A 1 360 ? -18.637 -13.149 28.810 1.00 35.97 360 LYS A O 1
ATOM 2647 N N . GLY A 1 361 ? -19.081 -14.033 26.789 1.00 32.75 361 GLY A N 1
ATOM 2648 C CA . GLY A 1 361 ? -20.467 -13.564 26.702 1.00 32.75 361 GLY A CA 1
ATOM 2649 C C . GLY A 1 361 ? -21.282 -13.835 27.972 1.00 32.75 361 GLY A C 1
ATOM 2650 O O . GLY A 1 361 ? -21.247 -14.936 28.512 1.00 32.75 361 GLY A O 1
ATOM 2651 N N . ALA A 1 362 ? -22.027 -12.830 28.431 1.00 38.06 362 ALA A N 1
ATOM 2652 C CA . ALA A 1 362 ? -22.947 -12.941 29.556 1.00 38.06 362 ALA A CA 1
ATOM 2653 C C . ALA A 1 362 ? -24.377 -12.666 29.077 1.00 38.06 362 ALA A C 1
ATOM 2655 O O . ALA A 1 362 ? -24.623 -11.680 28.380 1.00 38.06 362 ALA A O 1
ATOM 2656 N N . ALA A 1 363 ? -25.320 -13.523 29.467 1.00 35.78 363 ALA A N 1
ATOM 2657 C CA . ALA A 1 363 ? -26.748 -13.264 29.325 1.00 35.78 363 ALA A CA 1
ATOM 2658 C C . ALA A 1 363 ? -27.297 -12.735 30.657 1.00 35.78 363 ALA A C 1
ATOM 2660 O O . ALA A 1 363 ? -27.009 -13.286 31.718 1.00 35.78 363 ALA A O 1
ATOM 2661 N N . ILE A 1 364 ? -28.081 -11.659 30.605 1.00 38.28 364 ILE A N 1
ATOM 2662 C CA . ILE A 1 364 ? -28.722 -11.052 31.777 1.00 38.28 364 ILE A CA 1
ATOM 2663 C C . ILE A 1 364 ? -30.188 -11.480 31.779 1.00 38.28 364 ILE A C 1
ATOM 2665 O O . ILE A 1 364 ? -30.891 -11.241 30.800 1.00 38.28 364 ILE A O 1
ATOM 2669 N N . THR A 1 365 ? -30.655 -12.071 32.881 1.00 36.06 365 THR A N 1
ATOM 2670 C CA . THR A 1 365 ? -32.089 -12.308 33.109 1.00 36.06 365 THR A CA 1
ATOM 2671 C C . THR A 1 365 ? -32.533 -11.470 34.300 1.00 36.06 365 THR A C 1
ATOM 2673 O O . THR A 1 365 ? -31.919 -11.525 35.365 1.00 36.06 365 THR A O 1
ATOM 2676 N N . VAL A 1 366 ? -33.577 -10.665 34.115 1.00 37.66 366 VAL A N 1
ATOM 2677 C CA . VAL A 1 366 ? -34.193 -9.865 35.178 1.00 37.66 366 VAL A CA 1
ATOM 2678 C C . VAL A 1 366 ? -35.397 -10.655 35.684 1.00 37.66 366 VAL A C 1
ATOM 2680 O O . VAL A 1 366 ? -36.305 -10.925 34.906 1.00 37.66 366 VAL A O 1
ATOM 2683 N N . SER A 1 367 ? -35.391 -11.069 36.954 1.00 35.19 367 SER A N 1
ATOM 2684 C CA . SER A 1 367 ? -36.574 -11.647 37.602 1.00 35.19 367 SER A CA 1
ATOM 2685 C C . SER A 1 367 ? -37.130 -10.681 38.638 1.00 35.19 367 SER A C 1
ATOM 2687 O O . SER A 1 367 ? -36.373 -10.090 39.413 1.00 35.19 367 SER A O 1
ATOM 2689 N N . ASP A 1 368 ? -38.450 -10.547 38.638 1.00 35.00 368 ASP A N 1
ATOM 2690 C CA . ASP A 1 368 ? -39.211 -9.613 39.458 1.00 35.00 368 ASP A CA 1
ATOM 2691 C C . ASP A 1 368 ? -38.885 -9.729 40.952 1.00 35.00 368 ASP A C 1
ATOM 2693 O O . ASP A 1 368 ? -39.148 -10.746 41.588 1.00 35.00 368 ASP A O 1
ATOM 2697 N N . GLY A 1 369 ? -38.349 -8.637 41.505 1.00 44.25 369 GLY A N 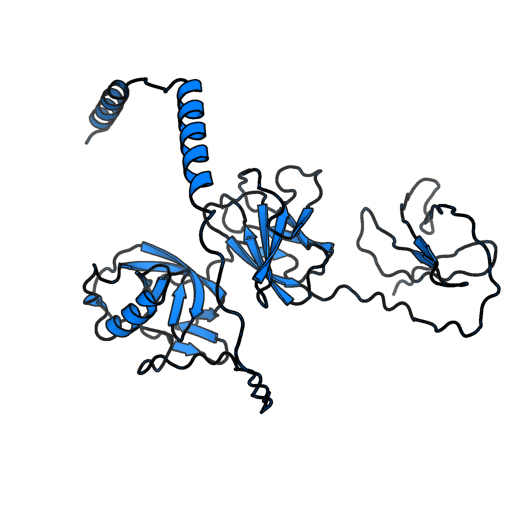1
ATOM 2698 C CA . GLY A 1 369 ? -38.390 -8.332 42.934 1.00 44.25 369 GLY A CA 1
ATOM 2699 C C . GLY A 1 369 ? -37.533 -9.220 43.835 1.00 44.25 369 GLY A C 1
ATOM 2700 O O . GLY A 1 369 ? -38.064 -10.051 44.553 1.00 44.25 369 GLY A O 1
ATOM 2701 N N . GLU A 1 370 ? -36.217 -8.986 43.824 1.00 38.25 370 GLU A N 1
ATOM 2702 C CA . GLU A 1 370 ? -35.351 -8.770 45.012 1.00 38.25 370 GLU A CA 1
ATOM 2703 C C . GLU A 1 370 ? -33.908 -9.258 44.834 1.00 38.25 370 GLU A C 1
ATOM 2705 O O . GLU A 1 370 ? -33.051 -8.933 45.653 1.00 38.25 370 GLU A O 1
ATOM 2710 N N . SER A 1 371 ? -33.551 -9.942 43.748 1.00 34.59 371 SER A N 1
ATOM 2711 C CA . SER A 1 371 ? -32.143 -10.250 43.453 1.00 34.59 371 SER A CA 1
ATOM 2712 C C . SER A 1 371 ? -31.922 -10.511 41.967 1.00 34.59 371 SER A C 1
ATOM 2714 O O . SER A 1 371 ? -32.670 -11.263 41.351 1.00 34.59 371 SER A O 1
ATOM 2716 N N . VAL A 1 372 ? -30.873 -9.908 41.401 1.00 36.69 372 VAL A N 1
ATOM 2717 C CA . VAL A 1 372 ? -30.380 -10.224 40.054 1.00 36.69 372 VAL A CA 1
ATOM 2718 C C . VAL A 1 372 ? -29.281 -11.269 40.198 1.00 36.69 372 VAL A C 1
ATOM 2720 O O . VAL A 1 372 ? -28.252 -10.994 40.814 1.00 36.69 372 VAL A O 1
ATOM 2723 N N . TRP A 1 373 ? -29.490 -12.450 39.622 1.00 33.50 373 TRP A N 1
ATOM 2724 C CA . TRP A 1 373 ? -28.478 -13.501 39.551 1.00 33.50 373 TRP A CA 1
ATOM 2725 C C . TRP A 1 373 ? -27.880 -13.522 38.145 1.00 33.50 373 TRP A C 1
ATOM 2727 O O . TRP A 1 373 ? -28.608 -13.614 37.157 1.00 33.50 373 TRP A O 1
ATOM 2737 N N . LEU A 1 374 ? -26.553 -13.416 38.049 1.00 35.88 374 LEU A N 1
ATOM 2738 C CA . LEU A 1 374 ? -25.831 -13.695 36.811 1.00 35.88 374 LEU A CA 1
ATOM 2739 C C . LEU A 1 374 ? -25.294 -15.119 36.870 1.00 35.88 374 LEU A C 1
ATOM 2741 O O . LEU A 1 374 ? -24.621 -15.480 37.832 1.00 35.88 374 LEU A O 1
ATOM 2745 N N . TYR A 1 375 ? -25.550 -15.889 35.818 1.00 30.16 375 TYR A N 1
ATOM 2746 C CA . TYR A 1 375 ? -24.932 -17.192 35.619 1.00 30.16 375 TYR A CA 1
ATOM 2747 C C . TYR A 1 375 ? -23.903 -17.077 34.498 1.00 30.16 375 TYR A C 1
ATOM 2749 O O . TYR A 1 375 ? -24.213 -16.620 33.398 1.00 30.16 375 TYR A O 1
ATOM 2757 N N . THR A 1 376 ? -22.676 -17.504 34.772 1.00 32.09 376 THR A N 1
ATOM 2758 C CA . THR A 1 376 ? -21.697 -17.831 33.735 1.00 32.09 376 THR A CA 1
ATOM 2759 C C . THR A 1 376 ? -21.942 -19.267 33.293 1.00 32.09 376 THR A C 1
ATOM 2761 O O . THR A 1 376 ? -21.841 -20.178 34.111 1.00 32.09 376 THR A O 1
ATOM 2764 N N . VAL A 1 377 ? -22.255 -19.480 32.014 1.00 26.47 377 VAL A N 1
ATOM 2765 C CA . VAL A 1 377 ? -22.205 -20.823 31.425 1.00 26.47 377 VAL A CA 1
ATOM 2766 C C . VAL A 1 377 ? -20.765 -21.043 30.977 1.00 26.47 377 VAL A C 1
ATOM 2768 O O . VAL A 1 377 ? -20.290 -20.374 30.062 1.00 26.47 377 VAL A O 1
ATOM 2771 N N . SER A 1 378 ? -20.045 -21.908 31.683 1.00 28.12 378 SER A N 1
ATOM 2772 C CA . SER A 1 378 ? -18.804 -22.496 31.183 1.00 28.12 378 SER A CA 1
ATOM 2773 C C . SER A 1 378 ? -19.154 -23.710 30.326 1.00 28.12 378 SER A C 1
ATOM 2775 O O . SER A 1 378 ? -20.053 -24.460 30.712 1.00 28.12 378 SER A O 1
ATOM 2777 N N . ASP A 1 379 ? -18.452 -23.896 29.207 1.00 34.12 379 ASP A N 1
ATOM 2778 C CA . ASP A 1 379 ? -18.433 -25.188 28.504 1.00 34.12 379 ASP A CA 1
ATOM 2779 C C . ASP A 1 379 ? -17.907 -26.313 29.409 1.00 34.12 379 ASP A C 1
ATOM 2781 O O . ASP A 1 379 ? -16.983 -26.037 30.219 1.00 34.12 379 ASP A O 1
#

Secondary structure (DSSP, 8-state):
--HHHHHHHHHHHHHTS------HHHHHHHHHHHHHHHTTSSS-------------------------PPPPTT-S-S-EEPPP-SSPPP-EEEEEEEEEETTEEEETTEEEEEPTT-EEETTTTEEEETTEEEETT-EEEEEEEEEEBTTB--GGGGGGHHHHHHHHHHSSS-EEEEE-GGG-EEPPPSSEEESSEE-TT-EEEEE-SS---EESEEEEEETTT--EEEEE-STT-TTSPPEEEETTS-PPP--EE-SS--EEEE--TTPPSEEEEEEESSSSS--EEEEEEPPP----------SSPPP---------------TT--TT-------EEE-SSS-EEE-PPPSSS----------SSS-PPP-----